Protein AF-A0A433UQM8-F1 (afdb_monomer)

InterPro domains:
  IPR027417 P-loop containing nucleoside triphosphate hydrolase [G3DSA:3.40.50.300] (194-387)
  IPR027417 P-loop containing nucleoside triphosphate hydrolase [SSF52540] (259-378)
  IPR054568 NACHT N-terminal Helical domain 3 [PF22735] (21-222)

Nearest PDB structures (foldseek):
  6p8v-assembly1_E  TM=5.366E-01  e=2.057E-03  Escherichia coli MS 115-1
  6p8v-assembly1_A  TM=5.102E-01  e=3.919E-03  Escherichia coli MS 115-1
  5xmk-assembly1_A  TM=4.993E-01  e=8.661E-03  Saccharomyces cerevisiae S288C
  6o1x-assembly1_A  TM=4.278E-01  e=2.221E-02  Clostridium perfringens
  8xqx-assembly1_C  TM=3.732E-01  e=1.822E-02  Chlamydomonas reinhardtii

Foldseek 3Di:
DDDDDPDDDDDQPFDKQWDLDQDQQLVLLVVLLCCLPVVCPVCVVVVLVVVVVVLVVVVDDLDLSSLVVNLLVQLLSQLSNVLSVLLSVLQDDRDDPVVSSVLSVVLSVQLSPDIWIDGPVCVVCVLVTPSLVSVLVSQLSSVVSSVDDNVLSNQSSVCSSLSSQLSSLVSCLVCVVSNVSVVVSVDDPDPPVVNQVSLLSNVLSVLLNQQQRDDPSGSGGLVVVDDFFKWWWWDFDDDDPPPPPDPPDDDPGDIDIDIDRPLVVVVVLVVVLDLVQQEDEAEEAPPSCQVSCLSVSSNVCSVVVPEREAEAECVQFDLVDQPQVRQQVVCVVVPRGPGGCLDPVNDDDAYEYEYEDLQVCLPPPPVSVVSSVSSVVSVVVSSNVCVVVVNSHYHYYYYHYDDPPDDTIYGDD

Radius of gyration: 26.38 Å; Cα contacts (8 Å, |Δi|>4): 520; chains: 1; bounding box: 56×74×84 Å

Mean predicted aligned error: 12.11 Å

pLDDT: mean 74.38, std 18.68, range [25.12, 96.75]

Secondary structure (DSSP, 8-state):
----------------EE------HHHHHHHHHHHHHH--GGGHHHHHHHHHHHHHHTT--S-HHHHHHHHHHHHHHHHHHHHHHHTGGG--PPPPHHHHHHHHHHHHHHHHTPPPEE-HHHHH-GGG-THHHHHHHHHHHHHHHTT--HHHHHHHHTTHHHHHHHHHHHHHHH-TTTTHHHHHHS--S-HHHHHHHHHHHHHHHHHHHHHHSB-TT-S-BHHHH--PPEEEEEEE----TT-TTS-S-S----EEEEEEEHHHHHHHHHHH--STT-EEEEEE-TTSSHHHHHHHHHHHHHHH-SSEEEEEEGGG--TTS-HHHHHHHHHHHH-S-SS-TT-GGG--S-EEEEEE-HHHHT-SHHHHHHHHHHHHHHHHHHHHHHHTTT---EEEEEEEE--TTS-S-----

Structure (mmCIF, N/CA/C/O backbone):
data_AF-A0A433UQM8-F1
#
_entry.id   AF-A0A433UQM8-F1
#
loop_
_atom_site.group_PDB
_atom_site.id
_atom_site.type_symbol
_atom_site.label_atom_id
_atom_site.label_alt_id
_atom_site.label_comp_id
_atom_site.label_asym_id
_atom_site.label_entity_id
_atom_site.label_seq_id
_atom_site.pdbx_PDB_ins_code
_atom_site.Cartn_x
_atom_site.Cartn_y
_atom_site.Cartn_z
_atom_site.occupancy
_atom_site.B_iso_or_equiv
_atom_site.auth_seq_id
_atom_site.auth_comp_id
_atom_site.auth_asym_id
_atom_site.auth_atom_id
_atom_site.pdbx_PDB_model_num
ATOM 1 N N . MET A 1 1 ? 20.169 -50.117 25.997 1.00 35.97 1 MET A N 1
ATOM 2 C CA . MET A 1 1 ? 19.814 -50.348 24.581 1.00 35.97 1 MET A CA 1
ATOM 3 C C . MET A 1 1 ? 19.058 -49.122 24.106 1.00 35.97 1 MET A C 1
ATOM 5 O O . MET A 1 1 ? 18.015 -48.822 24.665 1.00 35.97 1 MET A O 1
ATOM 9 N N . MET A 1 2 ? 19.681 -48.345 23.218 1.00 28.61 2 MET A N 1
ATOM 10 C CA . MET A 1 2 ? 19.199 -47.049 22.730 1.00 28.61 2 MET A CA 1
ATOM 11 C C . MET A 1 2 ? 18.079 -47.241 21.704 1.00 28.61 2 MET A C 1
ATOM 13 O O . MET A 1 2 ? 18.245 -48.008 20.757 1.00 28.61 2 MET A O 1
ATOM 17 N N . ASN A 1 3 ? 16.971 -46.519 21.894 1.00 28.55 3 ASN A N 1
ATOM 18 C CA . ASN A 1 3 ? 15.953 -46.299 20.871 1.00 28.55 3 ASN A CA 1
ATOM 19 C C . ASN A 1 3 ? 16.580 -45.514 19.714 1.00 28.55 3 ASN A C 1
ATOM 21 O O . ASN A 1 3 ? 17.125 -44.431 19.921 1.00 28.55 3 ASN A O 1
ATOM 25 N N . GLN A 1 4 ? 16.503 -46.066 18.506 1.00 33.41 4 GLN A N 1
ATOM 26 C CA . GLN A 1 4 ? 16.772 -45.330 17.279 1.00 33.41 4 GLN A CA 1
ATOM 27 C C . GLN A 1 4 ? 15.573 -44.422 16.995 1.00 33.41 4 GLN A C 1
ATOM 29 O O . GLN A 1 4 ? 14.515 -44.895 16.588 1.00 33.41 4 GLN A O 1
ATOM 34 N N . GLU A 1 5 ? 15.733 -43.120 17.218 1.00 34.22 5 GLU A N 1
ATOM 35 C CA . GLU A 1 5 ? 14.850 -42.121 16.622 1.00 34.22 5 GLU A CA 1
ATOM 36 C C . GLU A 1 5 ? 15.139 -42.061 15.118 1.00 34.22 5 GLU A C 1
ATOM 38 O O . GLU A 1 5 ? 16.221 -41.666 14.680 1.00 34.22 5 GLU A O 1
ATOM 43 N N . SER A 1 6 ? 14.173 -42.491 14.311 1.00 33.19 6 SER A N 1
ATOM 44 C CA . SER A 1 6 ? 14.193 -42.330 12.861 1.00 33.19 6 SER A CA 1
ATOM 45 C C . SER A 1 6 ? 13.923 -40.865 12.506 1.00 33.19 6 SER A C 1
ATOM 47 O O . SER A 1 6 ? 12.781 -40.473 12.272 1.00 33.19 6 SER A O 1
ATOM 49 N N . GLY A 1 7 ? 14.972 -40.045 12.497 1.00 30.30 7 GLY A N 1
ATOM 50 C CA . GLY A 1 7 ? 14.944 -38.682 11.971 1.00 30.30 7 GLY A CA 1
ATOM 51 C C . GLY A 1 7 ? 15.649 -38.610 10.618 1.00 30.30 7 GLY A C 1
ATOM 52 O O . GLY A 1 7 ? 16.817 -38.979 10.507 1.00 30.30 7 GLY A O 1
ATOM 53 N N . PHE A 1 8 ? 14.962 -38.123 9.582 1.00 25.30 8 PHE A N 1
ATOM 54 C CA . PHE A 1 8 ? 15.626 -37.749 8.334 1.00 25.30 8 PHE A CA 1
ATOM 55 C C . PHE A 1 8 ? 16.395 -36.442 8.547 1.00 25.30 8 PHE A C 1
ATOM 57 O O . PHE A 1 8 ? 15.830 -35.433 8.964 1.00 25.30 8 PHE A O 1
ATOM 64 N N . SER A 1 9 ? 17.688 -36.463 8.233 1.00 26.47 9 SER A N 1
ATOM 65 C CA . SER A 1 9 ? 18.511 -35.262 8.097 1.00 26.47 9 SER A CA 1
ATOM 66 C C . SER A 1 9 ? 17.998 -34.441 6.912 1.00 26.47 9 SER A C 1
ATOM 68 O O . SER A 1 9 ? 18.221 -34.791 5.752 1.00 26.47 9 SER A O 1
ATOM 70 N N . VAL A 1 10 ? 17.268 -33.362 7.198 1.00 25.12 10 VAL A N 1
ATOM 71 C CA . VAL A 1 10 ? 16.828 -32.399 6.185 1.00 25.12 10 VAL A CA 1
ATOM 72 C C . VAL A 1 10 ? 17.949 -31.386 5.987 1.00 25.12 10 VAL A C 1
ATOM 74 O O . VAL A 1 10 ? 18.083 -30.424 6.740 1.00 25.12 10 VAL A O 1
ATOM 77 N N . SER A 1 11 ? 18.772 -31.603 4.965 1.00 29.42 11 SER A N 1
ATOM 78 C CA . SER A 1 11 ? 19.674 -30.568 4.458 1.00 29.42 11 SER A CA 1
ATOM 79 C C . SER A 1 11 ? 18.947 -29.761 3.379 1.00 29.42 11 SER A C 1
ATOM 81 O O . SER A 1 11 ? 18.378 -30.324 2.445 1.00 29.42 11 SER A O 1
ATOM 83 N N . LYS A 1 12 ? 18.921 -28.426 3.523 1.00 28.91 12 LYS A N 1
ATOM 84 C CA . LYS A 1 12 ? 18.402 -27.518 2.486 1.00 28.91 12 LYS A CA 1
ATOM 85 C C . LYS A 1 12 ? 19.281 -27.644 1.236 1.00 28.91 12 LYS A C 1
ATOM 87 O O . LYS A 1 12 ? 20.483 -27.400 1.350 1.00 28.91 12 LYS A O 1
ATOM 92 N N . PRO A 1 13 ? 18.728 -27.894 0.040 1.00 31.59 13 PRO A N 1
ATOM 93 C CA . PRO A 1 13 ? 19.436 -27.534 -1.174 1.00 31.59 13 PRO A CA 1
ATOM 94 C C . PRO A 1 13 ? 19.415 -26.002 -1.280 1.00 31.59 13 PRO A C 1
ATOM 96 O O . PRO A 1 13 ? 18.377 -25.400 -1.544 1.00 31.59 13 PRO A O 1
ATOM 99 N N . VAL A 1 14 ? 20.551 -25.348 -1.024 1.00 35.19 14 VAL A N 1
ATOM 100 C CA . VAL A 1 14 ? 20.724 -23.921 -1.333 1.00 35.19 14 VAL A CA 1
ATOM 101 C C . VAL A 1 14 ? 21.101 -23.845 -2.809 1.00 35.19 14 VAL A C 1
ATOM 103 O O . VAL A 1 14 ? 22.276 -23.867 -3.167 1.00 35.19 14 VAL A O 1
ATOM 106 N N . LYS A 1 15 ? 20.097 -23.871 -3.690 1.00 45.88 15 LYS A N 1
ATOM 107 C CA . LYS A 1 15 ? 20.315 -23.626 -5.118 1.00 45.88 15 LYS A CA 1
ATOM 108 C C . LYS A 1 15 ? 20.507 -22.123 -5.305 1.00 45.88 15 LYS A C 1
ATOM 110 O O . LYS A 1 15 ? 19.572 -21.346 -5.138 1.00 45.88 15 LYS A O 1
ATOM 115 N N . PHE A 1 16 ? 21.742 -21.726 -5.585 1.00 44.66 16 PHE A N 1
ATOM 116 C CA . PHE A 1 16 ? 22.074 -20.376 -6.021 1.00 44.66 16 PHE A CA 1
ATOM 117 C C . PHE A 1 16 ? 21.747 -20.269 -7.509 1.00 44.66 16 PHE A C 1
ATOM 119 O O . PHE A 1 16 ? 22.351 -20.964 -8.326 1.00 44.66 16 PHE A O 1
ATOM 126 N N . TRP A 1 17 ? 20.785 -19.421 -7.857 1.00 50.78 17 TRP A N 1
ATOM 127 C CA . TRP A 1 17 ? 20.404 -19.179 -9.242 1.00 50.78 17 TRP A CA 1
ATOM 128 C C . TRP A 1 17 ? 21.239 -18.006 -9.776 1.00 50.78 17 TRP A C 1
ATOM 130 O O . TRP A 1 17 ? 20.924 -16.846 -9.518 1.00 50.78 17 TRP A O 1
ATOM 140 N N . ASN A 1 18 ? 22.336 -18.309 -10.477 1.00 44.72 18 ASN A N 1
ATOM 141 C CA . ASN A 1 18 ? 23.196 -17.312 -11.120 1.00 44.72 18 ASN A CA 1
ATOM 142 C C . ASN A 1 18 ? 23.087 -17.465 -12.640 1.00 44.72 18 ASN A C 1
ATOM 144 O O . ASN A 1 18 ? 23.690 -18.372 -13.214 1.00 44.72 18 ASN A O 1
ATOM 148 N N . LYS A 1 19 ? 22.338 -16.583 -13.306 1.00 47.41 19 LYS A N 1
ATOM 149 C CA . LYS A 1 19 ? 22.348 -16.484 -14.770 1.00 47.41 19 LYS A CA 1
ATOM 150 C C . LYS A 1 19 ? 22.319 -15.015 -15.179 1.00 47.41 19 LYS A C 1
ATOM 152 O O . LYS A 1 19 ? 21.444 -14.277 -14.738 1.00 47.41 19 LYS A O 1
ATOM 157 N N . SER A 1 20 ? 23.252 -14.607 -16.037 1.00 43.97 20 SER A N 1
ATOM 158 C CA . SER A 1 20 ? 23.132 -13.365 -16.796 1.00 43.97 20 SER A CA 1
ATOM 159 C C . SER A 1 20 ? 22.050 -13.580 -17.850 1.00 43.97 20 SER A C 1
ATOM 161 O O . SER A 1 20 ? 22.186 -14.412 -18.750 1.00 43.97 20 SER A O 1
ATOM 163 N N . ILE A 1 21 ? 20.912 -12.913 -17.686 1.00 49.88 21 ILE A N 1
ATOM 164 C CA . ILE A 1 21 ? 19.826 -12.986 -18.658 1.00 49.88 21 ILE A CA 1
ATOM 165 C C . ILE A 1 21 ? 19.808 -11.664 -19.407 1.00 49.88 21 ILE A C 1
ATOM 167 O O . ILE A 1 21 ? 19.734 -10.600 -18.801 1.00 49.88 21 ILE A O 1
ATOM 171 N N . ASN A 1 22 ? 19.914 -11.761 -20.731 1.00 50.22 22 ASN A N 1
ATOM 172 C CA . ASN A 1 22 ? 19.907 -10.620 -21.631 1.00 50.22 22 ASN A CA 1
ATOM 173 C C . ASN A 1 22 ? 18.497 -10.008 -21.606 1.00 50.22 22 ASN A C 1
ATOM 175 O O . ASN A 1 22 ? 17.565 -10.589 -22.164 1.00 50.22 22 ASN A O 1
ATOM 179 N N . ALA A 1 23 ? 18.314 -8.904 -20.886 1.00 60.28 23 ALA A N 1
ATOM 180 C CA . ALA A 1 23 ? 17.075 -8.138 -20.911 1.00 60.28 23 ALA A CA 1
ATOM 181 C C . ALA A 1 23 ? 17.240 -6.913 -21.791 1.00 60.28 23 ALA A C 1
ATOM 183 O O . ALA A 1 23 ? 18.170 -6.133 -21.617 1.00 60.28 23 ALA A O 1
ATOM 184 N N . ASP A 1 24 ? 16.280 -6.733 -22.692 1.00 68.00 24 ASP A N 1
ATOM 185 C CA . ASP A 1 24 ? 16.169 -5.526 -23.492 1.00 68.00 24 ASP A CA 1
ATOM 186 C C . ASP A 1 24 ? 15.493 -4.432 -22.645 1.00 68.00 24 ASP A C 1
ATOM 188 O O . ASP A 1 24 ? 14.265 -4.295 -22.595 1.00 68.00 24 ASP A O 1
ATOM 192 N N . PHE A 1 25 ? 16.305 -3.690 -21.889 1.00 74.31 25 PHE A N 1
ATOM 193 C CA . PHE A 1 25 ? 15.861 -2.503 -21.156 1.00 74.31 25 PHE A CA 1
ATOM 194 C C . PHE A 1 25 ? 15.661 -1.306 -22.095 1.00 74.31 25 PHE A C 1
ATOM 196 O O . PHE A 1 25 ? 14.939 -0.367 -21.757 1.00 74.31 25 PHE A O 1
ATOM 203 N N . ARG A 1 26 ? 16.251 -1.337 -23.295 1.00 77.12 26 ARG A N 1
ATOM 204 C CA . ARG A 1 26 ? 16.091 -0.292 -24.310 1.00 77.12 26 ARG A CA 1
ATOM 205 C C . ARG A 1 26 ? 14.638 -0.194 -24.761 1.00 77.12 26 ARG A C 1
ATOM 207 O O . ARG A 1 26 ? 14.079 0.901 -24.730 1.00 77.12 26 ARG A O 1
ATOM 214 N N . GLU A 1 27 ? 14.015 -1.301 -25.157 1.00 73.69 27 GLU A N 1
ATOM 215 C CA . GLU A 1 27 ? 12.608 -1.291 -25.583 1.00 73.69 27 GLU A CA 1
ATOM 216 C C . GLU A 1 27 ? 11.651 -0.938 -24.436 1.00 73.69 27 GLU A C 1
ATOM 218 O O . GLU A 1 27 ? 10.647 -0.253 -24.658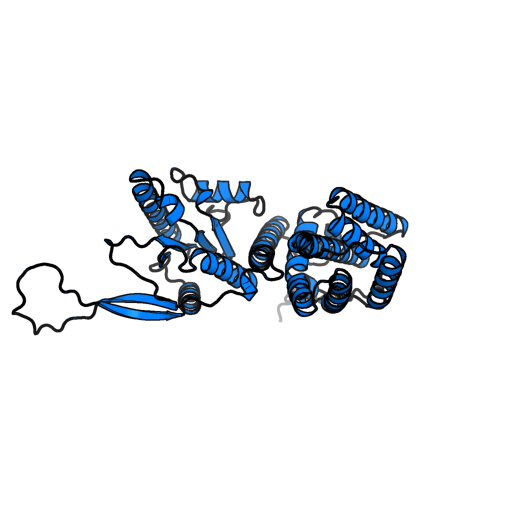 1.00 73.69 27 GLU A O 1
ATOM 223 N N . LEU A 1 28 ? 12.000 -1.286 -23.193 1.00 76.94 28 LEU A N 1
ATOM 224 C CA . LEU A 1 28 ? 11.272 -0.847 -22.002 1.00 76.94 28 LEU A CA 1
ATOM 225 C C . LEU A 1 28 ? 11.275 0.684 -21.862 1.00 76.94 28 LEU A C 1
ATOM 227 O O . LEU A 1 28 ? 10.207 1.300 -21.850 1.00 76.94 28 LEU A O 1
ATOM 231 N N . PHE A 1 29 ? 12.452 1.317 -21.802 1.00 79.62 29 PHE A N 1
ATOM 232 C CA . PHE A 1 29 ? 12.551 2.776 -21.657 1.00 79.62 29 PHE A CA 1
ATOM 233 C C . PHE A 1 29 ? 11.980 3.526 -22.862 1.00 79.62 29 PHE A C 1
ATOM 235 O O . PHE A 1 29 ? 11.365 4.582 -22.687 1.00 79.62 29 PHE A O 1
ATOM 242 N N . LYS A 1 30 ? 12.082 2.951 -24.069 1.00 78.62 30 LYS A N 1
ATOM 243 C CA . LYS A 1 30 ? 11.399 3.474 -25.258 1.00 78.62 30 LYS A CA 1
ATOM 244 C C . LYS A 1 30 ? 9.884 3.484 -25.100 1.00 78.62 30 LYS A C 1
ATOM 246 O O . LYS A 1 30 ? 9.220 4.458 -25.462 1.00 78.62 30 LYS A O 1
ATOM 251 N N . SER A 1 31 ? 9.332 2.393 -24.584 1.00 75.00 31 SER A N 1
ATOM 252 C CA . SER A 1 31 ? 7.891 2.221 -24.413 1.00 75.00 31 SER A CA 1
ATOM 253 C C . SER A 1 31 ? 7.338 3.130 -23.319 1.00 75.00 31 SER A C 1
ATOM 255 O O . SER A 1 31 ? 6.285 3.735 -23.522 1.00 75.00 31 SER A O 1
ATOM 257 N N . LEU A 1 32 ? 8.088 3.325 -22.229 1.00 75.75 32 LEU A N 1
ATOM 258 C CA . LEU A 1 32 ? 7.771 4.316 -21.197 1.00 75.75 32 LEU A CA 1
ATOM 259 C C . LEU A 1 32 ? 7.654 5.728 -21.790 1.00 75.75 32 LEU A C 1
ATOM 261 O O . LEU A 1 32 ? 6.691 6.433 -21.499 1.00 75.75 32 LEU A O 1
ATOM 265 N N . GLY A 1 33 ? 8.568 6.125 -22.685 1.00 72.06 33 GLY A N 1
ATOM 266 C CA . GLY A 1 33 ? 8.531 7.467 -23.290 1.00 72.06 33 GLY A CA 1
ATOM 267 C C . GLY A 1 33 ? 7.366 7.652 -24.253 1.00 72.06 33 GLY A C 1
ATOM 268 O O . GLY A 1 33 ? 6.736 8.704 -24.281 1.00 72.06 33 GLY A O 1
ATOM 269 N N . LYS A 1 34 ? 7.008 6.607 -25.005 1.00 70.62 34 LYS A N 1
ATOM 270 C CA . LYS A 1 34 ? 5.815 6.631 -25.865 1.00 70.62 34 LYS A CA 1
ATOM 271 C C . LYS A 1 34 ? 4.525 6.750 -25.042 1.00 70.62 34 LYS A C 1
ATOM 273 O O . LYS A 1 34 ? 3.625 7.491 -25.439 1.00 70.62 34 LYS A O 1
ATOM 278 N N . ALA A 1 35 ? 4.437 6.043 -23.913 1.00 63.84 35 ALA A N 1
ATOM 279 C CA . ALA A 1 35 ? 3.268 6.061 -23.036 1.00 63.84 35 ALA A CA 1
ATOM 280 C C . ALA A 1 35 ? 3.118 7.397 -22.290 1.00 63.84 35 ALA A C 1
ATOM 282 O O . ALA A 1 35 ? 2.040 7.990 -22.338 1.00 63.84 35 ALA A O 1
ATOM 283 N N . GLY A 1 36 ? 4.205 7.914 -21.703 1.00 60.12 36 GLY A N 1
ATOM 284 C CA . GLY A 1 36 ? 4.201 9.154 -20.917 1.00 60.12 36 GLY A CA 1
ATOM 285 C C . GLY A 1 36 ? 3.824 10.417 -21.699 1.00 60.12 36 GLY A C 1
ATOM 286 O O . GLY A 1 36 ? 3.410 11.398 -21.100 1.00 60.12 36 GLY A O 1
ATOM 287 N N . ILE A 1 37 ? 3.924 10.393 -23.033 1.00 60.69 37 ILE A N 1
ATOM 288 C CA . ILE A 1 37 ? 3.788 11.588 -23.893 1.00 60.69 37 ILE A CA 1
ATOM 289 C C . ILE A 1 37 ? 2.564 11.512 -24.799 1.00 60.69 37 ILE A C 1
ATOM 291 O O . ILE A 1 37 ? 2.015 12.532 -25.213 1.00 60.69 37 ILE A O 1
ATOM 295 N N . GLY A 1 38 ? 2.145 10.294 -25.149 1.00 54.88 38 GLY A N 1
ATOM 296 C CA . GLY A 1 38 ? 1.042 10.055 -26.074 1.00 54.88 38 GLY A CA 1
ATOM 297 C C . GLY A 1 38 ? -0.259 9.611 -25.413 1.00 54.88 38 GLY A C 1
ATOM 298 O O . GLY A 1 38 ? -1.262 9.516 -26.115 1.00 54.88 38 GLY A O 1
ATOM 299 N N . GLY A 1 39 ? -0.258 9.272 -24.118 1.00 49.91 39 GLY A N 1
ATOM 300 C CA . GLY A 1 39 ? -1.436 8.740 -23.418 1.00 49.91 39 GLY A CA 1
ATOM 301 C C . GLY A 1 39 ? -1.966 7.409 -23.976 1.00 49.91 39 GLY A C 1
ATOM 302 O O . GLY A 1 39 ? -3.029 6.943 -23.570 1.00 49.91 39 GLY A O 1
ATOM 303 N N . VAL A 1 40 ? -1.253 6.771 -24.914 1.00 47.44 40 VAL A N 1
ATOM 304 C CA . VAL A 1 40 ? -1.646 5.483 -25.502 1.00 47.44 40 VAL A CA 1
ATOM 305 C C . VAL A 1 40 ? -1.108 4.355 -24.624 1.00 47.44 40 VAL A C 1
ATOM 307 O O . VAL A 1 40 ? -0.134 3.685 -24.960 1.00 47.44 40 VAL A O 1
ATOM 310 N N . LEU A 1 41 ? -1.780 4.137 -23.494 1.00 46.91 41 LEU A N 1
ATOM 311 C CA . LEU A 1 41 ? -1.556 2.999 -22.595 1.00 46.91 41 LEU A CA 1
ATOM 312 C C . LEU A 1 41 ? -1.790 1.640 -23.283 1.00 46.91 41 LEU A C 1
ATOM 314 O O . LEU A 1 41 ? -1.246 0.636 -22.857 1.00 46.91 41 LEU A O 1
ATOM 318 N N . GLY A 1 42 ? -2.541 1.570 -24.384 1.00 42.88 42 GLY A N 1
ATOM 319 C CA . GLY A 1 42 ? -2.883 0.291 -25.027 1.00 42.88 42 GLY A CA 1
ATOM 320 C C . GLY A 1 42 ? -1.712 -0.498 -25.639 1.00 42.88 42 GLY A C 1
ATOM 321 O O . GLY A 1 42 ? -1.907 -1.646 -26.016 1.00 42.88 42 GLY A O 1
ATOM 322 N N . LYS A 1 43 ? -0.508 0.084 -25.754 1.00 48.94 43 LYS A N 1
ATOM 323 C CA . LYS A 1 43 ? 0.647 -0.560 -26.414 1.00 48.94 43 LYS A CA 1
ATOM 324 C C . LYS A 1 43 ? 1.604 -1.290 -25.470 1.00 48.94 43 LYS A C 1
ATOM 326 O O . LYS A 1 43 ? 2.496 -1.985 -25.944 1.00 48.94 43 LYS A O 1
ATOM 331 N N . TRP A 1 44 ? 1.469 -1.151 -24.148 1.00 53.69 44 TRP A N 1
ATOM 332 C CA . TRP A 1 44 ? 2.385 -1.843 -23.228 1.00 53.69 44 TRP A CA 1
ATOM 333 C C . TRP A 1 44 ? 2.048 -3.334 -23.097 1.00 53.69 44 TRP A C 1
ATOM 335 O O . TRP A 1 44 ? 2.959 -4.140 -22.929 1.00 53.69 44 TRP A O 1
ATOM 345 N N . GLU A 1 45 ? 0.772 -3.718 -23.237 1.00 49.97 45 GLU A N 1
ATOM 346 C CA . GLU A 1 45 ? 0.375 -5.130 -23.320 1.00 49.97 45 GLU A CA 1
ATOM 347 C C . GLU A 1 45 ? 1.017 -5.803 -24.543 1.00 49.97 45 GLU A C 1
ATOM 349 O O . GLU A 1 45 ? 1.435 -6.955 -24.454 1.00 49.97 45 GLU A O 1
ATOM 354 N N . GLU A 1 46 ? 1.173 -5.063 -25.649 1.00 48.78 46 GLU A N 1
ATOM 355 C CA . GLU A 1 46 ? 1.894 -5.511 -26.847 1.00 48.78 46 GLU A CA 1
ATOM 356 C C . GLU A 1 46 ? 3.399 -5.655 -26.576 1.00 48.78 46 GLU A C 1
ATOM 358 O O . GLU A 1 46 ? 3.954 -6.699 -26.877 1.00 48.78 46 GLU A O 1
ATOM 363 N N . VAL A 1 47 ? 4.050 -4.705 -25.893 1.00 50.97 47 VAL A N 1
ATOM 364 C CA . VAL A 1 47 ? 5.480 -4.811 -25.512 1.00 50.97 47 VAL A CA 1
ATOM 365 C C . VAL A 1 47 ? 5.728 -5.971 -24.543 1.00 50.97 47 VAL A C 1
ATOM 367 O O . VAL A 1 47 ? 6.679 -6.735 -24.694 1.00 50.97 47 VAL A O 1
ATOM 370 N N . ALA A 1 48 ? 4.852 -6.151 -23.551 1.00 48.56 48 ALA A N 1
ATOM 371 C CA . ALA A 1 48 ? 4.919 -7.279 -22.631 1.00 48.56 48 ALA A CA 1
ATOM 372 C C . ALA A 1 48 ? 4.693 -8.612 -23.358 1.00 48.56 48 ALA A C 1
ATOM 374 O O . ALA A 1 48 ? 5.303 -9.614 -22.986 1.00 48.56 48 ALA A O 1
ATOM 375 N N . LYS A 1 49 ? 3.839 -8.636 -24.386 1.00 47.78 49 LYS A N 1
ATOM 376 C CA . LYS A 1 49 ? 3.602 -9.799 -25.244 1.00 47.78 49 LYS A CA 1
ATOM 377 C C . LYS A 1 49 ? 4.799 -10.080 -26.157 1.00 47.78 49 LYS A C 1
ATOM 379 O O . LYS A 1 49 ? 5.240 -11.223 -26.195 1.00 47.78 49 LYS A O 1
ATOM 384 N N . ASP A 1 50 ? 5.392 -9.062 -26.766 1.00 45.81 50 ASP A N 1
ATOM 385 C CA . ASP A 1 50 ? 6.554 -9.173 -27.653 1.00 45.81 50 ASP A CA 1
ATOM 386 C C . ASP A 1 50 ? 7.798 -9.655 -26.893 1.00 45.81 50 ASP A C 1
ATOM 388 O O . ASP A 1 50 ? 8.505 -10.544 -27.364 1.00 45.81 50 ASP A O 1
ATOM 392 N N . THR A 1 51 ? 8.027 -9.186 -25.659 1.00 49.66 51 THR A N 1
ATOM 393 C CA . THR A 1 51 ? 9.105 -9.715 -24.805 1.00 49.66 51 THR A CA 1
ATOM 394 C C . THR A 1 51 ? 8.837 -11.159 -24.369 1.00 49.66 51 THR A C 1
ATOM 396 O O . THR A 1 51 ? 9.770 -11.941 -24.185 1.00 49.66 51 THR A O 1
ATOM 399 N N . VAL A 1 52 ? 7.571 -11.558 -24.221 1.00 48.81 52 VAL A N 1
ATOM 400 C CA . VAL A 1 52 ? 7.173 -12.938 -23.879 1.00 48.81 52 VAL A CA 1
ATOM 401 C C . VAL A 1 52 ? 7.324 -13.879 -25.065 1.00 48.81 52 VAL A C 1
ATOM 403 O O . VAL A 1 52 ? 7.763 -15.010 -24.889 1.00 48.81 52 VAL A O 1
ATOM 406 N N . GLU A 1 53 ? 7.015 -13.412 -26.268 1.00 44.81 53 GLU A N 1
ATOM 407 C CA . GLU A 1 53 ? 7.236 -14.149 -27.509 1.00 44.81 53 GLU A CA 1
ATOM 408 C C . GLU A 1 53 ? 8.733 -14.232 -27.838 1.00 44.81 53 GLU A C 1
ATOM 410 O O . GLU A 1 53 ? 9.208 -15.303 -28.204 1.00 44.81 53 GLU A O 1
ATOM 415 N N . ALA A 1 54 ? 9.512 -13.173 -27.587 1.00 43.09 54 ALA A N 1
ATOM 416 C CA . ALA A 1 54 ? 10.970 -13.186 -27.707 1.00 43.09 54 ALA A CA 1
ATOM 417 C C . ALA A 1 54 ? 11.627 -14.136 -26.692 1.00 43.09 54 ALA A C 1
ATOM 419 O O . ALA A 1 54 ? 12.544 -14.877 -27.035 1.00 43.09 54 ALA A O 1
ATOM 420 N N . THR A 1 55 ? 11.132 -14.185 -25.454 1.00 42.62 55 THR A N 1
ATOM 421 C CA . THR A 1 55 ? 11.622 -15.126 -24.434 1.00 42.62 55 THR A CA 1
ATOM 422 C C . THR A 1 55 ? 11.162 -16.567 -24.683 1.00 42.62 55 THR A C 1
ATOM 424 O O . THR A 1 55 ? 11.944 -17.492 -24.486 1.00 42.62 55 THR A O 1
ATOM 427 N N . ALA A 1 56 ? 9.962 -16.790 -25.222 1.00 43.12 56 ALA A N 1
ATOM 428 C CA . ALA A 1 56 ? 9.543 -18.106 -25.712 1.00 43.12 56 ALA A CA 1
ATOM 429 C C . ALA A 1 56 ? 10.370 -18.563 -26.935 1.00 43.12 56 ALA A C 1
ATOM 431 O O . ALA A 1 56 ? 10.732 -19.735 -27.033 1.00 43.12 56 ALA A O 1
ATOM 432 N N . ALA A 1 57 ? 10.738 -17.639 -27.832 1.00 39.59 57 ALA A N 1
ATOM 433 C CA . ALA A 1 57 ? 11.591 -17.894 -28.998 1.00 39.59 57 ALA A CA 1
ATOM 434 C C . ALA A 1 57 ? 13.067 -18.150 -28.635 1.00 39.59 57 ALA A C 1
ATOM 436 O O . ALA A 1 57 ? 13.774 -18.820 -29.385 1.00 39.59 57 ALA A O 1
ATOM 437 N N . LEU A 1 58 ? 13.520 -17.687 -27.463 1.00 40.38 58 LEU A N 1
ATOM 438 C CA . LEU A 1 58 ? 14.832 -18.010 -26.886 1.00 40.38 58 LEU A CA 1
ATOM 439 C C . LEU A 1 58 ? 14.911 -19.435 -26.305 1.00 40.38 58 LEU A C 1
ATOM 441 O O . LEU A 1 58 ? 15.947 -19.813 -25.757 1.00 40.38 58 LEU A O 1
ATOM 445 N N . GLY A 1 59 ? 13.848 -20.238 -26.432 1.00 40.66 59 GLY A N 1
ATOM 446 C CA . GLY A 1 59 ? 13.837 -21.623 -25.970 1.00 40.66 59 GLY A CA 1
ATOM 447 C C . GLY A 1 59 ? 13.958 -21.734 -24.453 1.00 40.66 59 GLY A C 1
ATOM 448 O O . GLY A 1 59 ? 14.650 -22.633 -23.969 1.00 40.66 59 GLY A O 1
ATOM 449 N N . LEU A 1 60 ? 13.325 -20.816 -23.706 1.00 46.47 60 LEU A N 1
ATOM 450 C CA . LEU A 1 60 ? 13.240 -20.943 -22.254 1.00 46.47 60 LEU A CA 1
ATOM 451 C C . LEU A 1 60 ? 12.486 -22.232 -21.920 1.00 46.47 60 LEU A C 1
ATOM 453 O O . LEU A 1 60 ? 11.283 -22.376 -22.128 1.00 46.47 60 LEU A O 1
ATOM 457 N N . THR A 1 61 ? 13.263 -23.193 -21.453 1.00 52.75 61 THR A N 1
ATOM 458 C CA . THR A 1 61 ? 12.825 -24.404 -20.771 1.00 52.75 61 THR A CA 1
ATOM 459 C C . THR A 1 61 ? 12.061 -24.038 -19.493 1.00 52.75 61 THR A C 1
ATOM 461 O O . THR A 1 61 ? 12.214 -22.929 -18.992 1.00 52.75 61 THR A O 1
ATOM 464 N N . ASP A 1 62 ? 11.295 -24.965 -18.908 1.00 61.31 62 ASP A N 1
ATOM 465 C CA . ASP A 1 62 ? 10.634 -24.826 -17.590 1.00 61.31 62 ASP A CA 1
ATOM 466 C C . ASP A 1 62 ? 11.637 -24.706 -16.405 1.00 61.31 62 ASP A C 1
ATOM 468 O O . ASP A 1 62 ? 11.480 -25.314 -15.347 1.00 61.31 62 ASP A O 1
ATOM 472 N N . LYS A 1 63 ? 12.733 -23.961 -16.586 1.00 70.81 63 LYS A N 1
ATOM 473 C CA . LYS A 1 63 ? 13.811 -23.741 -15.628 1.00 70.81 63 LYS A CA 1
ATOM 474 C C . LYS A 1 63 ? 13.409 -22.658 -14.625 1.00 70.81 63 LYS A C 1
ATOM 476 O O . LYS A 1 63 ? 13.021 -21.559 -15.039 1.00 70.81 63 LYS A O 1
ATOM 481 N N . PRO A 1 64 ? 13.530 -22.908 -13.312 1.00 71.75 64 PRO A N 1
ATOM 482 C CA . PRO A 1 64 ? 13.114 -21.939 -12.302 1.00 71.75 64 PRO A CA 1
ATOM 483 C C . PRO A 1 64 ? 13.829 -20.581 -12.394 1.00 71.75 64 PRO A C 1
ATOM 485 O O . PRO A 1 64 ? 13.208 -19.565 -12.101 1.00 71.75 64 PRO A O 1
ATOM 488 N N . GLU A 1 65 ? 15.081 -20.520 -12.855 1.00 70.88 65 GLU A N 1
ATOM 489 C CA . GLU A 1 65 ? 15.821 -19.264 -13.074 1.00 70.88 65 GLU A CA 1
ATOM 490 C C . GLU A 1 65 ? 15.127 -18.357 -14.087 1.00 70.88 65 GLU A C 1
ATOM 492 O O . GLU A 1 65 ? 14.999 -17.149 -13.894 1.00 70.88 65 GLU A O 1
ATOM 497 N N . GLU A 1 66 ? 14.687 -18.961 -15.186 1.00 71.88 66 GLU A N 1
ATOM 498 C CA . GLU A 1 66 ? 14.103 -18.280 -16.335 1.00 71.88 66 GLU A CA 1
ATOM 499 C C . GLU A 1 66 ? 12.706 -17.761 -15.978 1.00 71.88 66 GLU A C 1
ATOM 501 O O . GLU A 1 66 ? 12.354 -16.619 -16.279 1.00 71.88 66 GLU A O 1
ATOM 506 N N . ILE A 1 67 ? 11.951 -18.567 -15.230 1.00 75.44 67 ILE A N 1
ATOM 507 C CA . ILE A 1 67 ? 10.637 -18.210 -14.693 1.00 75.44 67 ILE A CA 1
ATOM 508 C C . ILE A 1 67 ? 10.751 -17.105 -13.629 1.00 75.44 67 ILE A C 1
ATOM 510 O O . ILE A 1 67 ? 9.955 -16.161 -13.636 1.00 75.44 67 ILE A O 1
ATOM 514 N N . ALA A 1 68 ? 11.739 -17.185 -12.731 1.00 76.56 68 ALA A N 1
ATOM 515 C CA . ALA A 1 68 ? 11.976 -16.173 -11.702 1.00 76.56 68 ALA A CA 1
ATOM 516 C C . ALA A 1 68 ? 12.396 -14.830 -12.312 1.00 76.56 68 ALA A C 1
ATOM 518 O O . ALA A 1 68 ? 11.896 -13.779 -11.907 1.00 76.56 68 ALA A O 1
ATOM 519 N N . TRP A 1 69 ? 13.256 -14.857 -13.330 1.00 77.00 69 TRP A N 1
ATOM 520 C CA . TRP A 1 69 ? 13.622 -13.653 -14.064 1.00 77.00 69 TRP A CA 1
ATOM 521 C C . TRP A 1 69 ? 12.437 -13.020 -14.778 1.00 77.00 69 TRP A C 1
ATOM 523 O O . TRP A 1 69 ? 12.222 -11.816 -14.668 1.00 77.00 69 TRP A O 1
ATOM 533 N N . LEU A 1 70 ? 11.632 -13.828 -15.467 1.00 77.25 70 LEU A N 1
ATOM 534 C CA . LEU A 1 70 ? 10.448 -13.340 -16.160 1.00 77.25 70 LEU A CA 1
ATOM 535 C C . LEU A 1 70 ? 9.464 -12.658 -15.200 1.00 77.25 70 LEU A C 1
ATOM 537 O O . LEU A 1 70 ? 8.891 -11.623 -15.542 1.00 77.25 70 LEU A O 1
ATOM 541 N N . LEU A 1 71 ? 9.288 -13.212 -13.996 1.00 80.69 71 LEU A N 1
ATOM 542 C CA . LEU A 1 71 ? 8.516 -12.577 -12.929 1.00 80.69 71 LEU A CA 1
ATOM 543 C C . LEU A 1 71 ? 9.106 -11.207 -12.562 1.00 80.69 71 LEU A C 1
ATOM 545 O O . LEU A 1 71 ? 8.380 -10.215 -12.572 1.00 80.69 71 LEU A O 1
ATOM 549 N N . ILE A 1 72 ? 10.408 -11.134 -12.270 1.00 81.19 72 ILE A N 1
ATOM 550 C CA . ILE A 1 72 ? 11.090 -9.885 -11.892 1.00 81.19 72 ILE A CA 1
ATOM 551 C C . ILE A 1 72 ? 10.967 -8.833 -12.994 1.00 81.19 72 ILE A C 1
ATOM 553 O O . ILE A 1 72 ? 10.538 -7.714 -12.719 1.00 81.19 72 ILE A O 1
ATOM 557 N N . TYR A 1 73 ? 11.289 -9.193 -14.236 1.00 79.56 73 TYR A N 1
ATOM 558 C CA . TYR A 1 73 ? 11.284 -8.282 -15.377 1.00 79.56 73 TYR A CA 1
ATOM 559 C C . TYR A 1 73 ? 9.893 -7.692 -15.637 1.00 79.56 73 TYR A C 1
ATOM 561 O O . TYR A 1 73 ? 9.750 -6.473 -15.754 1.00 79.56 73 TYR A O 1
ATOM 569 N N . ARG A 1 74 ? 8.846 -8.529 -15.663 1.00 81.12 74 ARG A N 1
ATOM 570 C CA . ARG A 1 74 ? 7.462 -8.057 -15.842 1.00 81.12 74 ARG A CA 1
ATOM 571 C C . ARG A 1 74 ? 7.016 -7.144 -14.704 1.00 81.12 74 ARG A C 1
ATOM 573 O O . ARG A 1 74 ? 6.367 -6.131 -14.940 1.00 81.12 74 ARG A O 1
ATOM 580 N N . SER A 1 75 ? 7.409 -7.478 -13.481 1.00 86.81 75 SER A N 1
ATOM 581 C CA . SER A 1 75 ? 7.047 -6.712 -12.289 1.00 86.81 75 SER A CA 1
ATOM 582 C C . SER A 1 75 ? 7.748 -5.358 -12.237 1.00 86.81 75 SER A C 1
ATOM 584 O O . SER A 1 75 ? 7.124 -4.362 -11.887 1.00 86.81 75 SER A O 1
ATOM 586 N N . LEU A 1 76 ? 9.027 -5.303 -12.616 1.00 86.69 76 LEU A N 1
ATOM 587 C CA . LEU A 1 76 ? 9.782 -4.058 -12.776 1.00 86.69 76 LEU A CA 1
ATOM 588 C C . LEU A 1 76 ? 9.183 -3.182 -13.867 1.00 86.69 76 LEU A C 1
ATOM 590 O O . LEU A 1 76 ? 8.979 -1.992 -13.655 1.00 86.69 76 LEU A O 1
ATOM 594 N N . THR A 1 77 ? 8.869 -3.790 -15.007 1.00 83.19 77 THR A N 1
ATOM 595 C CA . THR A 1 77 ? 8.225 -3.115 -16.132 1.00 83.19 77 THR A CA 1
ATOM 596 C C . THR A 1 77 ? 6.925 -2.455 -15.682 1.00 83.19 77 THR A C 1
ATOM 598 O O . THR A 1 77 ? 6.795 -1.239 -15.795 1.00 83.19 77 THR A O 1
ATOM 601 N N . GLN A 1 78 ? 6.004 -3.220 -15.084 1.00 86.12 78 GLN A N 1
ATOM 602 C CA . GLN A 1 78 ? 4.737 -2.683 -14.579 1.00 86.12 78 GLN A CA 1
ATOM 603 C C . GLN A 1 78 ? 4.952 -1.581 -13.534 1.00 86.12 78 GLN A C 1
ATOM 605 O O . GLN A 1 78 ? 4.294 -0.547 -13.592 1.00 86.12 78 GLN A O 1
ATOM 610 N N . ALA A 1 79 ? 5.894 -1.769 -12.607 1.00 91.75 79 ALA A N 1
ATOM 611 C CA . ALA A 1 79 ? 6.189 -0.785 -11.572 1.00 91.75 79 ALA A CA 1
ATOM 612 C C . ALA A 1 79 ? 6.668 0.552 -12.148 1.00 91.75 79 ALA A C 1
ATOM 614 O O . ALA A 1 79 ? 6.247 1.603 -11.672 1.00 91.75 79 ALA A O 1
ATOM 615 N N . LEU A 1 80 ? 7.525 0.513 -13.172 1.00 90.81 80 LEU A N 1
ATOM 616 C CA . LEU A 1 80 ? 7.992 1.705 -13.875 1.00 90.81 80 LEU A CA 1
ATOM 617 C C . LEU A 1 80 ? 6.849 2.385 -14.630 1.00 90.81 80 LEU A C 1
ATOM 619 O O . LEU A 1 80 ? 6.720 3.602 -14.542 1.00 90.81 80 LEU A O 1
ATOM 623 N N . PHE A 1 81 ? 5.993 1.617 -15.309 1.00 87.19 81 PHE A N 1
ATOM 624 C CA . PHE A 1 81 ? 4.815 2.162 -15.987 1.00 87.19 81 PHE A CA 1
ATOM 625 C C . PHE A 1 81 ? 3.869 2.858 -15.013 1.00 87.19 81 PHE A C 1
ATO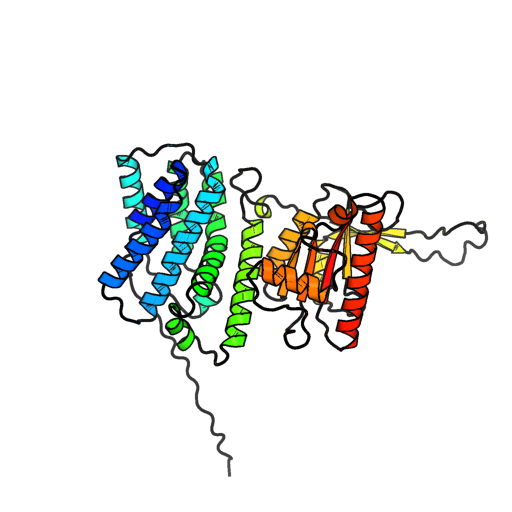M 627 O O . PHE A 1 81 ? 3.564 4.026 -15.214 1.00 87.19 81 PHE A O 1
ATOM 634 N N . ASP A 1 82 ? 3.460 2.189 -13.935 1.00 89.12 82 ASP A N 1
ATOM 635 C CA . ASP A 1 82 ? 2.569 2.763 -12.921 1.00 89.12 82 ASP A CA 1
ATOM 636 C C . ASP A 1 82 ? 3.160 4.038 -12.294 1.00 89.12 82 ASP A C 1
ATOM 638 O O . ASP A 1 82 ? 2.436 4.983 -11.971 1.00 89.12 82 ASP A O 1
ATOM 642 N N . LEU A 1 83 ? 4.480 4.061 -12.093 1.00 91.38 83 LEU A N 1
ATOM 643 C CA . LEU A 1 83 ? 5.184 5.200 -11.518 1.00 91.38 83 LEU A CA 1
ATOM 644 C C . LEU A 1 83 ? 5.247 6.380 -12.498 1.00 91.38 83 LEU A C 1
ATOM 646 O O . LEU A 1 83 ? 5.006 7.513 -12.091 1.00 91.38 83 LEU A O 1
ATOM 650 N N . VAL A 1 84 ? 5.534 6.128 -13.776 1.00 88.50 84 VAL A N 1
ATOM 651 C CA . VAL A 1 84 ? 5.557 7.153 -14.832 1.00 88.50 84 VAL A CA 1
ATOM 652 C C . VAL A 1 84 ? 4.147 7.674 -15.111 1.00 88.50 84 VAL A C 1
ATOM 654 O O . VAL A 1 84 ? 3.948 8.883 -15.141 1.00 88.50 84 VAL A O 1
ATOM 657 N N . GLU A 1 85 ? 3.158 6.787 -15.231 1.00 85.50 85 GLU A N 1
ATOM 658 C CA . GLU A 1 85 ? 1.746 7.126 -15.458 1.00 85.50 85 GLU A CA 1
ATOM 659 C C . GLU A 1 85 ? 1.210 8.045 -14.356 1.00 85.50 85 GLU A C 1
ATOM 661 O O . GLU A 1 85 ? 0.566 9.052 -14.648 1.00 85.50 85 GLU A O 1
ATOM 666 N N . GLY A 1 86 ? 1.519 7.745 -13.090 1.00 86.06 86 GLY A N 1
ATOM 667 C CA . GLY A 1 86 ? 1.110 8.587 -11.966 1.00 86.06 86 GLY A CA 1
ATOM 668 C C . GLY A 1 86 ? 1.720 9.993 -11.995 1.00 86.06 86 GLY A C 1
ATOM 669 O O . GLY A 1 86 ? 1.142 10.915 -11.437 1.00 86.06 86 GLY A O 1
ATOM 670 N N . ASN A 1 87 ? 2.868 10.172 -12.650 1.00 89.25 87 ASN A N 1
ATOM 671 C CA . ASN A 1 87 ? 3.587 11.445 -12.723 1.00 89.25 87 ASN A CA 1
ATOM 672 C C . ASN A 1 87 ? 3.575 12.046 -14.140 1.00 89.25 87 ASN A C 1
ATOM 674 O O . ASN A 1 87 ? 4.392 12.913 -14.445 1.00 89.25 87 ASN A O 1
ATOM 678 N N . LYS A 1 88 ? 2.673 11.595 -15.021 1.00 85.69 88 LYS A N 1
ATOM 679 C CA . LYS A 1 88 ? 2.665 11.995 -16.437 1.00 85.69 88 LYS A CA 1
ATOM 680 C C . LYS A 1 88 ? 2.485 13.494 -16.658 1.00 85.69 88 LYS A C 1
ATOM 682 O O . LYS A 1 88 ? 3.051 14.032 -17.598 1.00 85.69 88 LYS A O 1
ATOM 687 N N . GLU A 1 89 ? 1.765 14.173 -15.767 1.00 84.75 89 GLU A N 1
ATOM 688 C CA . GLU A 1 89 ? 1.549 15.624 -15.846 1.00 84.75 89 GLU A CA 1
ATOM 689 C C . GLU A 1 89 ? 2.859 16.417 -15.671 1.00 84.75 89 GLU A C 1
ATOM 691 O O . GLU A 1 89 ? 2.961 17.562 -16.107 1.00 84.75 89 GLU A O 1
ATOM 696 N N . LEU A 1 90 ? 3.892 15.796 -15.087 1.00 86.44 90 LEU A N 1
ATOM 697 C CA . LEU A 1 90 ? 5.231 16.376 -14.952 1.00 86.44 90 LEU A CA 1
ATOM 698 C C . LEU A 1 90 ? 6.105 16.163 -16.203 1.00 86.44 90 LEU A C 1
ATOM 700 O O . LEU A 1 90 ? 7.174 16.762 -16.305 1.00 86.44 90 LEU A O 1
ATOM 704 N N . LEU A 1 91 ? 5.677 15.324 -17.154 1.00 84.00 91 LEU A N 1
ATOM 705 C CA . LEU A 1 91 ? 6.416 14.995 -18.377 1.00 84.00 91 LEU A CA 1
ATOM 706 C C . LEU A 1 91 ? 6.012 15.953 -19.503 1.00 84.00 91 LEU A C 1
ATOM 708 O O . LEU A 1 91 ? 5.085 15.702 -20.269 1.00 84.00 91 LEU A O 1
ATOM 712 N N . ILE A 1 92 ? 6.714 17.080 -19.598 1.00 74.44 92 ILE A N 1
ATOM 713 C CA . ILE A 1 92 ? 6.317 18.190 -20.483 1.00 74.44 92 ILE A CA 1
ATOM 714 C C . ILE A 1 92 ? 7.056 18.139 -21.833 1.00 74.44 92 ILE A C 1
ATOM 716 O O . ILE A 1 92 ? 6.596 18.691 -22.837 1.00 74.44 92 ILE A O 1
ATOM 720 N N . GLU A 1 93 ? 8.206 17.469 -21.886 1.00 72.06 93 GLU A N 1
ATOM 721 C CA . GLU A 1 93 ? 9.085 17.484 -23.052 1.00 72.06 93 GLU A CA 1
ATOM 722 C C . GLU A 1 93 ? 8.752 16.387 -24.071 1.00 72.06 93 GLU A C 1
ATOM 724 O O . GLU A 1 93 ? 8.505 15.232 -23.725 1.00 72.06 93 GLU A O 1
ATOM 729 N N . LYS A 1 94 ? 8.771 16.744 -25.363 1.00 69.94 94 LYS A N 1
ATOM 730 C CA . LYS A 1 94 ? 8.627 15.780 -26.461 1.00 69.94 94 LYS A CA 1
ATOM 731 C C . LYS A 1 94 ? 10.015 15.323 -26.930 1.00 69.94 94 LYS A C 1
ATOM 733 O O . LYS A 1 94 ? 10.784 16.163 -27.390 1.00 69.94 94 LYS A O 1
ATOM 738 N N . PRO A 1 95 ? 10.325 14.018 -26.885 1.00 66.69 95 PRO A N 1
ATOM 739 C CA . PRO A 1 95 ? 11.631 13.472 -27.178 1.00 66.69 95 PRO A CA 1
ATOM 740 C C . PRO A 1 95 ? 11.913 13.662 -28.655 1.00 66.69 95 PRO A C 1
ATOM 742 O O . PRO A 1 95 ? 11.114 13.268 -29.511 1.00 66.69 95 PRO A O 1
ATOM 745 N N . ASN A 1 96 ? 13.088 14.197 -28.959 1.00 72.38 96 ASN A N 1
ATOM 746 C CA . ASN A 1 96 ? 13.665 13.993 -30.273 1.00 72.38 96 ASN A CA 1
ATOM 747 C C . ASN A 1 96 ? 14.024 12.504 -30.416 1.00 72.38 96 ASN A C 1
ATOM 749 O O . ASN A 1 96 ? 14.640 11.916 -29.526 1.00 72.38 96 ASN A O 1
ATOM 753 N N . THR A 1 97 ? 13.635 11.883 -31.531 1.00 71.69 97 THR A N 1
ATOM 754 C CA . THR A 1 97 ? 13.790 10.439 -31.754 1.00 71.69 97 THR A CA 1
ATOM 755 C C . THR A 1 97 ? 15.245 9.983 -31.623 1.00 71.69 97 THR A C 1
ATOM 757 O O . THR A 1 97 ? 15.490 8.959 -30.994 1.00 71.69 97 THR A O 1
ATOM 760 N N . SER A 1 98 ? 16.212 10.753 -32.138 1.00 72.69 98 SER A N 1
ATOM 761 C CA . SER A 1 98 ? 17.637 10.393 -32.064 1.00 72.69 98 SER A CA 1
ATOM 762 C C . SER A 1 98 ? 18.187 10.423 -30.638 1.00 72.69 98 SER A C 1
ATOM 764 O O . SER A 1 98 ? 18.895 9.509 -30.222 1.00 72.69 98 SER A O 1
ATOM 766 N N . ASP A 1 99 ? 17.843 11.457 -29.874 1.00 74.50 99 ASP A N 1
ATOM 767 C CA . ASP A 1 99 ? 18.389 11.674 -28.531 1.00 74.50 99 ASP A CA 1
ATOM 768 C C . ASP A 1 99 ? 17.777 10.683 -27.537 1.00 74.50 99 ASP A C 1
ATOM 770 O O . ASP A 1 99 ? 18.460 10.151 -26.661 1.00 74.50 99 ASP A O 1
ATOM 774 N N . PHE A 1 100 ? 16.503 10.350 -27.740 1.00 75.56 100 PHE A N 1
ATOM 775 C CA . PHE A 1 100 ? 15.799 9.338 -26.968 1.00 75.56 100 PHE A CA 1
ATOM 776 C C . PHE A 1 100 ? 16.294 7.913 -27.249 1.00 75.56 100 PHE A C 1
ATOM 778 O O . PHE A 1 100 ? 16.377 7.091 -26.331 1.00 75.56 100 PHE A O 1
ATOM 785 N N . GLU A 1 101 ? 16.672 7.606 -28.494 1.00 76.88 101 GLU A N 1
ATOM 786 C CA . GLU A 1 101 ? 17.330 6.338 -28.823 1.00 76.88 101 GLU A CA 1
ATOM 787 C C . GLU A 1 101 ? 18.712 6.228 -28.174 1.00 76.88 101 GLU A C 1
ATOM 789 O O . GLU A 1 101 ? 19.029 5.183 -27.605 1.00 76.88 101 GLU A O 1
ATOM 794 N N . LEU A 1 102 ? 19.511 7.299 -28.198 1.00 77.94 102 LEU A N 1
ATOM 795 C CA . LEU A 1 102 ? 20.813 7.339 -27.527 1.00 77.94 102 LEU A CA 1
ATOM 796 C C . LEU A 1 102 ? 20.681 7.148 -26.013 1.00 77.94 102 LEU A C 1
ATOM 798 O O . LEU A 1 102 ? 21.393 6.323 -25.441 1.00 77.94 102 LEU A O 1
ATOM 802 N N . LEU A 1 103 ? 19.733 7.841 -25.375 1.00 79.06 103 LEU A N 1
ATOM 803 C CA . LEU A 1 103 ? 19.419 7.656 -23.958 1.00 79.06 103 LEU A CA 1
ATOM 804 C C . LEU A 1 103 ? 19.045 6.198 -23.663 1.00 79.06 103 LEU A C 1
ATOM 806 O O . LEU A 1 103 ? 19.645 5.571 -22.794 1.00 79.06 103 LEU A O 1
ATOM 810 N N . SER A 1 104 ? 18.105 5.632 -24.423 1.00 76.50 104 SER A N 1
ATOM 811 C CA . SER A 1 104 ? 17.642 4.252 -24.225 1.00 76.50 104 SER A CA 1
ATOM 812 C C . SER A 1 104 ? 18.771 3.230 -24.404 1.00 76.50 104 SER A C 1
ATOM 814 O O . SER A 1 104 ? 18.831 2.240 -23.678 1.00 76.50 104 SER A O 1
ATOM 816 N N . ASN A 1 105 ? 19.695 3.472 -25.339 1.00 78.75 105 ASN A N 1
ATOM 817 C CA . ASN A 1 105 ? 20.869 2.623 -25.542 1.00 78.75 105 ASN A CA 1
ATOM 818 C C . ASN A 1 105 ? 21.842 2.698 -24.359 1.00 78.75 105 ASN A C 1
ATOM 820 O O . ASN A 1 105 ? 22.331 1.659 -23.918 1.00 78.75 105 ASN A O 1
ATOM 824 N N . ASN A 1 106 ? 22.095 3.898 -23.831 1.00 77.75 106 ASN A N 1
ATOM 825 C CA . ASN A 1 106 ? 22.989 4.099 -22.689 1.00 77.75 106 ASN A CA 1
ATOM 826 C C . ASN A 1 106 ? 22.430 3.450 -21.413 1.00 77.75 106 ASN A C 1
ATOM 828 O O . ASN A 1 106 ? 23.166 2.776 -20.697 1.00 77.75 106 ASN A O 1
ATOM 832 N N . LEU A 1 107 ? 21.122 3.595 -21.168 1.00 78.38 107 LEU A N 1
ATOM 833 C CA . LEU A 1 107 ? 20.430 2.948 -20.045 1.00 78.38 107 LEU A CA 1
ATOM 834 C C . LEU A 1 107 ? 20.445 1.421 -20.170 1.00 78.38 107 LEU A C 1
ATOM 836 O O . LEU A 1 107 ? 20.601 0.706 -19.189 1.00 78.38 107 LEU A O 1
ATOM 840 N N . ASN A 1 108 ? 20.313 0.901 -21.388 1.00 78.06 108 ASN A N 1
ATOM 841 C CA . ASN A 1 108 ? 20.397 -0.533 -21.619 1.00 78.06 108 ASN A CA 1
ATOM 842 C C . ASN A 1 108 ? 21.805 -1.075 -21.351 1.00 78.06 108 ASN A C 1
ATOM 844 O O . ASN A 1 108 ? 21.944 -2.074 -20.658 1.00 78.06 108 ASN A O 1
ATOM 848 N N . GLN A 1 109 ? 22.849 -0.390 -21.825 1.00 77.12 109 GLN A N 1
ATOM 849 C CA . GLN A 1 109 ? 24.235 -0.795 -21.567 1.00 77.12 109 GLN A CA 1
ATOM 850 C C . GLN A 1 109 ? 24.590 -0.778 -20.075 1.00 77.12 109 GLN A C 1
ATOM 852 O O . GLN A 1 109 ? 25.315 -1.661 -19.615 1.00 77.12 109 GLN A O 1
ATOM 857 N N . SER A 1 110 ? 24.086 0.194 -19.305 1.00 74.62 110 SER A N 1
ATOM 858 C CA . SER A 1 110 ? 24.342 0.239 -17.861 1.00 74.62 110 SER A CA 1
ATOM 859 C C . SER A 1 110 ? 23.649 -0.906 -17.116 1.00 74.62 110 SER A C 1
ATOM 861 O O . SER A 1 110 ? 24.225 -1.453 -16.176 1.00 74.62 110 SER A O 1
ATOM 863 N N . LEU A 1 111 ? 22.463 -1.324 -17.572 1.00 73.56 111 LEU A N 1
ATOM 864 C CA . LEU A 1 111 ? 21.662 -2.363 -16.923 1.00 73.56 111 LEU A CA 1
ATOM 865 C C . LEU A 1 111 ? 21.974 -3.797 -17.393 1.00 73.56 111 LEU A C 1
ATOM 867 O O . LEU A 1 111 ? 21.822 -4.731 -16.610 1.00 73.56 111 LEU A O 1
ATOM 871 N N . GLU A 1 112 ? 22.456 -3.993 -18.625 1.00 70.69 112 GLU A N 1
ATOM 872 C CA . GLU A 1 112 ? 22.837 -5.312 -19.173 1.00 70.69 112 GLU A CA 1
ATOM 873 C C . GLU A 1 112 ? 23.982 -5.981 -18.398 1.00 70.69 112 GLU A C 1
ATOM 875 O O . GLU A 1 112 ? 24.097 -7.206 -18.379 1.00 70.69 112 GLU A O 1
ATOM 880 N N . SER A 1 113 ? 24.837 -5.187 -17.748 1.00 66.12 113 SER A N 1
ATOM 881 C CA . SER A 1 113 ? 25.998 -5.695 -17.008 1.00 66.12 113 SER A CA 1
ATOM 882 C C . SER A 1 113 ? 25.665 -6.244 -15.612 1.00 66.12 113 SER A C 1
ATOM 884 O O . SER A 1 113 ? 26.542 -6.783 -14.934 1.00 66.12 113 SER A O 1
ATOM 886 N N . ILE A 1 114 ? 24.410 -6.120 -15.169 1.00 68.56 114 ILE A N 1
ATOM 887 C CA . ILE A 1 114 ? 24.008 -6.426 -13.797 1.00 68.56 114 ILE A CA 1
ATOM 888 C C . ILE A 1 114 ? 23.653 -7.904 -13.653 1.00 68.56 114 ILE A C 1
ATOM 890 O O . ILE A 1 114 ? 22.659 -8.396 -14.189 1.00 68.56 114 ILE A O 1
ATOM 894 N N . GLU A 1 115 ? 24.431 -8.616 -12.840 1.00 65.50 115 GLU A N 1
ATOM 895 C CA . GLU A 1 115 ? 24.061 -9.954 -12.388 1.00 65.50 115 GLU A CA 1
ATOM 896 C C . GLU A 1 115 ? 22.969 -9.881 -11.315 1.00 65.50 115 GLU A C 1
ATOM 898 O O . GLU A 1 115 ? 23.182 -9.376 -10.209 1.00 65.50 115 GLU A O 1
ATOM 903 N N . VAL A 1 116 ? 21.801 -10.453 -11.613 1.00 67.56 116 VAL A N 1
ATOM 904 C CA . VAL A 1 116 ? 20.723 -10.603 -10.632 1.00 67.56 116 VAL A CA 1
ATOM 905 C C . VAL A 1 116 ? 20.827 -11.960 -9.962 1.00 67.56 116 VAL A C 1
ATOM 907 O O . VAL A 1 116 ? 20.741 -13.004 -10.605 1.00 67.56 116 VAL A O 1
ATOM 910 N N . ARG A 1 117 ? 20.994 -11.933 -8.640 1.00 68.69 117 ARG A N 1
ATOM 911 C CA . ARG A 1 117 ? 20.980 -13.127 -7.797 1.00 68.69 117 ARG A CA 1
ATOM 912 C C . ARG A 1 117 ? 19.627 -13.240 -7.120 1.00 68.69 117 ARG A C 1
ATOM 914 O O . ARG A 1 117 ? 19.189 -12.304 -6.453 1.00 68.69 117 ARG A O 1
ATOM 921 N N . ILE A 1 118 ? 18.982 -14.386 -7.304 1.00 66.81 118 ILE A N 1
ATOM 922 C CA . ILE A 1 118 ? 17.697 -14.707 -6.686 1.00 66.81 118 ILE A CA 1
ATOM 923 C C . ILE A 1 118 ? 17.943 -15.843 -5.700 1.00 66.81 118 ILE A C 1
ATOM 925 O O . ILE A 1 118 ? 18.421 -16.911 -6.077 1.00 66.81 118 ILE A O 1
ATOM 929 N N . ASP A 1 119 ? 17.617 -15.614 -4.437 1.00 64.69 119 ASP A N 1
ATOM 930 C CA . ASP A 1 119 ? 17.696 -16.602 -3.367 1.00 64.69 119 ASP A CA 1
ATOM 931 C C . ASP A 1 119 ? 16.368 -16.664 -2.589 1.00 64.69 119 ASP A C 1
ATOM 933 O O . ASP A 1 119 ? 15.355 -16.084 -2.986 1.00 64.69 119 ASP A O 1
ATOM 937 N N . GLN A 1 120 ? 16.337 -17.407 -1.482 1.00 63.72 120 GLN A N 1
ATOM 938 C CA . GLN A 1 120 ? 15.141 -17.470 -0.634 1.00 63.72 120 GLN A CA 1
ATOM 939 C C . GLN A 1 120 ? 14.809 -16.116 0.012 1.00 63.72 120 GLN A C 1
ATOM 941 O O . GLN A 1 120 ? 13.636 -15.849 0.291 1.00 63.72 120 GLN A O 1
ATOM 946 N N . ASP A 1 121 ? 15.809 -15.259 0.223 1.00 65.88 121 ASP A N 1
ATOM 947 C CA . ASP A 1 121 ? 15.618 -13.945 0.823 1.00 65.88 121 ASP A CA 1
ATOM 948 C C . ASP A 1 121 ? 14.953 -12.978 -0.156 1.00 65.88 121 ASP A C 1
ATOM 950 O O . ASP A 1 121 ? 14.187 -12.131 0.294 1.00 65.88 121 ASP A O 1
ATOM 954 N N . PHE A 1 122 ? 15.116 -13.148 -1.475 1.00 72.12 122 PHE A N 1
ATOM 955 C CA . PHE A 1 122 ? 14.377 -12.371 -2.480 1.00 72.12 122 PHE A CA 1
ATOM 956 C C . PHE A 1 122 ? 12.856 -12.442 -2.277 1.00 72.12 122 PHE A C 1
ATOM 958 O O . PHE A 1 122 ? 12.184 -11.413 -2.273 1.00 72.12 122 PHE A O 1
ATOM 965 N N . PHE A 1 123 ? 12.292 -13.633 -2.055 1.00 69.44 123 PHE A N 1
ATOM 966 C CA . PHE A 1 123 ? 10.839 -13.780 -1.892 1.00 69.44 123 PHE A CA 1
ATOM 967 C C . PHE A 1 123 ? 10.329 -13.191 -0.571 1.00 69.44 123 PHE A C 1
ATOM 969 O O . PHE A 1 123 ? 9.155 -12.826 -0.457 1.00 69.44 123 PHE A O 1
ATOM 976 N N . LYS A 1 124 ? 11.212 -13.067 0.424 1.00 68.69 124 LYS A N 1
ATOM 977 C CA . LYS A 1 124 ? 10.899 -12.474 1.726 1.00 68.69 124 LYS A CA 1
ATOM 978 C C . LYS A 1 124 ? 11.120 -10.958 1.744 1.00 68.69 124 LYS A C 1
ATOM 980 O O . LYS A 1 124 ? 10.329 -10.232 2.342 1.00 68.69 124 LYS A O 1
ATOM 985 N N . TYR A 1 125 ? 12.156 -10.481 1.061 1.00 74.25 125 TYR A N 1
ATOM 986 C CA . TYR A 1 125 ? 12.617 -9.094 1.034 1.00 74.25 125 TYR A CA 1
ATOM 987 C C . TYR A 1 125 ? 12.898 -8.603 -0.402 1.00 74.25 125 TYR A C 1
ATOM 989 O O . TYR A 1 125 ? 14.017 -8.179 -0.702 1.00 74.25 125 TYR A O 1
ATOM 997 N N . PRO A 1 126 ? 11.889 -8.575 -1.293 1.00 79.12 126 PRO A N 1
ATOM 998 C CA . PRO A 1 126 ? 12.099 -8.252 -2.709 1.00 79.12 126 PRO A CA 1
ATOM 999 C C . PRO A 1 126 ? 12.637 -6.833 -2.952 1.00 79.12 126 PRO A C 1
ATOM 1001 O O . PRO A 1 126 ? 13.313 -6.597 -3.949 1.00 79.12 126 PRO A O 1
ATOM 1004 N N . LYS A 1 127 ? 12.421 -5.897 -2.014 1.00 82.00 127 LYS A N 1
ATOM 1005 C CA . LYS A 1 127 ? 12.979 -4.531 -2.072 1.00 82.00 127 LYS A CA 1
ATOM 1006 C C . LYS A 1 127 ? 14.509 -4.466 -2.033 1.00 82.00 127 LYS A C 1
ATOM 1008 O O . LYS A 1 127 ? 15.073 -3.448 -2.414 1.00 82.00 127 LYS A O 1
ATOM 1013 N N . ASN A 1 128 ? 15.169 -5.524 -1.565 1.00 81.62 128 ASN A N 1
ATOM 1014 C CA . ASN A 1 128 ? 16.624 -5.568 -1.422 1.00 81.62 128 ASN A CA 1
ATOM 1015 C C . ASN A 1 128 ? 17.332 -6.097 -2.674 1.00 81.62 128 ASN A C 1
ATOM 1017 O O . ASN A 1 128 ? 18.554 -6.241 -2.655 1.00 81.62 128 ASN A O 1
ATOM 1021 N N . LEU A 1 129 ? 16.589 -6.404 -3.742 1.00 81.00 129 LEU A N 1
ATOM 1022 C CA . LEU A 1 129 ? 17.172 -6.889 -4.983 1.00 81.00 129 LEU A CA 1
ATOM 1023 C C . LEU A 1 129 ? 18.145 -5.824 -5.541 1.00 81.00 129 LEU A C 1
ATOM 1025 O O . LEU A 1 129 ? 17.711 -4.697 -5.786 1.00 81.00 129 LEU A O 1
ATOM 1029 N N . PRO A 1 130 ? 19.440 -6.141 -5.742 1.00 80.69 130 PRO A N 1
ATOM 1030 C CA . PRO A 1 130 ? 20.456 -5.139 -6.078 1.00 80.69 130 PRO A CA 1
ATOM 1031 C C . PRO A 1 130 ? 20.116 -4.284 -7.304 1.00 80.69 130 PRO A C 1
ATOM 1033 O O . PRO A 1 130 ? 20.238 -3.063 -7.233 1.00 80.69 130 PRO A O 1
ATOM 1036 N N . ILE A 1 131 ? 19.565 -4.913 -8.352 1.00 82.12 131 ILE A N 1
ATOM 1037 C CA . ILE A 1 131 ? 19.177 -4.255 -9.610 1.00 82.12 131 ILE A CA 1
ATOM 1038 C C . ILE A 1 131 ? 18.186 -3.099 -9.419 1.00 82.12 131 ILE A C 1
ATOM 1040 O O . ILE A 1 131 ? 18.111 -2.208 -10.259 1.00 82.12 131 ILE A O 1
ATOM 1044 N N . ILE A 1 132 ? 17.429 -3.073 -8.315 1.00 87.81 132 ILE A N 1
ATOM 1045 C CA . ILE A 1 132 ? 16.484 -1.987 -8.038 1.00 87.81 132 ILE A CA 1
ATOM 1046 C C . ILE A 1 132 ? 17.221 -0.654 -7.938 1.00 87.81 132 ILE A C 1
ATOM 1048 O O . ILE A 1 132 ? 16.749 0.326 -8.500 1.00 87.81 132 ILE A O 1
ATOM 1052 N N . LYS A 1 133 ? 18.390 -0.613 -7.288 1.00 88.62 133 LYS A N 1
ATOM 1053 C CA . LYS A 1 133 ? 19.166 0.627 -7.143 1.00 88.62 133 LYS A CA 1
ATOM 1054 C C . LYS A 1 133 ? 19.686 1.134 -8.481 1.00 88.62 133 LYS A C 1
ATOM 1056 O O . LYS A 1 133 ? 19.638 2.330 -8.744 1.00 88.62 133 LYS A O 1
ATOM 1061 N N . ASP A 1 134 ? 20.143 0.229 -9.333 1.00 86.94 134 ASP A N 1
ATOM 1062 C CA . ASP A 1 134 ? 20.653 0.594 -10.651 1.00 86.94 134 ASP A CA 1
ATOM 1063 C C . ASP A 1 134 ? 19.524 1.096 -11.559 1.00 86.94 134 ASP A C 1
ATOM 1065 O O . ASP A 1 134 ? 19.671 2.111 -12.238 1.00 86.94 134 ASP A O 1
ATOM 1069 N N . ILE A 1 135 ? 18.348 0.460 -11.494 1.00 89.25 135 ILE A N 1
ATOM 1070 C CA . ILE A 1 135 ? 17.150 0.934 -12.198 1.00 89.25 135 ILE A CA 1
ATOM 1071 C C . ILE A 1 135 ? 16.689 2.285 -11.647 1.00 89.25 135 ILE A C 1
ATOM 1073 O O . ILE A 1 135 ? 16.239 3.124 -12.421 1.00 89.25 135 ILE A O 1
ATOM 1077 N N . GLN A 1 136 ? 16.819 2.542 -10.343 1.00 93.06 136 GLN A N 1
ATOM 1078 C CA . GLN A 1 136 ? 16.509 3.856 -9.778 1.00 93.06 136 GLN A CA 1
ATOM 1079 C C . GLN A 1 136 ? 17.391 4.957 -10.376 1.00 93.06 136 GLN A C 1
ATOM 1081 O O . GLN A 1 136 ? 16.878 6.024 -10.716 1.00 93.06 136 GLN A O 1
ATOM 1086 N N . ILE A 1 137 ? 18.693 4.699 -10.531 1.00 91.44 137 ILE A N 1
ATOM 1087 C CA . ILE A 1 137 ? 19.633 5.636 -11.164 1.00 91.44 137 ILE A CA 1
ATOM 1088 C C . ILE A 1 137 ? 19.253 5.840 -12.635 1.00 91.44 137 ILE A C 1
ATOM 1090 O O . ILE A 1 137 ? 19.073 6.975 -13.069 1.00 91.44 137 ILE A O 1
ATOM 1094 N N . ALA A 1 138 ? 19.028 4.748 -13.367 1.00 90.25 138 ALA A N 1
ATOM 1095 C CA . ALA A 1 138 ? 18.594 4.786 -14.761 1.00 90.25 138 ALA A CA 1
ATOM 1096 C C . ALA A 1 138 ? 17.287 5.583 -14.948 1.00 90.25 138 ALA A C 1
ATOM 1098 O O . ALA A 1 138 ? 17.158 6.384 -15.873 1.00 90.25 138 ALA A O 1
ATOM 1099 N N . LEU A 1 139 ? 16.325 5.407 -14.040 1.00 91.75 139 LEU A N 1
ATOM 1100 C CA . LEU A 1 139 ? 15.063 6.137 -14.044 1.00 91.75 139 LEU A CA 1
ATOM 1101 C C . LEU A 1 139 ? 15.260 7.631 -13.755 1.00 91.75 139 LEU A C 1
ATOM 1103 O O . LEU A 1 139 ? 14.575 8.449 -14.359 1.00 91.75 139 LEU A O 1
ATOM 1107 N N . ILE A 1 140 ? 16.182 8.009 -12.865 1.00 93.19 140 ILE A N 1
ATOM 1108 C CA . ILE A 1 140 ? 16.489 9.420 -12.582 1.00 93.19 140 ILE A CA 1
ATOM 1109 C C . ILE A 1 140 ? 17.017 10.121 -13.837 1.00 93.19 140 ILE A C 1
ATOM 1111 O O . ILE A 1 140 ? 16.564 11.222 -14.153 1.00 93.19 140 ILE A O 1
ATOM 1115 N N . ASP A 1 141 ? 17.945 9.485 -14.551 1.00 89.50 141 ASP A N 1
ATOM 1116 C CA . ASP A 1 141 ? 18.500 10.025 -15.795 1.00 89.50 141 ASP A CA 1
ATOM 1117 C C . ASP A 1 141 ? 17.422 10.119 -16.880 1.00 89.50 141 ASP A C 1
ATOM 1119 O O . ASP A 1 141 ? 17.310 11.131 -17.575 1.00 89.50 141 ASP A O 1
ATOM 1123 N N . TRP A 1 142 ? 16.569 9.094 -16.970 1.00 90.44 142 TRP A N 1
ATOM 1124 C CA . TRP A 1 142 ? 15.436 9.082 -17.886 1.00 90.44 142 TRP A CA 1
ATOM 1125 C C . TRP A 1 142 ? 14.433 10.205 -17.593 1.00 90.44 142 TRP A C 1
ATOM 1127 O O . TRP A 1 142 ? 14.035 10.912 -18.510 1.00 90.44 142 TRP A O 1
ATOM 1137 N N . LEU A 1 143 ? 14.054 10.428 -16.330 1.00 90.38 143 LEU A N 1
ATOM 1138 C CA . LEU A 1 143 ? 13.110 11.487 -15.941 1.00 90.38 143 LEU A CA 1
ATOM 1139 C C . LEU A 1 143 ? 13.683 12.886 -16.199 1.00 90.38 143 LEU A C 1
ATOM 1141 O O . LEU A 1 143 ? 12.960 13.768 -16.660 1.00 90.38 143 LEU A O 1
ATOM 1145 N N . GLN A 1 144 ? 14.978 13.090 -15.944 1.00 89.88 144 GLN A N 1
ATOM 1146 C CA . GLN A 1 144 ? 15.644 14.369 -16.210 1.00 89.88 144 GLN A CA 1
ATOM 1147 C C . GLN A 1 144 ? 15.670 14.727 -17.695 1.00 89.88 144 GLN A C 1
ATOM 1149 O O . GLN A 1 144 ? 15.583 15.905 -18.034 1.00 89.88 144 GLN A O 1
ATOM 1154 N N . TYR A 1 145 ? 15.732 13.727 -18.577 1.00 86.62 145 TYR A N 1
ATOM 1155 C CA . TYR A 1 145 ? 15.581 13.951 -20.012 1.00 86.62 145 TYR A CA 1
ATOM 1156 C C . TYR A 1 145 ? 14.199 14.522 -20.380 1.00 86.62 145 TYR A C 1
ATOM 1158 O O . TYR A 1 145 ? 14.086 15.238 -21.365 1.00 86.62 145 TYR A O 1
ATOM 1166 N N . PHE A 1 146 ? 13.160 14.270 -19.575 1.00 85.31 146 PHE A N 1
ATOM 1167 C CA . PHE A 1 146 ? 11.825 14.860 -19.743 1.00 85.31 146 PHE A CA 1
ATOM 1168 C C . PHE A 1 146 ? 11.645 16.194 -19.006 1.00 85.31 146 PHE A C 1
ATOM 1170 O O . PHE A 1 146 ? 10.521 16.567 -18.666 1.00 85.31 146 PHE A O 1
ATOM 1177 N N . SER A 1 147 ? 12.740 16.915 -18.742 1.00 85.69 147 SER A N 1
ATOM 1178 C CA . SER A 1 147 ? 12.754 18.194 -18.020 1.00 85.69 147 SER A CA 1
ATOM 1179 C C . SER A 1 147 ? 12.254 18.136 -16.566 1.00 85.69 147 SER A C 1
ATOM 1181 O O . SER A 1 147 ? 12.029 19.178 -15.943 1.00 85.69 147 SER A O 1
ATOM 1183 N N . ILE A 1 148 ? 12.137 16.945 -15.970 1.00 89.69 148 ILE A N 1
ATOM 1184 C CA . ILE A 1 148 ? 11.882 16.817 -14.532 1.00 89.69 148 ILE A CA 1
ATOM 1185 C C . ILE A 1 148 ? 13.165 17.173 -13.783 1.00 89.69 148 ILE A C 1
ATOM 1187 O O . ILE A 1 148 ? 14.237 16.627 -14.049 1.00 89.69 148 ILE A O 1
ATOM 1191 N N . ASN A 1 149 ? 13.080 18.084 -12.813 1.00 92.38 149 ASN A N 1
ATOM 1192 C CA . ASN A 1 149 ? 14.275 18.478 -12.075 1.00 92.38 149 ASN A CA 1
ATOM 1193 C C . ASN A 1 149 ? 14.819 17.314 -11.230 1.00 92.38 149 ASN A C 1
ATOM 1195 O O . ASN A 1 149 ? 14.078 16.430 -10.803 1.00 92.38 149 ASN A O 1
ATOM 1199 N N . LYS A 1 150 ? 16.120 17.346 -10.927 1.00 94.31 150 LYS A N 1
ATOM 1200 C CA . LYS A 1 150 ? 16.804 16.271 -10.196 1.00 94.31 150 LYS A CA 1
ATOM 1201 C C . LYS A 1 150 ? 16.111 15.870 -8.884 1.00 94.31 150 LYS A C 1
ATOM 1203 O O . LYS A 1 150 ? 15.986 14.683 -8.614 1.00 94.31 150 LYS A O 1
ATOM 1208 N N . SER A 1 151 ? 15.626 16.829 -8.093 1.00 93.75 151 SER A N 1
ATOM 1209 C CA . SER A 1 151 ? 14.966 16.533 -6.811 1.00 93.75 151 SER A CA 1
ATOM 1210 C C . SER A 1 151 ? 13.619 15.829 -7.001 1.00 93.75 151 SER A C 1
ATOM 1212 O O . SER A 1 151 ? 13.309 14.876 -6.282 1.00 93.75 151 SER A O 1
ATOM 1214 N N . GLN A 1 152 ? 12.830 16.249 -7.992 1.00 94.00 152 GLN A N 1
ATOM 1215 C CA . GLN A 1 152 ? 11.596 15.561 -8.371 1.00 94.00 152 GLN A CA 1
ATOM 1216 C C . GLN A 1 152 ? 11.891 14.164 -8.931 1.00 94.00 152 GLN A C 1
ATOM 1218 O O . GLN A 1 152 ? 11.252 13.201 -8.514 1.00 94.00 152 GLN A O 1
ATOM 1223 N N . ALA A 1 153 ? 12.894 14.027 -9.802 1.00 94.88 153 ALA A N 1
ATOM 1224 C CA . ALA A 1 153 ? 13.297 12.744 -10.374 1.00 94.88 153 ALA A CA 1
ATOM 1225 C C . ALA A 1 153 ? 13.747 11.749 -9.290 1.00 94.88 153 ALA A C 1
ATOM 1227 O O . ALA A 1 153 ? 13.314 10.597 -9.285 1.00 94.88 153 ALA A O 1
ATOM 1228 N N . GLU A 1 154 ? 14.550 12.203 -8.323 1.00 96.12 154 GLU A N 1
ATOM 1229 C CA . GLU A 1 154 ? 14.936 11.418 -7.146 1.00 96.12 154 GLU A CA 1
ATOM 1230 C C . GLU A 1 154 ? 13.714 11.033 -6.302 1.00 96.12 154 GLU A C 1
ATOM 12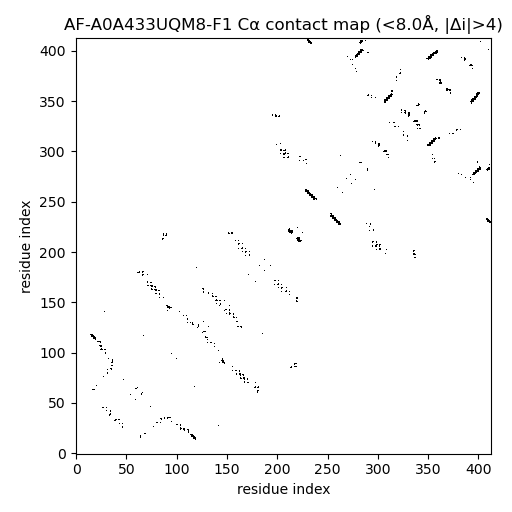32 O O . GLU A 1 154 ? 13.588 9.882 -5.889 1.00 96.12 154 GLU A O 1
ATOM 1237 N N . THR A 1 155 ? 12.780 11.961 -6.077 1.00 95.12 155 THR A N 1
ATOM 1238 C CA . THR A 1 155 ? 11.550 11.702 -5.309 1.00 95.12 155 THR A CA 1
ATOM 1239 C C . THR A 1 155 ? 10.691 10.620 -5.960 1.00 95.12 155 THR A C 1
ATOM 1241 O O . THR A 1 155 ? 10.243 9.698 -5.276 1.00 95.12 155 THR A O 1
ATOM 1244 N N . ILE A 1 156 ? 10.500 10.695 -7.279 1.00 95.44 156 ILE A N 1
ATOM 1245 C CA . ILE A 1 156 ? 9.755 9.698 -8.052 1.00 95.44 156 ILE A CA 1
ATOM 1246 C C . ILE A 1 156 ? 10.488 8.356 -7.989 1.00 95.44 156 ILE A C 1
ATOM 1248 O O . ILE A 1 156 ? 9.908 7.347 -7.591 1.00 95.44 156 ILE A O 1
ATOM 1252 N N . SER A 1 157 ? 11.783 8.341 -8.303 1.00 95.94 157 SER A N 1
ATOM 1253 C CA . SER A 1 157 ? 12.588 7.119 -8.354 1.00 95.94 157 SER A CA 1
ATOM 1254 C C . SER A 1 157 ? 12.697 6.403 -7.001 1.00 95.94 157 SER A C 1
ATOM 1256 O O . SER A 1 157 ? 12.638 5.172 -6.924 1.00 95.94 157 SER A O 1
ATOM 1258 N N . ASN A 1 158 ? 12.738 7.145 -5.892 1.00 95.56 158 ASN A N 1
ATOM 1259 C CA . ASN A 1 158 ? 12.765 6.579 -4.541 1.00 95.56 158 ASN A CA 1
ATOM 1260 C C . ASN A 1 158 ? 11.511 5.765 -4.175 1.00 95.56 158 ASN A C 1
ATOM 1262 O O . ASN A 1 158 ? 11.559 4.962 -3.244 1.00 95.56 158 ASN A O 1
ATOM 1266 N N . ARG A 1 159 ? 10.410 5.914 -4.922 1.00 95.19 159 ARG A N 1
ATOM 1267 C CA . ARG A 1 159 ? 9.161 5.158 -4.731 1.00 95.19 159 ARG A CA 1
ATOM 1268 C C . ARG A 1 159 ? 9.140 3.824 -5.487 1.00 95.19 159 ARG A C 1
ATOM 1270 O O . ARG A 1 159 ? 8.306 2.967 -5.179 1.00 95.19 159 ARG A O 1
ATOM 1277 N N . LEU A 1 160 ? 10.067 3.609 -6.429 1.00 95.38 160 LEU A N 1
ATOM 1278 C CA . LEU A 1 160 ? 10.150 2.392 -7.247 1.00 95.38 160 LEU A CA 1
ATOM 1279 C C . LEU A 1 160 ? 10.150 1.086 -6.428 1.00 95.38 160 LEU A C 1
ATOM 1281 O O . LEU A 1 160 ? 9.411 0.179 -6.810 1.00 95.38 160 LEU A O 1
ATOM 1285 N N . PRO A 1 161 ? 10.888 0.945 -5.306 1.00 94.69 161 PRO A N 1
ATOM 1286 C CA . PRO A 1 161 ? 10.884 -0.299 -4.538 1.00 94.69 161 PRO A CA 1
ATOM 1287 C C . PRO A 1 161 ? 9.480 -0.705 -4.068 1.00 94.69 161 PRO A C 1
ATOM 1289 O O . PRO A 1 161 ? 9.113 -1.874 -4.168 1.00 94.69 161 PRO A O 1
ATOM 1292 N N . THR A 1 162 ? 8.663 0.250 -3.612 1.00 94.19 162 THR A N 1
ATOM 1293 C CA . THR A 1 162 ? 7.284 -0.019 -3.172 1.00 94.19 162 THR A CA 1
ATOM 1294 C C . THR A 1 162 ? 6.402 -0.449 -4.347 1.00 94.19 162 THR A C 1
ATOM 1296 O O . THR A 1 162 ? 5.666 -1.434 -4.245 1.00 94.19 162 THR A O 1
ATOM 1299 N N . TYR A 1 163 ? 6.520 0.236 -5.489 1.00 95.19 163 TYR A N 1
ATOM 1300 C CA . TYR A 1 163 ? 5.790 -0.106 -6.715 1.00 95.19 163 TYR A CA 1
ATOM 1301 C C . TYR A 1 163 ? 6.189 -1.486 -7.257 1.00 95.19 163 TYR A C 1
ATOM 1303 O O . TYR A 1 163 ? 5.326 -2.259 -7.681 1.00 95.19 163 TYR A O 1
ATOM 1311 N N . PHE A 1 164 ? 7.477 -1.827 -7.187 1.00 93.12 164 PHE A N 1
ATOM 1312 C CA . PHE A 1 164 ? 7.999 -3.132 -7.578 1.00 93.12 164 PHE A CA 1
ATOM 1313 C C . PHE A 1 164 ? 7.414 -4.253 -6.721 1.00 93.12 164 PHE A C 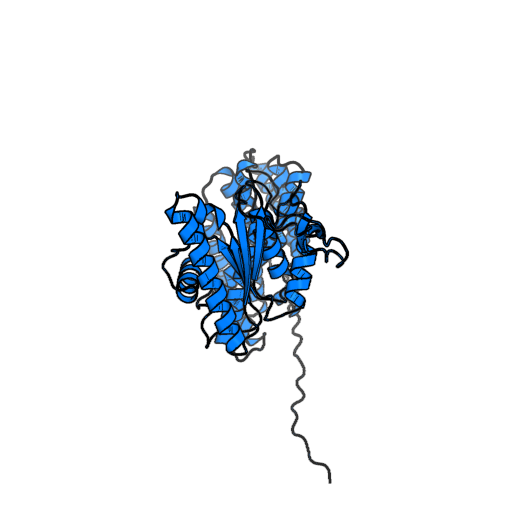1
ATOM 1315 O O . PHE A 1 164 ? 6.932 -5.237 -7.273 1.00 93.12 164 PHE A O 1
ATOM 1322 N N . ILE A 1 165 ? 7.385 -4.103 -5.392 1.00 91.12 165 ILE A N 1
ATOM 1323 C CA . ILE A 1 165 ? 6.807 -5.122 -4.501 1.00 91.12 165 ILE A CA 1
ATOM 1324 C C . ILE A 1 165 ? 5.335 -5.367 -4.835 1.00 91.12 165 ILE A C 1
ATOM 1326 O O . ILE A 1 165 ? 4.906 -6.519 -4.919 1.00 91.12 165 ILE A O 1
ATOM 1330 N N . PHE A 1 166 ? 4.557 -4.299 -5.018 1.00 91.94 166 PHE A N 1
ATOM 1331 C CA . PHE A 1 166 ? 3.149 -4.427 -5.380 1.00 91.94 166 PHE A CA 1
ATOM 1332 C C . PHE A 1 166 ? 2.981 -5.151 -6.722 1.00 91.94 166 PHE A C 1
ATOM 1334 O O . PHE A 1 166 ? 2.261 -6.149 -6.792 1.00 91.94 166 PHE A O 1
ATOM 1341 N N . SER A 1 167 ? 3.708 -4.713 -7.752 1.00 91.12 167 SER A N 1
ATOM 1342 C CA . SER A 1 167 ? 3.657 -5.299 -9.097 1.00 91.12 167 SER A CA 1
ATOM 1343 C C . SER A 1 167 ? 4.088 -6.767 -9.106 1.00 91.12 167 SER A C 1
ATOM 1345 O O . SER A 1 167 ? 3.433 -7.595 -9.730 1.00 91.12 167 SER A O 1
ATOM 1347 N N . LEU A 1 168 ? 5.117 -7.115 -8.327 1.00 89.62 168 LEU A N 1
ATOM 1348 C CA . LEU A 1 168 ? 5.603 -8.484 -8.143 1.00 89.62 168 LEU A CA 1
ATOM 1349 C C . LEU A 1 168 ? 4.521 -9.411 -7.607 1.00 89.62 168 LEU A C 1
ATOM 1351 O O . LEU A 1 168 ? 4.298 -10.509 -8.121 1.00 89.62 168 LEU A O 1
ATOM 1355 N N . ARG A 1 169 ? 3.820 -8.959 -6.569 1.00 88.25 169 ARG A N 1
ATOM 1356 C CA . ARG A 1 169 ? 2.740 -9.733 -5.957 1.00 88.25 169 ARG A CA 1
ATOM 1357 C C . ARG A 1 169 ? 1.526 -9.808 -6.871 1.00 88.25 169 ARG A C 1
ATOM 1359 O O . ARG A 1 169 ? 0.855 -10.839 -6.904 1.00 88.25 169 ARG A O 1
ATOM 1366 N N . GLN A 1 170 ? 1.256 -8.743 -7.618 1.00 87.94 170 GLN A N 1
ATOM 1367 C CA . GLN A 1 170 ? 0.142 -8.697 -8.550 1.00 87.94 170 GLN A CA 1
ATOM 1368 C C . GLN A 1 170 ? 0.366 -9.654 -9.727 1.00 87.94 170 GLN A C 1
ATOM 1370 O O . GLN A 1 170 ? -0.531 -10.436 -10.039 1.00 87.94 170 GLN A O 1
ATOM 1375 N N . GLU A 1 171 ? 1.554 -9.647 -10.334 1.00 85.69 171 GLU A N 1
ATOM 1376 C CA . GLU A 1 171 ? 1.910 -10.543 -11.440 1.00 85.69 171 GLU A CA 1
ATOM 1377 C C . GLU A 1 171 ? 1.830 -12.009 -11.007 1.00 85.69 171 GLU A C 1
ATOM 1379 O O . GLU A 1 171 ? 1.200 -12.830 -11.682 1.00 85.69 171 GLU A O 1
ATOM 1384 N N . TRP A 1 172 ? 2.365 -12.328 -9.821 1.00 83.50 172 TRP A N 1
ATOM 1385 C CA . TRP A 1 172 ? 2.235 -13.668 -9.250 1.00 83.50 172 TRP A CA 1
ATOM 1386 C C . TRP A 1 172 ? 0.765 -14.075 -9.095 1.00 83.50 172 TRP A C 1
ATOM 1388 O O . TRP A 1 172 ? 0.373 -15.174 -9.491 1.00 83.50 172 TRP A O 1
ATOM 1398 N N . SER A 1 173 ? -0.059 -13.193 -8.524 1.00 82.50 173 SER A N 1
ATOM 1399 C CA . SER A 1 173 ? -1.480 -13.454 -8.260 1.00 82.50 173 SER A CA 1
ATOM 1400 C C . SER A 1 173 ? -2.303 -13.632 -9.544 1.00 82.50 173 SER A C 1
ATOM 1402 O O . SER A 1 173 ? -3.216 -14.459 -9.579 1.00 82.50 173 SER A O 1
ATOM 1404 N N . LYS A 1 174 ? -1.963 -12.901 -10.616 1.00 83.00 174 LYS A N 1
ATOM 1405 C CA . LYS A 1 174 ? -2.626 -12.976 -11.929 1.00 83.00 174 LYS A CA 1
ATOM 1406 C C . LYS A 1 174 ? -2.305 -14.268 -12.683 1.00 83.00 174 LYS A C 1
ATOM 1408 O O . LYS A 1 174 ? -3.185 -14.812 -13.345 1.00 83.00 174 LYS A O 1
ATOM 1413 N N . GLN A 1 175 ? -1.069 -14.768 -12.596 1.00 78.50 175 GLN A N 1
ATOM 1414 C CA . GLN A 1 175 ? -0.614 -15.949 -13.350 1.00 78.50 175 GLN A CA 1
ATOM 1415 C C . GLN A 1 175 ? -0.015 -17.036 -12.433 1.00 78.50 175 GLN A C 1
ATOM 1417 O O . GLN A 1 175 ? 1.115 -17.479 -12.644 1.00 78.50 175 GLN A O 1
ATOM 1422 N N . PRO A 1 176 ? -0.754 -17.542 -11.425 1.00 75.69 176 PRO A N 1
ATOM 1423 C CA . PRO A 1 176 ? -0.192 -18.408 -10.387 1.00 75.69 176 PRO A CA 1
ATOM 1424 C C . PRO A 1 176 ? 0.302 -19.758 -10.920 1.00 75.69 176 PRO A C 1
ATOM 1426 O O . PRO A 1 176 ? 1.228 -20.328 -10.348 1.00 75.69 176 PRO A O 1
ATOM 1429 N N . GLN A 1 177 ? -0.297 -20.257 -12.008 1.00 75.88 177 GLN A N 1
ATOM 1430 C CA . GLN A 1 177 ? 0.125 -21.492 -12.678 1.00 75.88 177 GLN A CA 1
ATOM 1431 C C . GLN A 1 177 ? 1.451 -21.315 -13.419 1.00 75.88 177 GLN A C 1
ATOM 1433 O O . GLN A 1 177 ? 2.274 -22.216 -13.413 1.00 75.88 177 GLN A O 1
ATOM 1438 N N . LYS A 1 178 ? 1.700 -20.138 -14.003 1.00 75.56 178 LYS A N 1
ATOM 1439 C CA . LYS A 1 178 ? 2.950 -19.851 -14.719 1.00 75.56 178 LYS A CA 1
ATOM 1440 C C . LYS A 1 178 ? 4.166 -19.873 -13.790 1.00 75.56 178 LYS A C 1
ATOM 1442 O O . LYS A 1 178 ? 5.262 -20.235 -14.200 1.00 75.56 178 LYS A O 1
ATOM 1447 N N . TYR A 1 179 ? 3.955 -19.496 -12.533 1.00 76.56 179 TYR A N 1
ATOM 1448 C CA . TYR A 1 179 ? 4.987 -19.422 -11.502 1.00 76.56 179 TYR A CA 1
ATOM 1449 C C . TYR A 1 179 ? 4.959 -20.622 -10.541 1.00 76.56 179 TYR A C 1
ATOM 1451 O O . TYR A 1 179 ? 5.583 -20.574 -9.480 1.00 76.56 179 TYR A O 1
ATOM 1459 N N . SER A 1 180 ? 4.242 -21.705 -10.874 1.00 72.19 180 SER A N 1
ATOM 1460 C CA . SER A 1 180 ? 4.113 -22.883 -10.001 1.00 72.19 180 SER A CA 1
ATOM 1461 C C . SER A 1 180 ? 5.450 -23.578 -9.746 1.00 72.19 180 SER A C 1
ATOM 1463 O O . SER A 1 180 ? 5.700 -23.991 -8.619 1.00 72.19 180 SER A O 1
ATOM 1465 N N . TYR A 1 181 ? 6.346 -23.609 -10.735 1.00 68.56 181 TYR A N 1
ATOM 1466 C CA . TYR A 1 181 ? 7.698 -24.164 -10.597 1.00 68.56 181 TYR A CA 1
ATOM 1467 C C . TYR A 1 181 ? 8.536 -23.453 -9.523 1.00 68.56 181 TYR A C 1
ATOM 1469 O O . TYR A 1 181 ? 9.391 -24.067 -8.891 1.00 68.56 181 TYR A O 1
ATOM 1477 N N . LEU A 1 182 ? 8.251 -22.173 -9.245 1.00 69.56 182 LEU A N 1
ATOM 1478 C CA . LEU A 1 182 ? 8.863 -21.459 -8.121 1.00 69.56 182 LEU A CA 1
ATOM 1479 C C . LEU A 1 182 ? 8.265 -21.906 -6.777 1.00 69.56 182 LEU A C 1
ATOM 1481 O O . LEU A 1 182 ? 8.974 -21.929 -5.777 1.00 69.56 182 LEU A O 1
ATOM 1485 N N . LYS A 1 183 ? 6.978 -22.287 -6.732 1.00 62.12 183 LYS A N 1
ATOM 1486 C CA . LYS A 1 183 ? 6.312 -22.785 -5.511 1.00 62.12 183 LYS A CA 1
ATOM 1487 C C . LYS A 1 183 ? 6.819 -24.165 -5.089 1.00 62.12 183 LYS A C 1
ATOM 1489 O O . LYS A 1 183 ? 6.901 -24.426 -3.895 1.00 62.12 183 LYS A O 1
ATOM 1494 N N . GLU A 1 184 ? 7.148 -25.033 -6.042 1.00 56.84 184 GLU A N 1
ATOM 1495 C CA . GLU A 1 184 ? 7.615 -26.400 -5.761 1.00 56.84 184 GLU A CA 1
ATOM 1496 C C . GLU A 1 184 ? 9.018 -26.425 -5.130 1.00 56.84 184 GLU A C 1
ATOM 1498 O O . GLU A 1 184 ? 9.291 -27.246 -4.257 1.00 56.84 184 GLU A O 1
ATOM 1503 N N . GLU A 1 185 ? 9.882 -25.468 -5.483 1.00 52.94 185 GLU A N 1
ATOM 1504 C CA . GLU A 1 185 ? 11.204 -25.288 -4.861 1.00 52.94 185 GLU A CA 1
ATOM 1505 C C . GLU A 1 185 ? 11.129 -24.482 -3.542 1.00 52.94 185 GLU A C 1
ATOM 1507 O O . GLU A 1 185 ? 11.969 -24.643 -2.652 1.00 52.94 185 GLU A O 1
ATOM 1512 N N . ILE A 1 186 ? 10.090 -23.653 -3.362 1.00 53.66 186 ILE A N 1
ATOM 1513 C CA . ILE A 1 186 ? 9.792 -22.906 -2.126 1.00 53.66 186 ILE A CA 1
ATOM 1514 C C . ILE A 1 186 ? 8.771 -23.702 -1.294 1.00 53.66 186 ILE A C 1
ATOM 1516 O O . ILE A 1 186 ? 7.628 -23.305 -1.091 1.00 53.66 186 ILE A O 1
ATOM 1520 N N . ASN A 1 187 ? 9.214 -24.872 -0.837 1.00 44.59 187 ASN A N 1
ATOM 1521 C CA . ASN A 1 187 ? 8.598 -25.763 0.152 1.00 44.59 187 ASN A CA 1
ATOM 1522 C C . ASN A 1 187 ? 7.430 -25.154 0.975 1.00 44.59 187 ASN A C 1
ATOM 1524 O O . ASN A 1 187 ? 7.672 -24.566 2.027 1.00 44.59 187 ASN A O 1
ATOM 1528 N N . THR A 1 188 ? 6.163 -25.362 0.579 1.00 44.34 188 THR A N 1
ATOM 1529 C CA . THR A 1 188 ? 5.038 -25.429 1.537 1.00 44.34 188 THR A CA 1
ATOM 1530 C C . THR A 1 188 ? 3.931 -26.384 1.040 1.00 44.34 188 THR A C 1
ATOM 1532 O O . THR A 1 188 ? 3.375 -26.176 -0.036 1.00 44.34 188 THR A O 1
ATOM 1535 N N . PRO A 1 189 ? 3.539 -27.415 1.815 1.00 37.03 189 PRO A N 1
ATOM 1536 C CA . PRO A 1 189 ? 2.499 -28.384 1.436 1.00 37.03 189 PRO A CA 1
ATOM 1537 C C . PRO A 1 189 ? 1.051 -27.857 1.579 1.00 37.03 189 PRO A C 1
ATOM 1539 O O . PRO A 1 189 ? 0.105 -28.642 1.619 1.00 37.03 189 PRO A O 1
ATOM 1542 N N . PHE A 1 190 ? 0.839 -26.537 1.657 1.00 43.50 190 PHE A N 1
ATOM 1543 C CA . PHE A 1 190 ? -0.463 -25.933 1.965 1.00 43.50 190 PHE A CA 1
ATOM 1544 C C . PHE A 1 190 ? -0.895 -24.933 0.887 1.00 43.50 190 PHE A C 1
ATOM 1546 O O . PHE A 1 190 ? -0.780 -23.724 1.064 1.00 43.50 190 PHE A O 1
ATOM 1553 N N . THR A 1 191 ? -1.445 -25.420 -0.225 1.00 56.09 191 THR A N 1
ATOM 1554 C CA . THR A 1 191 ? -1.857 -24.584 -1.371 1.00 56.09 191 THR A CA 1
ATOM 1555 C C . THR A 1 191 ? -2.869 -23.493 -1.000 1.00 56.09 191 THR A C 1
ATOM 1557 O O . THR A 1 191 ? -2.683 -22.341 -1.379 1.00 56.09 191 THR A O 1
ATOM 1560 N N . LYS A 1 192 ? -3.886 -23.799 -0.182 1.00 55.66 192 LYS A N 1
ATOM 1561 C CA . LYS A 1 192 ? -4.907 -22.813 0.238 1.00 55.66 192 LYS A CA 1
ATOM 1562 C C . LYS A 1 192 ? -4.406 -21.796 1.269 1.00 55.66 192 LYS A C 1
ATOM 1564 O O . LYS A 1 192 ? -4.759 -20.623 1.186 1.00 55.66 192 LYS A O 1
ATOM 1569 N N . ALA A 1 193 ? -3.591 -22.226 2.236 1.00 58.88 193 ALA A N 1
ATOM 1570 C CA . ALA A 1 193 ? -2.992 -21.309 3.211 1.00 58.88 193 ALA A CA 1
ATOM 1571 C C . ALA A 1 193 ? -1.976 -20.382 2.525 1.00 58.88 193 ALA A C 1
ATOM 1573 O O . ALA A 1 193 ? -1.945 -19.187 2.804 1.00 58.88 193 ALA A O 1
ATOM 1574 N N . ALA A 1 194 ? -1.226 -20.909 1.553 1.00 69.19 194 ALA A N 1
ATOM 1575 C CA . ALA A 1 194 ? -0.337 -20.123 0.710 1.00 69.19 194 ALA A CA 1
ATOM 1576 C C . ALA A 1 194 ? -1.106 -19.113 -0.159 1.00 69.19 194 ALA A C 1
ATOM 1578 O O . ALA A 1 194 ? -0.690 -17.966 -0.249 1.00 69.19 194 ALA A O 1
ATOM 1579 N N . GLU A 1 195 ? -2.241 -19.484 -0.760 1.00 74.56 195 GLU A N 1
ATOM 1580 C CA . GLU A 1 195 ? -3.086 -18.541 -1.515 1.00 74.56 195 GLU A CA 1
ATOM 1581 C C . GLU A 1 195 ? -3.642 -17.413 -0.636 1.00 74.56 195 GLU A C 1
ATOM 1583 O O . GLU A 1 195 ? -3.611 -16.247 -1.030 1.00 74.56 195 GLU A O 1
ATOM 1588 N N . LYS A 1 196 ? -4.113 -17.743 0.571 1.00 79.25 196 LYS A N 1
ATOM 1589 C CA . LYS A 1 196 ? -4.576 -16.764 1.564 1.00 79.25 196 LYS A CA 1
ATOM 1590 C C . LYS A 1 196 ? -3.454 -15.813 1.986 1.00 79.25 196 LYS A C 1
ATOM 1592 O O . LYS A 1 196 ? -3.663 -14.602 2.015 1.00 79.25 196 LYS A O 1
ATOM 1597 N N . GLU A 1 197 ? -2.268 -16.344 2.272 1.00 80.44 197 GLU A N 1
ATOM 1598 C CA . GLU A 1 197 ? -1.087 -15.539 2.589 1.00 80.44 197 GLU A CA 1
ATOM 1599 C C . GLU A 1 197 ? -0.712 -14.621 1.419 1.00 80.44 197 GLU A C 1
ATOM 1601 O O . GLU A 1 197 ? -0.496 -13.428 1.616 1.00 80.44 197 GLU A O 1
ATOM 1606 N N . GLN A 1 198 ? -0.697 -15.144 0.191 1.00 81.00 198 GLN A N 1
ATOM 1607 C CA . GLN A 1 198 ? -0.396 -14.368 -1.014 1.00 81.00 198 GLN A CA 1
ATOM 1608 C C . GLN A 1 198 ? -1.392 -13.219 -1.222 1.00 81.00 198 GLN A C 1
ATOM 1610 O O . GLN A 1 198 ? -0.971 -12.100 -1.519 1.00 81.00 198 GLN A O 1
ATOM 1615 N N . ALA A 1 199 ? -2.689 -13.467 -1.017 1.00 86.81 199 ALA A N 1
ATOM 1616 C CA . ALA A 1 199 ? -3.729 -12.445 -1.116 1.00 86.81 199 ALA A CA 1
ATOM 1617 C C . ALA A 1 199 ? -3.512 -11.312 -0.103 1.00 86.81 199 ALA A C 1
ATOM 1619 O O . ALA A 1 199 ? -3.545 -10.135 -0.466 1.00 86.81 199 ALA A O 1
ATOM 1620 N N . TRP A 1 200 ? -3.203 -11.651 1.152 1.00 89.19 200 TRP A N 1
ATOM 1621 C CA . TRP A 1 200 ? -2.852 -10.641 2.146 1.00 89.19 200 TRP A CA 1
ATOM 1622 C C . TRP A 1 200 ? -1.593 -9.879 1.790 1.00 89.19 200 TRP A C 1
ATOM 1624 O O . TRP A 1 200 ? -1.564 -8.664 1.918 1.00 89.19 200 TRP A O 1
ATOM 1634 N N . GLN A 1 201 ? -0.542 -10.565 1.359 1.00 88.06 201 GLN A N 1
ATOM 1635 C CA . GLN A 1 201 ? 0.700 -9.898 1.002 1.00 88.06 201 GLN A CA 1
ATOM 1636 C C . GLN A 1 201 ? 0.492 -8.901 -0.142 1.00 88.06 201 GLN A C 1
ATOM 1638 O O . GLN A 1 201 ? 1.084 -7.823 -0.118 1.00 88.06 201 GLN A O 1
ATOM 1643 N N . LEU A 1 202 ? -0.351 -9.239 -1.123 1.00 90.44 202 LEU A N 1
ATOM 1644 C CA . LEU A 1 202 ? -0.745 -8.315 -2.183 1.00 90.44 202 LEU A CA 1
ATOM 1645 C C . LEU A 1 202 ? -1.506 -7.108 -1.618 1.00 90.44 202 LEU A C 1
ATOM 1647 O O . LEU A 1 202 ? -1.138 -5.976 -1.920 1.00 90.44 202 LEU A O 1
ATOM 1651 N N . TYR A 1 203 ? -2.507 -7.335 -0.764 1.00 94.38 203 TYR A N 1
ATOM 1652 C CA . TYR A 1 203 ? -3.282 -6.261 -0.135 1.00 94.38 203 TYR A CA 1
ATOM 1653 C C . TYR A 1 203 ? -2.414 -5.333 0.737 1.00 94.38 203 TYR A C 1
ATOM 1655 O O . TYR A 1 203 ? -2.493 -4.112 0.650 1.00 94.38 203 TYR A O 1
ATOM 1663 N N . LEU A 1 204 ? -1.512 -5.894 1.543 1.00 93.50 204 LEU A N 1
ATOM 1664 C CA . LEU A 1 204 ? -0.595 -5.124 2.385 1.00 93.50 204 LEU A CA 1
ATOM 1665 C C . LEU A 1 204 ? 0.427 -4.332 1.550 1.00 93.50 204 LEU A C 1
ATOM 1667 O O . LEU A 1 204 ? 0.806 -3.227 1.935 1.00 93.50 204 LEU A O 1
ATOM 1671 N N . ALA A 1 205 ? 0.858 -4.863 0.400 1.00 92.94 205 ALA A N 1
ATOM 1672 C CA . ALA A 1 205 ? 1.685 -4.118 -0.549 1.00 92.94 205 ALA A CA 1
ATOM 1673 C C . ALA A 1 205 ? 0.896 -2.990 -1.231 1.00 92.94 205 ALA A C 1
ATOM 1675 O O . ALA A 1 205 ? 1.446 -1.916 -1.464 1.00 92.94 205 ALA A O 1
ATOM 1676 N N . TRP A 1 206 ? -0.395 -3.204 -1.501 1.00 96.00 206 TRP A N 1
ATOM 1677 C CA . TRP A 1 206 ? -1.282 -2.157 -1.996 1.00 96.00 206 TRP A CA 1
ATOM 1678 C C . TRP A 1 206 ? -1.411 -1.009 -0.986 1.00 96.00 206 TRP A C 1
ATOM 1680 O O . TRP A 1 206 ? -1.187 0.136 -1.366 1.00 96.00 206 TRP A O 1
ATOM 1690 N N . LEU A 1 207 ? -1.642 -1.294 0.304 1.00 96.50 207 LEU A N 1
ATOM 1691 C CA . LEU A 1 207 ? -1.682 -0.261 1.353 1.00 96.50 207 LEU A CA 1
ATOM 1692 C C . LEU A 1 207 ? -0.399 0.581 1.400 1.00 96.50 207 LEU A C 1
ATOM 1694 O O . LEU A 1 207 ? -0.461 1.800 1.544 1.00 96.50 207 LEU A O 1
ATOM 1698 N N . GLN A 1 208 ? 0.765 -0.055 1.247 1.00 96.44 208 GLN A N 1
ATOM 1699 C CA . GLN A 1 208 ? 2.046 0.652 1.171 1.00 96.44 208 GLN A CA 1
ATOM 1700 C C . GLN A 1 208 ? 2.151 1.512 -0.096 1.00 96.44 208 GLN A C 1
ATOM 1702 O O . GLN A 1 208 ? 2.596 2.652 -0.015 1.00 96.44 208 GLN A O 1
ATOM 1707 N N . LYS A 1 209 ? 1.702 1.014 -1.256 1.00 96.06 209 LYS A N 1
ATOM 1708 C CA . LYS A 1 209 ? 1.672 1.790 -2.508 1.00 96.06 209 LYS A CA 1
ATOM 1709 C C . LYS A 1 209 ? 0.764 3.019 -2.401 1.00 96.06 209 LYS A C 1
ATOM 1711 O O . LYS A 1 209 ? 1.148 4.081 -2.875 1.00 96.06 209 LYS A O 1
ATOM 1716 N N . GLN A 1 210 ? -0.389 2.909 -1.738 1.00 95.06 210 GLN A N 1
ATOM 1717 C CA . GLN A 1 210 ? -1.367 4.001 -1.614 1.00 95.06 210 GLN A CA 1
ATOM 1718 C C . GLN A 1 210 ? -0.802 5.274 -0.968 1.00 95.06 210 GLN A C 1
ATOM 1720 O O . GLN A 1 210 ? -1.215 6.374 -1.320 1.00 95.06 210 GLN A O 1
ATOM 1725 N N . VAL A 1 211 ? 0.139 5.157 -0.027 1.00 96.44 211 VAL A N 1
ATOM 1726 C CA . VAL A 1 211 ? 0.756 6.336 0.614 1.00 96.44 211 VAL A CA 1
ATOM 1727 C C . VAL A 1 211 ? 1.934 6.903 -0.174 1.00 96.44 211 VAL A C 1
ATOM 1729 O O . VAL A 1 211 ? 2.363 8.023 0.102 1.00 96.44 211 VAL A O 1
ATOM 1732 N N . GLU A 1 212 ? 2.444 6.143 -1.141 1.00 96.50 212 GLU A N 1
ATOM 1733 C CA . GLU A 1 212 ? 3.457 6.608 -2.082 1.00 96.50 212 GLU A CA 1
ATOM 1734 C C . GLU A 1 212 ? 2.823 7.279 -3.298 1.00 96.50 212 GLU A C 1
ATOM 1736 O O . GLU A 1 212 ? 3.515 8.044 -3.945 1.00 96.50 212 GLU A O 1
ATOM 1741 N N . GLU A 1 213 ? 1.560 7.005 -3.646 1.00 94.19 213 GLU A N 1
ATOM 1742 C CA . GLU A 1 213 ? 0.915 7.579 -4.835 1.00 94.19 213 GLU A CA 1
ATOM 1743 C C . GLU A 1 213 ? 0.982 9.118 -4.867 1.00 94.19 213 GLU A C 1
ATOM 1745 O O . GLU A 1 213 ? 0.868 9.749 -3.812 1.00 94.19 213 GLU A O 1
ATOM 1750 N N . PRO A 1 214 ? 1.186 9.722 -6.058 1.00 92.31 214 PRO A N 1
ATOM 1751 C CA . PRO A 1 214 ? 1.314 11.170 -6.203 1.00 92.31 214 PRO A CA 1
ATOM 1752 C C . PRO A 1 214 ? 0.051 11.870 -5.702 1.00 92.31 214 PRO A C 1
ATOM 1754 O O . PRO A 1 214 ? -1.062 11.382 -5.907 1.00 92.31 214 PRO A O 1
ATOM 1757 N N . ILE A 1 215 ? 0.216 13.024 -5.065 1.00 91.50 215 ILE A N 1
ATOM 1758 C CA . ILE A 1 215 ? -0.901 13.855 -4.608 1.00 91.50 215 ILE A CA 1
ATOM 1759 C C . ILE A 1 215 ? -0.794 15.242 -5.229 1.00 91.50 215 ILE A C 1
ATOM 1761 O O . ILE A 1 215 ? 0.301 15.768 -5.364 1.00 91.50 215 ILE A O 1
ATOM 1765 N N . PHE A 1 216 ? -1.931 15.848 -5.575 1.00 88.12 216 PHE A N 1
ATOM 1766 C CA . PHE A 1 216 ? -1.982 17.203 -6.147 1.00 88.12 216 PHE A CA 1
ATOM 1767 C C . PHE A 1 216 ? -1.128 17.389 -7.414 1.00 88.12 216 PHE A C 1
ATOM 1769 O O . PHE A 1 216 ? -0.601 18.474 -7.630 1.00 88.12 216 PHE A O 1
ATOM 1776 N N . ASP A 1 217 ? -0.985 16.332 -8.219 1.00 85.31 217 ASP A N 1
ATOM 1777 C CA . ASP A 1 217 ? -0.132 16.305 -9.416 1.00 85.31 217 ASP A CA 1
ATOM 1778 C C . ASP A 1 217 ? 1.354 16.610 -9.125 1.00 85.31 217 ASP A C 1
ATOM 1780 O O . ASP A 1 217 ? 2.114 17.004 -10.007 1.00 85.31 217 ASP A O 1
ATOM 1784 N N . GLU A 1 218 ? 1.786 16.401 -7.878 1.00 91.88 218 GLU A N 1
ATOM 1785 C CA . GLU A 1 218 ? 3.164 16.594 -7.430 1.00 91.88 218 GLU A CA 1
ATOM 1786 C C . GLU A 1 218 ? 3.972 15.292 -7.472 1.00 91.88 218 GLU A C 1
ATOM 1788 O O . GLU A 1 218 ? 3.447 14.189 -7.339 1.00 91.88 218 GLU A O 1
ATOM 1793 N N . ALA A 1 219 ? 5.300 15.417 -7.553 1.00 91.56 219 ALA A N 1
ATOM 1794 C CA . ALA A 1 219 ? 6.227 14.278 -7.595 1.00 91.56 219 ALA A CA 1
ATOM 1795 C C . ALA A 1 219 ? 6.216 13.408 -6.315 1.00 91.56 219 ALA A C 1
ATOM 1797 O O . ALA A 1 219 ? 6.671 12.256 -6.319 1.00 91.56 219 ALA A O 1
ATOM 1798 N N . PHE A 1 220 ? 5.735 13.964 -5.200 1.00 92.50 220 PHE A N 1
ATOM 1799 C CA . PHE A 1 220 ? 5.706 13.319 -3.891 1.00 92.50 220 PHE A CA 1
ATOM 1800 C C . PHE A 1 220 ? 4.336 12.709 -3.572 1.00 92.50 220 PHE A C 1
ATOM 1802 O O . PHE A 1 220 ? 3.298 13.181 -4.029 1.00 92.50 220 PHE A O 1
ATOM 1809 N N . GLY A 1 221 ? 4.342 11.668 -2.740 1.00 94.12 221 GLY A N 1
ATOM 1810 C CA . GLY A 1 221 ? 3.135 11.095 -2.161 1.00 94.12 221 GLY A CA 1
ATOM 1811 C C . GLY A 1 221 ? 2.863 11.599 -0.748 1.00 94.12 221 GLY A C 1
ATOM 1812 O O . GLY A 1 221 ? 3.587 12.428 -0.185 1.00 94.12 221 GLY A O 1
ATOM 1813 N N . LEU A 1 222 ? 1.802 11.066 -0.141 1.00 95.50 222 LEU A N 1
ATOM 1814 C CA . LEU A 1 222 ? 1.408 11.413 1.225 1.00 95.50 222 LEU A CA 1
ATOM 1815 C C . LEU A 1 222 ? 2.527 11.128 2.236 1.00 95.50 222 LEU A C 1
ATOM 1817 O O . LEU A 1 222 ? 2.728 11.913 3.161 1.00 95.50 222 LEU A O 1
ATOM 1821 N N . LYS A 1 223 ? 3.257 10.021 2.067 1.00 95.31 223 LYS A N 1
ATOM 1822 C CA . LYS A 1 223 ? 4.306 9.582 2.996 1.00 95.31 223 LYS A CA 1
ATOM 1823 C C . LYS A 1 223 ? 5.431 10.604 3.151 1.00 95.31 223 LYS A C 1
ATOM 1825 O O . LYS A 1 223 ? 5.930 10.785 4.256 1.00 95.31 223 LYS A O 1
ATOM 1830 N N . GLN A 1 224 ? 5.811 11.282 2.070 1.00 94.12 224 GLN A N 1
ATOM 1831 C CA . GLN A 1 224 ? 6.916 12.242 2.055 1.00 94.12 224 GLN A CA 1
ATOM 1832 C C . GLN A 1 224 ? 6.571 13.557 2.768 1.00 94.12 224 GLN A C 1
ATOM 1834 O O . GLN A 1 224 ? 7.462 14.200 3.316 1.00 94.12 224 GLN A O 1
ATOM 1839 N N . ILE A 1 225 ? 5.296 13.959 2.772 1.00 94.00 225 ILE A N 1
ATOM 1840 C CA . ILE A 1 225 ? 4.850 15.231 3.367 1.00 94.00 225 ILE A CA 1
ATOM 1841 C C . ILE A 1 225 ? 4.121 15.063 4.704 1.00 94.00 225 ILE A C 1
ATOM 1843 O O . ILE A 1 225 ? 3.664 16.040 5.301 1.00 94.00 225 ILE A O 1
ATOM 1847 N N . TYR A 1 226 ? 3.952 13.825 5.162 1.00 95.19 226 TYR A N 1
ATOM 1848 C CA . TYR A 1 226 ? 3.208 13.531 6.373 1.00 95.19 226 TYR A CA 1
ATOM 1849 C C . TYR A 1 226 ? 3.964 13.990 7.625 1.00 95.19 226 TYR A C 1
ATOM 1851 O O . TYR A 1 226 ? 5.139 13.686 7.821 1.00 95.19 226 TYR A O 1
ATOM 1859 N N . ILE A 1 227 ? 3.247 14.682 8.512 1.00 94.19 227 ILE A N 1
ATOM 1860 C CA . ILE A 1 227 ? 3.749 15.109 9.818 1.00 94.19 227 ILE A CA 1
ATOM 1861 C C . ILE A 1 227 ? 3.026 14.290 10.899 1.00 94.19 227 ILE A C 1
ATOM 1863 O O . ILE A 1 227 ? 1.793 14.346 10.961 1.00 94.19 227 ILE A O 1
ATOM 1867 N N . PRO A 1 228 ? 3.751 13.558 11.769 1.00 93.75 228 PRO A N 1
ATOM 1868 C CA . PRO A 1 228 ? 3.147 12.789 12.852 1.00 93.75 228 PRO A CA 1
ATOM 1869 C C . PRO A 1 228 ? 2.254 13.637 13.763 1.00 93.75 228 PRO A C 1
ATOM 1871 O O . PRO A 1 228 ? 2.654 14.698 14.249 1.00 93.75 228 PRO A O 1
ATOM 1874 N N . LEU A 1 229 ? 1.039 13.149 14.020 1.00 93.12 229 LEU A N 1
ATOM 1875 C CA . LEU A 1 229 ? 0.041 13.894 14.782 1.00 93.12 229 LEU A CA 1
ATOM 1876 C C . LEU A 1 229 ? 0.257 13.805 16.296 1.00 93.12 229 LEU A C 1
ATOM 1878 O O . LEU A 1 229 ? 0.548 12.748 16.866 1.00 93.12 229 LEU A O 1
ATOM 1882 N N . ARG A 1 230 ? -0.002 14.928 16.969 1.00 94.12 230 ARG A N 1
ATOM 1883 C CA . ARG A 1 230 ? -0.256 14.963 18.411 1.00 94.12 230 ARG A CA 1
ATOM 1884 C C . ARG A 1 230 ? -1.748 14.807 18.669 1.00 94.12 230 ARG A C 1
ATOM 1886 O O . ARG A 1 230 ? -2.585 15.343 17.944 1.00 94.12 230 ARG A O 1
ATOM 1893 N N . ALA A 1 231 ? -2.079 14.078 19.722 1.00 92.69 231 ALA A N 1
ATOM 1894 C CA . ALA A 1 231 ? -3.446 13.928 20.200 1.00 92.69 231 ALA A CA 1
ATOM 1895 C C . ALA A 1 231 ? -3.491 14.183 21.703 1.00 92.69 231 ALA A C 1
ATOM 1897 O O . ALA A 1 231 ? -2.454 14.341 22.345 1.00 92.69 231 ALA A O 1
ATOM 1898 N N . TYR A 1 232 ? -4.690 14.221 22.273 1.00 92.25 232 TYR A N 1
ATOM 1899 C CA . TYR A 1 232 ? -4.832 14.155 23.717 1.00 92.25 232 TYR A CA 1
ATOM 1900 C C . TYR A 1 232 ? -6.033 13.310 24.117 1.00 92.25 232 TYR A C 1
ATOM 1902 O O . TYR A 1 232 ? -6.995 13.185 23.363 1.00 92.25 232 TYR A O 1
ATOM 1910 N N . TYR A 1 233 ? -6.029 12.794 25.340 1.00 88.38 233 TYR A N 1
ATOM 1911 C CA . TYR A 1 233 ? -7.240 12.290 25.985 1.00 88.38 233 TYR A CA 1
ATOM 1912 C C . TYR A 1 233 ? -7.476 12.996 27.320 1.00 88.38 233 TYR A C 1
ATOM 1914 O O . TYR A 1 233 ? -6.605 13.692 27.841 1.00 88.38 233 TYR A O 1
ATOM 1922 N N . GLN A 1 234 ? -8.706 12.894 27.823 1.00 88.69 234 GLN A N 1
ATOM 1923 C CA . GLN A 1 234 ? -9.103 13.505 29.088 1.00 88.69 234 GLN A CA 1
ATOM 1924 C C . GLN A 1 234 ? -9.068 12.453 30.190 1.00 88.69 234 GLN A C 1
ATOM 1926 O O . GLN A 1 234 ? -9.732 11.423 30.063 1.00 88.69 234 GLN A O 1
ATOM 1931 N N . ARG A 1 235 ? -8.340 12.733 31.271 1.00 86.88 235 ARG A N 1
ATOM 1932 C CA . ARG A 1 235 ? -8.329 11.917 32.490 1.00 86.88 235 ARG A CA 1
ATOM 1933 C C . ARG A 1 235 ? -9.051 12.675 33.599 1.00 86.88 235 ARG A C 1
ATOM 1935 O O . ARG A 1 235 ? -8.865 13.882 33.736 1.00 86.88 235 ARG A O 1
ATOM 1942 N N . GLN A 1 236 ? -9.925 11.994 34.339 1.00 84.94 236 GLN A N 1
ATOM 1943 C CA . GLN A 1 236 ? -10.569 12.592 35.510 1.00 84.94 236 GLN A CA 1
ATOM 1944 C C . GLN A 1 236 ? -9.532 12.781 36.614 1.00 84.94 236 GLN A C 1
ATOM 1946 O O . GLN A 1 236 ? -8.751 11.874 36.888 1.00 84.94 236 GLN A O 1
ATOM 1951 N N . ILE A 1 237 ? -9.539 13.958 37.233 1.00 83.06 237 ILE A N 1
ATOM 1952 C CA . ILE A 1 237 ? -8.740 14.239 38.421 1.00 83.06 237 ILE A CA 1
ATOM 1953 C C . ILE A 1 237 ? -9.612 13.904 39.629 1.00 83.06 237 ILE A C 1
ATOM 1955 O O . ILE A 1 237 ? -10.721 14.432 39.748 1.00 83.06 237 ILE A O 1
ATOM 1959 N N . GLU A 1 238 ? -9.120 13.051 40.526 1.00 72.94 238 GLU A N 1
ATOM 1960 C CA . GLU A 1 238 ? -9.764 12.844 41.822 1.00 72.94 238 GLU A CA 1
ATOM 1961 C C . GLU A 1 238 ? -9.714 14.158 42.612 1.00 72.94 238 GLU A C 1
ATOM 1963 O O . GLU A 1 238 ? -8.656 14.625 43.034 1.00 72.94 238 GLU A O 1
ATOM 1968 N N . THR A 1 239 ? -10.865 14.802 42.784 1.00 60.75 239 THR A N 1
ATOM 1969 C CA . THR A 1 239 ? -11.002 15.918 43.719 1.00 60.75 239 THR A CA 1
ATOM 1970 C C . THR A 1 239 ? -11.010 15.350 45.133 1.00 60.75 239 THR A C 1
ATOM 1972 O O . THR A 1 239 ? -11.895 14.562 45.470 1.00 60.75 239 THR A O 1
ATOM 1975 N N . GLY A 1 240 ? -10.020 15.731 45.946 1.00 54.69 240 GLY A N 1
ATOM 1976 C CA . GLY A 1 240 ? -9.956 15.373 47.364 1.00 54.69 240 GLY A CA 1
ATOM 1977 C C . GLY A 1 240 ? -11.254 15.721 48.102 1.00 54.69 240 GLY A C 1
ATOM 1978 O O . GLY A 1 240 ? -11.942 16.676 47.747 1.00 54.69 240 GLY A O 1
ATOM 1979 N N . LYS A 1 241 ? -11.584 14.928 49.126 1.00 50.50 241 LYS A N 1
ATOM 1980 C CA . LYS A 1 241 ? -12.844 14.955 49.897 1.00 50.50 241 LYS A CA 1
ATOM 1981 C C . LYS A 1 241 ? -13.124 16.246 50.697 1.00 50.50 241 LYS A C 1
ATOM 1983 O O . LYS A 1 241 ? -14.089 16.264 51.446 1.00 50.50 241 LYS A O 1
ATOM 1988 N N . ASP A 1 242 ? -12.334 17.305 50.541 1.00 48.78 242 ASP A N 1
ATOM 1989 C CA . ASP A 1 242 ? -12.394 18.487 51.415 1.00 48.78 242 ASP A CA 1
ATOM 1990 C C . ASP A 1 242 ? -13.271 19.637 50.886 1.00 48.78 242 ASP A C 1
ATOM 1992 O O . ASP A 1 242 ? -13.413 20.656 51.558 1.00 48.78 242 ASP A O 1
ATOM 1996 N N . ASP A 1 243 ? -13.907 19.492 49.719 1.00 49.28 243 ASP A N 1
ATOM 1997 C CA . ASP A 1 243 ? -14.780 20.529 49.140 1.00 49.28 243 ASP A CA 1
ATOM 1998 C C . ASP A 1 243 ? -16.271 20.269 49.457 1.00 49.28 243 ASP A C 1
ATOM 2000 O O . ASP A 1 243 ? -17.136 20.203 48.581 1.00 49.28 243 ASP A O 1
ATOM 2004 N N . ASP A 1 244 ? -16.587 20.121 50.748 1.00 47.78 244 ASP A N 1
ATOM 2005 C CA . ASP A 1 244 ? -17.934 19.820 51.277 1.00 47.78 244 ASP A CA 1
ATOM 2006 C C . ASP A 1 244 ? -18.920 21.018 51.201 1.00 47.78 244 ASP A C 1
ATOM 2008 O O . ASP A 1 244 ? -20.034 20.971 51.725 1.00 47.78 244 ASP A O 1
ATOM 2012 N N . PHE A 1 245 ? -18.538 22.108 50.521 1.00 49.75 245 PHE A N 1
ATOM 2013 C CA . PHE A 1 245 ? -19.324 23.347 50.403 1.00 49.75 245 PHE A CA 1
ATOM 2014 C C . PHE A 1 245 ? -19.676 23.766 48.961 1.00 49.75 245 PHE A C 1
ATOM 2016 O O . PHE A 1 245 ? -20.161 24.880 48.743 1.00 49.75 245 PHE A O 1
ATOM 2023 N N . ALA A 1 246 ? -19.503 22.898 47.958 1.00 50.09 246 ALA A N 1
ATOM 2024 C CA . ALA A 1 246 ? -19.944 23.209 46.595 1.00 50.09 246 ALA A CA 1
ATOM 2025 C C . ALA A 1 246 ? -21.475 23.019 46.420 1.00 50.09 246 ALA A C 1
ATOM 2027 O O . ALA A 1 246 ? -22.024 21.993 46.835 1.00 50.09 246 ALA A O 1
ATOM 2028 N N . PRO A 1 247 ? -22.202 23.957 45.771 1.00 44.53 247 PRO A N 1
ATOM 2029 C CA . PRO A 1 247 ? -23.640 23.824 45.547 1.00 44.53 247 PRO A CA 1
ATOM 2030 C C . PRO A 1 247 ? -23.945 22.584 44.702 1.00 44.53 247 PRO A C 1
ATOM 2032 O O . PRO A 1 247 ? -23.306 22.351 43.675 1.00 44.53 247 PRO A O 1
ATOM 2035 N N . ARG A 1 248 ? -24.963 21.809 45.099 1.00 49.38 248 ARG A N 1
ATOM 2036 C CA . ARG A 1 248 ? -25.481 20.649 44.353 1.00 49.38 248 ARG A CA 1
ATOM 2037 C C . ARG A 1 248 ? -26.037 21.086 42.990 1.00 49.38 248 ARG A C 1
ATOM 2039 O O . ARG A 1 248 ? -27.231 21.326 42.841 1.00 49.38 248 ARG A O 1
ATOM 2046 N N . GLY A 1 249 ? -25.167 21.187 41.990 1.00 44.69 249 GLY A N 1
ATOM 2047 C CA . GLY A 1 249 ? -25.521 21.527 40.616 1.00 44.69 249 GLY A CA 1
ATOM 2048 C C . GLY A 1 249 ? -24.411 21.157 39.634 1.00 44.69 249 GLY A C 1
ATOM 2049 O O . GLY A 1 249 ? -23.427 21.872 39.535 1.00 44.69 249 GLY A O 1
ATOM 2050 N N . ARG A 1 250 ? -24.621 20.063 38.885 1.00 42.44 250 ARG A N 1
ATOM 2051 C CA . ARG A 1 250 ? -23.857 19.589 37.706 1.00 42.44 250 ARG A CA 1
ATOM 2052 C C . ARG A 1 250 ? -22.329 19.497 37.853 1.00 42.44 250 ARG A C 1
ATOM 2054 O O . ARG A 1 250 ? -21.625 20.471 37.626 1.00 42.44 250 ARG A O 1
ATOM 2061 N N . ASP A 1 251 ? -21.853 18.269 38.067 1.00 48.16 251 ASP A N 1
ATOM 2062 C CA . ASP A 1 251 ? -20.565 17.721 37.606 1.00 48.16 251 ASP A CA 1
ATOM 2063 C C . ASP A 1 251 ? -19.425 18.730 37.422 1.00 48.16 251 ASP A C 1
ATOM 2065 O O . ASP A 1 251 ? -18.979 19.014 36.306 1.00 48.16 251 ASP A O 1
ATOM 2069 N N . ASN A 1 252 ? -18.874 19.189 38.542 1.00 52.34 252 ASN A N 1
ATOM 2070 C CA . ASN A 1 252 ? -17.577 19.860 38.584 1.00 52.34 252 ASN A CA 1
ATOM 2071 C C . ASN A 1 252 ? -16.424 18.836 38.478 1.00 52.34 252 ASN A C 1
ATOM 2073 O O . ASN A 1 252 ? -15.405 18.951 39.154 1.00 52.34 252 ASN A O 1
ATOM 2077 N N . GLN A 1 253 ? -16.586 17.800 37.643 1.00 61.56 253 GLN A N 1
ATOM 2078 C CA . GLN A 1 253 ? -15.516 16.850 37.346 1.00 61.56 253 GLN A CA 1
ATOM 2079 C C . GLN A 1 253 ? -14.405 17.610 36.619 1.00 61.56 253 GLN A C 1
ATOM 2081 O O . GLN A 1 253 ? -14.568 18.027 35.467 1.00 61.56 253 GLN A O 1
ATOM 2086 N N . LYS A 1 254 ? -13.286 17.826 37.314 1.00 78.88 254 LYS A N 1
ATOM 2087 C CA . LYS A 1 254 ? -12.075 18.381 36.715 1.00 78.88 254 LYS A CA 1
ATOM 2088 C C . LYS A 1 254 ? -11.417 17.292 35.876 1.00 78.88 254 LYS A C 1
ATOM 2090 O O . LYS A 1 254 ? -11.238 16.164 36.327 1.00 78.88 254 LYS A O 1
ATOM 2095 N N . TYR A 1 255 ? -11.076 17.645 34.645 1.00 81.19 255 TYR A N 1
ATOM 2096 C CA . TYR A 1 255 ? -10.348 16.781 33.728 1.00 81.19 255 TYR A CA 1
ATOM 2097 C C . TYR A 1 255 ? -9.007 17.427 33.420 1.00 81.19 255 TYR A C 1
ATOM 2099 O O . TYR A 1 255 ? -8.956 18.631 3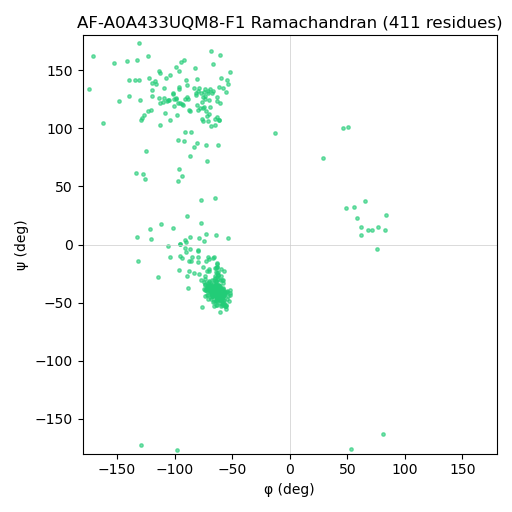3.165 1.00 81.19 255 TYR A O 1
ATOM 2107 N N . GLU A 1 256 ? -7.950 16.630 33.382 1.00 87.69 256 GLU A N 1
ATOM 2108 C CA . GLU A 1 256 ? -6.685 17.031 32.773 1.00 87.69 256 GLU A CA 1
ATOM 2109 C C . GLU A 1 256 ? -6.600 16.515 31.335 1.00 87.69 256 GLU A C 1
ATOM 2111 O O . GLU A 1 256 ? -7.174 15.478 30.987 1.00 87.69 256 GLU A O 1
ATOM 2116 N N . GLN A 1 257 ? -5.899 17.267 30.488 1.00 90.31 257 GLN A N 1
ATOM 2117 C CA . GLN A 1 257 ? -5.588 16.869 29.120 1.00 90.31 257 GLN A CA 1
ATOM 2118 C C . GLN A 1 257 ? -4.186 16.278 29.081 1.00 90.31 257 GLN A C 1
ATOM 2120 O O . GLN A 1 257 ? -3.217 16.953 29.421 1.00 90.31 257 GLN A O 1
ATOM 2125 N N . ILE A 1 258 ? -4.084 15.035 28.626 1.00 92.12 258 ILE A N 1
ATOM 2126 C CA . ILE A 1 258 ? -2.807 14.342 28.479 1.00 92.12 258 ILE A CA 1
ATOM 2127 C C . ILE A 1 258 ? -2.459 14.340 27.002 1.00 92.12 258 ILE A C 1
ATOM 2129 O O . ILE A 1 258 ? -3.112 13.652 26.220 1.00 92.12 258 ILE A O 1
ATOM 2133 N N . VAL A 1 259 ? -1.469 15.148 26.626 1.00 93.69 259 VAL A N 1
ATOM 2134 C CA . VAL A 1 259 ? -0.978 15.240 25.248 1.00 93.69 259 VAL A CA 1
ATOM 2135 C C . VAL A 1 259 ? -0.036 14.074 24.966 1.00 93.69 259 VAL A C 1
ATOM 2137 O O . VAL A 1 259 ? 0.877 13.800 25.740 1.00 93.69 259 VAL A O 1
ATOM 2140 N N . ILE A 1 260 ? -0.244 13.413 23.833 1.00 94.19 260 ILE A N 1
ATOM 2141 C CA . ILE A 1 260 ? 0.453 12.193 23.425 1.00 94.19 260 ILE A CA 1
ATOM 2142 C C . ILE A 1 260 ? 0.948 12.293 21.977 1.00 94.19 260 ILE A C 1
ATOM 2144 O O . ILE A 1 260 ? 0.452 13.090 21.174 1.00 94.19 260 ILE A O 1
ATOM 2148 N N . ASN A 1 261 ? 1.939 11.468 21.631 1.00 96.00 261 ASN A N 1
ATOM 2149 C CA . ASN A 1 261 ? 2.201 11.112 20.236 1.00 96.00 261 ASN A CA 1
ATOM 2150 C C . ASN A 1 261 ? 1.168 10.054 19.828 1.00 96.00 261 ASN A C 1
ATOM 2152 O O . ASN A 1 261 ? 1.140 8.981 20.426 1.00 96.00 261 ASN A O 1
ATOM 2156 N N . LEU A 1 262 ? 0.319 10.365 18.846 1.00 94.12 262 LEU A N 1
ATOM 2157 C CA . LEU A 1 262 ? -0.790 9.487 18.481 1.00 94.12 262 LEU A CA 1
ATOM 2158 C C . LEU A 1 262 ? -0.315 8.137 17.931 1.00 94.12 262 LEU A C 1
ATOM 2160 O O . LEU A 1 262 ? -0.905 7.113 18.255 1.00 94.12 262 LEU A O 1
ATOM 2164 N N . GLU A 1 263 ? 0.737 8.124 17.115 1.00 94.38 263 GLU A N 1
ATOM 2165 C CA . GLU A 1 263 ? 1.247 6.885 16.523 1.00 94.38 263 GLU A CA 1
ATOM 2166 C C . GLU A 1 263 ? 1.814 5.959 17.598 1.00 94.38 263 GLU A C 1
ATOM 2168 O O . GLU A 1 263 ? 1.415 4.800 17.664 1.00 94.38 263 GLU A O 1
ATOM 2173 N N . HIS A 1 264 ? 2.661 6.483 18.489 1.00 94.62 264 HIS A N 1
ATOM 2174 C CA . HIS A 1 264 ? 3.234 5.690 19.581 1.00 94.62 264 HIS A CA 1
ATOM 2175 C C . HIS A 1 264 ? 2.151 5.127 20.510 1.00 94.62 264 HIS A C 1
ATOM 2177 O O . HIS A 1 264 ? 2.186 3.945 20.837 1.00 94.62 264 HIS A O 1
ATOM 2183 N N . GLU A 1 265 ? 1.158 5.941 20.880 1.00 94.19 265 GLU A N 1
ATOM 2184 C CA . GLU A 1 265 ? 0.042 5.484 21.716 1.00 94.19 265 GLU A CA 1
ATOM 2185 C C . GLU A 1 265 ? -0.713 4.322 21.056 1.00 94.19 265 GLU A C 1
ATOM 2187 O O . GLU A 1 265 ? -1.016 3.326 21.709 1.00 94.19 265 GLU A O 1
ATOM 2192 N N . LEU A 1 266 ? -1.009 4.422 19.753 1.00 93.19 266 LEU A N 1
ATOM 2193 C CA . LEU A 1 266 ? -1.706 3.348 19.046 1.00 93.19 266 LEU A CA 1
ATOM 2194 C C . LEU A 1 266 ? -0.827 2.112 18.851 1.00 93.19 266 LEU A C 1
ATOM 2196 O O . LEU A 1 266 ? -1.343 0.999 18.873 1.00 93.19 266 LEU A O 1
ATOM 2200 N N . GLU A 1 267 ? 0.483 2.268 18.676 1.00 93.00 267 GLU A N 1
ATOM 2201 C CA . GLU A 1 267 ? 1.398 1.128 18.645 1.00 93.00 267 GLU A CA 1
ATOM 2202 C C . GLU A 1 267 ? 1.414 0.369 19.970 1.00 93.00 267 GLU A C 1
ATOM 2204 O O . GLU A 1 267 ? 1.360 -0.861 19.970 1.00 93.00 267 GLU A O 1
ATOM 2209 N N . ASP A 1 268 ? 1.477 1.081 21.090 1.00 92.00 268 ASP A N 1
ATOM 2210 C CA . ASP A 1 268 ? 1.498 0.464 22.414 1.00 92.00 268 ASP A CA 1
ATOM 2211 C C . ASP A 1 268 ? 0.144 -0.171 22.750 1.00 92.00 268 ASP A C 1
ATOM 2213 O O . ASP A 1 268 ? 0.092 -1.297 23.249 1.00 92.00 268 ASP A O 1
ATOM 2217 N N . TRP A 1 269 ? -0.953 0.474 22.349 1.00 90.06 269 TRP A N 1
ATOM 2218 C CA . TRP A 1 269 ? -2.298 -0.095 22.401 1.00 90.06 269 TRP A CA 1
ATOM 2219 C C . TRP A 1 269 ? -2.430 -1.410 21.613 1.00 90.06 269 TRP A C 1
ATOM 2221 O O . TRP A 1 269 ? -3.014 -2.379 22.110 1.00 90.06 269 TRP A O 1
ATOM 2231 N N . LEU A 1 270 ? -1.873 -1.479 20.398 1.00 88.75 270 LEU A N 1
ATOM 2232 C CA . LEU A 1 270 ? -1.884 -2.707 19.596 1.00 88.75 270 LEU A CA 1
ATOM 2233 C C . LEU A 1 270 ? -1.072 -3.829 20.262 1.00 88.75 270 LEU A C 1
ATOM 2235 O O . LEU A 1 270 ? -1.506 -4.980 20.238 1.00 88.75 270 LEU A O 1
ATOM 2239 N N . LYS A 1 271 ? 0.070 -3.506 20.886 1.00 87.12 271 LYS A N 1
ATOM 2240 C CA . LYS A 1 271 ? 0.925 -4.482 21.589 1.00 87.12 271 LYS A CA 1
ATOM 2241 C C . LYS A 1 271 ? 0.287 -5.018 22.870 1.00 87.12 271 LYS A C 1
ATOM 2243 O O . LYS A 1 271 ? 0.478 -6.189 23.183 1.00 87.12 271 LYS A O 1
ATOM 2248 N N . ALA A 1 272 ? -0.455 -4.186 23.605 1.00 84.50 272 ALA A N 1
ATOM 2249 C CA . ALA A 1 272 ? -1.057 -4.563 24.886 1.00 84.50 272 ALA A CA 1
ATOM 2250 C C . ALA A 1 272 ? -2.085 -5.702 24.760 1.00 84.50 272 ALA A C 1
ATOM 2252 O O . ALA A 1 272 ? -2.270 -6.466 25.702 1.00 84.50 272 ALA A O 1
ATOM 2253 N N . ASN A 1 273 ? -2.739 -5.824 23.596 1.00 75.44 273 ASN A N 1
ATOM 2254 C CA . ASN A 1 273 ? -3.739 -6.853 23.286 1.00 75.44 273 ASN A CA 1
ATOM 2255 C C . ASN A 1 273 ? -4.842 -7.029 24.354 1.00 75.44 273 ASN A C 1
ATOM 2257 O O . ASN A 1 273 ? -5.378 -8.120 24.535 1.00 75.44 273 ASN A O 1
ATOM 2261 N N . ASP A 1 274 ? -5.197 -5.939 25.035 1.00 81.75 274 ASP A N 1
ATOM 2262 C CA . ASP A 1 274 ? -6.230 -5.918 26.072 1.00 81.75 274 ASP A CA 1
ATOM 2263 C C . ASP A 1 274 ? -7.635 -6.107 25.451 1.00 81.75 274 ASP A C 1
ATOM 2265 O O . ASP A 1 274 ? -7.978 -5.355 24.523 1.00 81.75 274 ASP A O 1
ATOM 2269 N N . PRO A 1 275 ? -8.423 -7.111 25.894 1.00 74.75 275 PRO A N 1
ATOM 2270 C CA . PRO A 1 275 ? -9.822 -7.302 25.507 1.00 74.75 275 PRO A CA 1
ATOM 2271 C C . PRO A 1 275 ? -10.761 -6.157 25.873 1.00 74.75 275 PRO A C 1
ATOM 2273 O O . PRO A 1 275 ? -11.668 -5.853 25.098 1.00 74.75 275 PRO A O 1
ATOM 2276 N N . ASP A 1 276 ? -10.534 -5.511 27.016 1.00 80.94 276 ASP A N 1
ATOM 2277 C CA . ASP A 1 276 ? -11.395 -4.435 27.518 1.00 80.94 276 ASP A CA 1
ATOM 2278 C C . ASP A 1 276 ? -11.099 -3.096 26.816 1.00 80.94 276 ASP A C 1
ATOM 2280 O O . ASP A 1 276 ? -11.871 -2.138 26.896 1.00 80.94 276 ASP A O 1
ATOM 2284 N N . ASP A 1 277 ? -10.008 -3.050 26.049 1.00 84.38 277 ASP A N 1
ATOM 2285 C CA . ASP A 1 277 ? -9.564 -1.911 25.254 1.00 84.38 277 ASP A CA 1
ATOM 2286 C C . ASP A 1 277 ? -9.314 -2.322 23.793 1.00 84.38 277 ASP A C 1
ATOM 2288 O O . ASP A 1 277 ? -8.210 -2.258 23.247 1.00 84.38 277 ASP A O 1
ATOM 2292 N N . ALA A 1 278 ? -10.360 -2.805 23.128 1.00 85.94 278 ALA A N 1
ATOM 2293 C CA . ALA A 1 278 ? -10.301 -3.274 21.743 1.00 85.94 278 ALA A CA 1
ATOM 2294 C C . ALA A 1 278 ? -10.663 -2.213 20.685 1.00 85.94 278 ALA A C 1
ATOM 2296 O O . ALA A 1 278 ? -10.435 -2.420 19.490 1.00 85.94 278 ALA A O 1
ATOM 2297 N N . ILE A 1 279 ? -11.214 -1.066 21.094 1.00 87.75 279 ILE A N 1
ATOM 2298 C CA . ILE A 1 279 ? -11.725 -0.034 20.181 1.00 87.75 279 ILE A CA 1
ATOM 2299 C C . ILE A 1 279 ? -11.159 1.328 20.568 1.00 87.75 279 ILE A C 1
ATOM 2301 O O . ILE A 1 279 ? -11.380 1.813 21.677 1.00 87.75 279 ILE A O 1
ATOM 2305 N N . ARG A 1 280 ? -10.510 2.000 19.615 1.00 89.56 280 ARG A N 1
ATOM 2306 C CA . ARG A 1 280 ? -10.046 3.383 19.755 1.00 89.56 280 ARG A CA 1
ATOM 2307 C C . ARG A 1 280 ? -10.743 4.290 18.750 1.00 89.56 280 ARG A C 1
ATOM 2309 O O . ARG A 1 280 ? -10.973 3.947 17.592 1.00 89.56 280 ARG A O 1
ATOM 2316 N N . VAL A 1 281 ? -11.077 5.490 19.214 1.00 87.62 281 VAL A N 1
ATOM 2317 C CA . VAL A 1 281 ? -11.774 6.505 18.419 1.00 87.62 281 VAL A CA 1
ATOM 2318 C C . VAL A 1 281 ? -10.908 7.753 18.351 1.00 87.62 281 VAL A C 1
ATOM 2320 O O . VAL A 1 281 ? -10.675 8.407 19.367 1.00 87.62 281 VAL A O 1
ATOM 2323 N N . ILE A 1 282 ? -10.463 8.112 17.150 1.00 88.69 282 ILE A N 1
ATOM 2324 C CA . ILE A 1 282 ? -9.763 9.371 16.894 1.00 88.69 282 ILE A CA 1
ATOM 2325 C C . ILE A 1 282 ? -10.812 10.430 16.584 1.00 88.69 282 ILE A C 1
ATOM 2327 O O . ILE A 1 282 ? -11.625 10.263 15.682 1.00 88.69 282 ILE A O 1
ATOM 2331 N N . SER A 1 283 ? -10.798 11.543 17.310 1.00 85.12 283 SER A N 1
ATOM 2332 C CA . SER A 1 283 ? -11.726 12.652 17.072 1.00 85.12 283 SER A CA 1
ATOM 2333 C C . SER A 1 283 ? -10.980 13.931 16.724 1.00 85.12 283 SER A C 1
ATOM 2335 O O . SER A 1 283 ? -9.958 14.250 17.326 1.00 85.12 283 SER A O 1
ATOM 2337 N N . GLY A 1 284 ? -11.500 14.680 15.752 1.00 84.06 284 GLY A N 1
ATOM 2338 C CA . GLY A 1 284 ? -10.873 15.913 15.284 1.00 84.06 284 GLY A CA 1
ATOM 2339 C C . GLY A 1 284 ? -11.759 16.713 14.332 1.00 84.06 284 GLY A C 1
ATOM 2340 O O . GLY A 1 284 ? -12.746 16.209 13.788 1.00 84.06 284 GLY A O 1
ATOM 2341 N N . GLY A 1 285 ? -11.434 17.993 14.153 1.00 80.88 285 GLY A N 1
ATOM 2342 C CA . GLY A 1 285 ? -12.110 18.850 13.177 1.00 80.88 285 GLY A CA 1
ATOM 2343 C C . GLY A 1 285 ? -11.810 18.445 11.723 1.00 80.88 285 GLY A C 1
ATOM 2344 O O . GLY A 1 285 ? -10.889 17.666 11.470 1.00 80.88 285 GLY A O 1
ATOM 2345 N N . PRO A 1 286 ? -12.567 18.962 10.738 1.00 82.44 286 PRO A N 1
ATOM 2346 C CA . PRO A 1 286 ? -12.195 18.844 9.328 1.00 82.44 286 PRO A CA 1
ATOM 2347 C C . PRO A 1 286 ? -10.768 19.356 9.092 1.00 82.44 286 PRO A C 1
ATOM 2349 O O . PRO A 1 286 ? -10.375 20.373 9.665 1.00 82.44 286 PRO A O 1
ATOM 2352 N N . GLY A 1 287 ? -9.990 18.638 8.280 1.00 84.56 287 GLY A N 1
ATOM 2353 C CA . GLY A 1 287 ? -8.598 18.994 7.992 1.00 84.56 287 GLY A CA 1
ATOM 2354 C C . GLY A 1 287 ? -7.611 18.782 9.148 1.00 84.56 287 GLY A C 1
ATOM 2355 O O . GLY A 1 287 ? -6.483 19.247 9.056 1.00 84.56 287 GLY A O 1
ATOM 2356 N N . SER A 1 288 ? -7.983 18.083 10.231 1.00 88.56 288 SER A N 1
ATOM 2357 C CA . SER A 1 288 ? -7.048 17.758 11.327 1.00 88.56 288 SER A CA 1
ATOM 2358 C C . SER A 1 288 ? -6.108 16.581 11.024 1.00 88.56 288 SER A C 1
ATOM 2360 O O . SER A 1 288 ? -5.420 16.115 11.924 1.00 88.56 288 SER A O 1
ATOM 2362 N N . GLY A 1 289 ? -6.126 16.049 9.797 1.00 90.44 289 GLY A N 1
ATOM 2363 C CA . GLY A 1 289 ? -5.250 14.952 9.374 1.00 90.44 289 GLY A CA 1
ATOM 2364 C C . GLY A 1 289 ? -5.712 13.535 9.737 1.00 90.44 289 GLY A C 1
ATOM 2365 O O . GLY A 1 289 ? -4.921 12.615 9.588 1.00 90.44 289 GLY A O 1
ATOM 2366 N N . LYS A 1 290 ? -6.964 13.316 10.179 1.00 90.38 290 LYS A N 1
ATOM 2367 C CA . LYS A 1 290 ? -7.463 11.983 10.609 1.00 90.38 290 LYS A CA 1
ATOM 2368 C C . LYS A 1 290 ? -7.295 10.902 9.534 1.00 90.38 290 LYS A C 1
ATOM 2370 O O . LYS A 1 290 ? -6.701 9.866 9.801 1.00 90.38 290 LYS A O 1
ATOM 2375 N N . SER A 1 291 ? -7.779 11.172 8.325 1.00 91.06 291 SER A N 1
ATOM 2376 C CA . SER A 1 291 ? -7.728 10.235 7.198 1.00 91.06 291 SER A CA 1
ATOM 2377 C C . SER A 1 291 ? -6.302 10.026 6.693 1.00 91.06 291 SER A C 1
ATOM 2379 O O . SER A 1 291 ? -5.898 8.901 6.414 1.00 91.06 291 SER A O 1
ATOM 2381 N N . SER A 1 292 ? -5.491 11.089 6.662 1.00 93.50 292 SER A N 1
ATOM 2382 C CA . SER A 1 292 ? -4.060 10.992 6.350 1.00 93.50 292 SER A CA 1
ATOM 2383 C C . SER A 1 292 ? -3.322 10.110 7.359 1.00 93.50 292 SER A C 1
ATOM 2385 O O . SER A 1 292 ? -2.593 9.208 6.957 1.00 93.50 292 SER A O 1
ATOM 2387 N N . PHE A 1 293 ? -3.566 10.315 8.658 1.00 95.25 293 PHE A N 1
ATOM 2388 C CA . PHE A 1 293 ? -3.044 9.464 9.726 1.00 95.25 293 PHE A CA 1
ATOM 2389 C C . PHE A 1 293 ? -3.502 8.016 9.551 1.00 95.25 293 PHE A C 1
ATOM 2391 O O . PHE A 1 293 ? -2.680 7.115 9.623 1.00 95.25 293 PHE A O 1
ATOM 2398 N N . ALA A 1 294 ? -4.790 7.781 9.292 1.00 94.56 294 ALA A N 1
ATOM 2399 C CA . ALA A 1 294 ? -5.343 6.439 9.144 1.00 94.56 294 ALA A CA 1
ATOM 2400 C C . ALA A 1 294 ? -4.681 5.667 7.988 1.00 94.56 294 ALA A C 1
ATOM 2402 O O . ALA A 1 294 ? -4.285 4.517 8.176 1.00 94.56 294 ALA A O 1
ATOM 2403 N N . LYS A 1 295 ? -4.486 6.316 6.830 1.00 95.19 295 LYS A N 1
ATOM 2404 C CA . LYS A 1 295 ? -3.775 5.741 5.675 1.00 95.19 295 LYS A CA 1
ATOM 2405 C C . LYS A 1 295 ? -2.304 5.451 5.984 1.00 95.19 295 LYS A C 1
ATOM 2407 O O . LYS A 1 295 ? -1.834 4.349 5.714 1.00 95.19 295 LYS A O 1
ATOM 2412 N N . ILE A 1 296 ? -1.591 6.409 6.585 1.00 96.75 296 ILE A N 1
ATOM 2413 C CA . ILE A 1 296 ? -0.176 6.244 6.957 1.00 96.75 296 ILE A CA 1
ATOM 2414 C C . ILE A 1 296 ? -0.005 5.139 7.996 1.00 96.75 296 ILE A C 1
ATOM 2416 O O . ILE A 1 296 ? 0.833 4.260 7.828 1.00 96.75 296 ILE A O 1
ATOM 2420 N N . PHE A 1 297 ? -0.838 5.128 9.033 1.00 96.25 297 PHE A N 1
ATOM 2421 C CA . PHE A 1 297 ? -0.800 4.100 10.062 1.00 96.25 297 PHE A CA 1
ATOM 2422 C C . PHE A 1 297 ? -1.099 2.717 9.473 1.00 96.25 297 PHE A C 1
ATOM 2424 O O . PHE A 1 297 ? -0.389 1.763 9.783 1.00 96.25 297 PHE A O 1
ATOM 2431 N N . ALA A 1 298 ? -2.079 2.602 8.567 1.00 96.38 298 ALA A N 1
ATOM 2432 C CA . ALA A 1 298 ? -2.364 1.352 7.867 1.00 96.38 298 ALA A CA 1
ATOM 2433 C C . ALA A 1 298 ? -1.151 0.851 7.063 1.00 96.38 298 ALA A C 1
ATOM 2435 O O . ALA A 1 298 ? -0.770 -0.313 7.190 1.00 96.38 298 ALA A O 1
ATOM 2436 N N . ALA A 1 299 ? -0.516 1.736 6.289 1.00 96.75 299 ALA A N 1
ATOM 2437 C CA . ALA A 1 299 ? 0.676 1.422 5.506 1.00 96.75 299 ALA A CA 1
ATOM 2438 C C . ALA A 1 299 ? 1.873 1.020 6.389 1.00 96.75 299 ALA A C 1
ATOM 2440 O O . ALA A 1 299 ? 2.541 0.028 6.101 1.00 96.75 299 ALA A O 1
ATOM 2441 N N . ASN A 1 300 ? 2.104 1.725 7.501 1.00 95.81 300 ASN A N 1
ATOM 2442 C CA . ASN A 1 300 ? 3.187 1.424 8.442 1.00 95.81 300 ASN A CA 1
ATOM 2443 C C . ASN A 1 300 ? 2.987 0.058 9.115 1.00 95.81 300 ASN A C 1
ATOM 2445 O O . ASN A 1 300 ? 3.927 -0.729 9.232 1.00 95.81 300 ASN A O 1
ATOM 2449 N N . GLN A 1 301 ? 1.763 -0.257 9.548 1.00 94.56 301 GLN A N 1
ATOM 2450 C CA . GLN A 1 301 ? 1.453 -1.566 10.129 1.00 94.56 301 GLN A CA 1
ATOM 2451 C C . GLN A 1 301 ? 1.560 -2.690 9.082 1.00 94.56 301 GLN A C 1
ATOM 2453 O O . GLN A 1 301 ? 2.061 -3.773 9.392 1.00 94.56 301 GLN A O 1
ATOM 2458 N N . ALA A 1 302 ? 1.179 -2.415 7.829 1.00 93.31 302 ALA A N 1
ATOM 2459 C CA . ALA A 1 302 ? 1.360 -3.333 6.709 1.00 93.31 302 ALA A CA 1
ATOM 2460 C C . ALA A 1 302 ? 2.842 -3.620 6.405 1.00 93.31 302 ALA A C 1
ATOM 2462 O O . ALA A 1 302 ? 3.185 -4.768 6.125 1.00 93.31 302 ALA A O 1
ATOM 2463 N N . GLU A 1 303 ? 3.724 -2.617 6.495 1.00 91.31 303 GLU A N 1
ATOM 2464 C CA . GLU A 1 303 ? 5.172 -2.798 6.314 1.00 91.31 303 GLU A CA 1
ATOM 2465 C C . GLU A 1 303 ? 5.802 -3.617 7.452 1.00 91.31 303 GLU A C 1
ATOM 2467 O O . GLU A 1 303 ? 6.637 -4.486 7.197 1.00 91.31 303 GLU A O 1
ATOM 2472 N N . LYS A 1 304 ? 5.378 -3.392 8.704 1.00 91.31 304 LYS A N 1
ATOM 2473 C CA . LYS A 1 304 ? 5.868 -4.152 9.870 1.00 91.31 304 LYS A CA 1
ATOM 2474 C C . LYS A 1 304 ? 5.515 -5.639 9.791 1.00 91.31 304 LYS A C 1
ATOM 2476 O O . LYS A 1 304 ? 6.281 -6.478 10.260 1.00 91.31 304 LYS A O 1
ATOM 2481 N N . GLY A 1 305 ? 4.349 -5.974 9.234 1.00 85.69 305 GLY A N 1
ATOM 2482 C CA . GLY A 1 305 ? 3.924 -7.359 9.000 1.00 85.69 305 GLY A CA 1
ATOM 2483 C C . GLY A 1 305 ? 3.643 -8.180 10.267 1.00 85.69 305 GLY A C 1
ATOM 2484 O O . GLY A 1 305 ? 3.509 -9.398 10.183 1.00 85.69 305 GLY A O 1
ATOM 2485 N N . HIS A 1 306 ? 3.556 -7.545 11.440 1.00 85.56 306 HIS A N 1
ATOM 2486 C CA . HIS A 1 306 ? 3.261 -8.221 12.713 1.00 85.56 306 HIS A CA 1
ATOM 2487 C C . HIS A 1 306 ? 1.773 -8.532 12.901 1.00 85.56 306 HIS A C 1
ATOM 2489 O O . HIS A 1 306 ? 1.414 -9.447 13.638 1.00 85.56 306 HIS A O 1
ATOM 2495 N N . ILE A 1 307 ? 0.912 -7.753 12.251 1.00 86.44 307 ILE A N 1
ATOM 2496 C CA . ILE A 1 307 ? -0.539 -7.770 12.404 1.00 86.44 307 ILE A CA 1
ATOM 2497 C C . ILE A 1 307 ? -1.169 -7.606 11.021 1.00 86.44 307 ILE A C 1
ATOM 2499 O O . ILE A 1 307 ? -0.670 -6.846 10.190 1.00 86.44 307 ILE A O 1
ATOM 2503 N N . ARG A 1 308 ? -2.269 -8.322 10.762 1.00 89.06 308 ARG A N 1
ATOM 2504 C CA . ARG A 1 308 ? -3.068 -8.084 9.557 1.00 89.06 308 ARG A CA 1
ATOM 2505 C C . ARG A 1 308 ? -3.841 -6.789 9.726 1.00 89.06 308 ARG A C 1
ATOM 2507 O O . ARG A 1 308 ? -4.458 -6.562 10.762 1.00 89.06 308 ARG A O 1
ATOM 2514 N N . VAL A 1 309 ? -3.821 -5.961 8.694 1.00 92.69 309 VAL A N 1
ATOM 2515 C CA . VAL A 1 309 ? -4.486 -4.661 8.686 1.00 92.69 309 VAL A CA 1
ATOM 2516 C C . VAL A 1 309 ? -5.505 -4.673 7.569 1.00 92.69 309 VAL A C 1
ATOM 2518 O O . VAL A 1 309 ? -5.169 -5.086 6.466 1.00 92.69 309 VAL A O 1
ATOM 2521 N N . LEU A 1 310 ? -6.720 -4.218 7.851 1.00 93.00 310 LEU A N 1
ATOM 2522 C CA . LEU A 1 310 ? -7.777 -3.991 6.877 1.00 93.00 310 LEU A CA 1
ATOM 2523 C C . LEU A 1 310 ? -8.208 -2.527 6.974 1.00 93.00 310 LEU A C 1
ATOM 2525 O O . LEU A 1 310 ? -8.717 -2.090 8.005 1.00 93.00 310 LEU A O 1
ATOM 2529 N N . PHE A 1 311 ? -7.968 -1.763 5.915 1.00 93.81 311 PHE A N 1
ATOM 2530 C CA . PHE A 1 311 ? -8.365 -0.363 5.826 1.00 93.81 311 PHE A CA 1
ATOM 2531 C C . PHE A 1 311 ? -9.659 -0.250 5.025 1.00 93.81 311 PHE A C 1
ATOM 2533 O O . PHE A 1 311 ? -9.736 -0.732 3.896 1.00 93.81 311 PHE A O 1
ATOM 2540 N N . ILE A 1 312 ? -10.668 0.384 5.617 1.00 91.00 312 ILE A N 1
ATOM 2541 C CA . ILE A 1 312 ? -12.021 0.462 5.080 1.00 91.00 312 ILE A CA 1
ATOM 2542 C C . ILE A 1 312 ? -12.476 1.926 5.045 1.00 91.00 312 ILE A C 1
ATOM 2544 O O . ILE A 1 312 ? -12.785 2.504 6.094 1.00 91.00 312 ILE A O 1
ATOM 2548 N N . PRO A 1 313 ? -12.576 2.529 3.850 1.00 88.69 313 PRO A N 1
ATOM 2549 C CA . PRO A 1 313 ? -13.266 3.797 3.662 1.00 88.69 313 PRO A CA 1
ATOM 2550 C C . PRO A 1 313 ? -14.776 3.610 3.854 1.00 88.69 313 PRO A C 1
ATOM 2552 O O . PRO A 1 313 ? -15.435 2.872 3.122 1.00 88.69 313 PRO A O 1
ATOM 2555 N N . LEU A 1 314 ? -15.349 4.296 4.837 1.00 84.56 314 LEU A N 1
ATOM 2556 C CA . LEU A 1 314 ? -16.746 4.118 5.230 1.00 84.56 314 LEU A CA 1
ATOM 2557 C C . LEU A 1 314 ? -17.761 4.690 4.235 1.00 84.56 314 LEU A C 1
ATOM 2559 O O . LEU A 1 314 ? -18.930 4.324 4.305 1.00 84.56 314 LEU A O 1
ATOM 2563 N N . HIS A 1 315 ? -17.354 5.531 3.282 1.00 77.19 315 HIS A N 1
ATOM 2564 C CA . HIS A 1 315 ? -18.252 5.989 2.214 1.00 77.19 315 HIS A CA 1
ATOM 2565 C C . HIS A 1 315 ? -18.670 4.864 1.249 1.00 77.19 315 HIS A C 1
ATOM 2567 O O . HIS A 1 315 ? -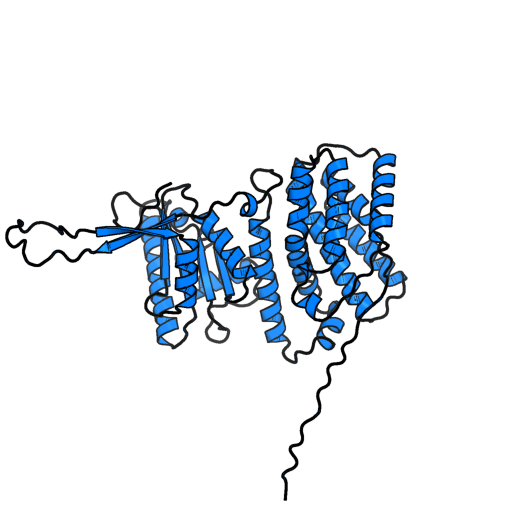19.600 5.048 0.468 1.00 77.19 315 HIS A O 1
ATOM 2573 N N . HIS A 1 316 ? -18.019 3.698 1.319 1.00 70.12 316 HIS A N 1
ATOM 2574 C CA . HIS A 1 316 ? -18.407 2.490 0.590 1.00 70.12 316 HIS A CA 1
ATOM 2575 C C . HIS A 1 316 ? -19.276 1.524 1.415 1.00 70.12 316 HIS A C 1
ATOM 2577 O O . HIS A 1 316 ? -19.645 0.464 0.915 1.00 70.12 316 HIS A O 1
ATOM 2583 N N . PHE A 1 317 ? -19.600 1.854 2.672 1.00 71.50 317 PHE A N 1
ATOM 2584 C CA . PHE A 1 317 ? -20.372 0.983 3.559 1.00 71.50 317 PHE A CA 1
ATOM 2585 C C . PHE A 1 317 ? -21.859 1.331 3.568 1.00 71.50 317 PHE A C 1
ATOM 2587 O O . PHE A 1 317 ? -22.240 2.490 3.734 1.00 71.50 317 PHE A O 1
ATOM 2594 N N . GLU A 1 318 ? -22.699 0.299 3.486 1.00 66.94 318 GLU A N 1
ATOM 2595 C CA . GLU A 1 318 ? -24.129 0.401 3.770 1.00 66.94 318 GLU A CA 1
ATOM 2596 C C . GLU A 1 318 ? -24.362 0.201 5.281 1.00 66.94 318 GLU A C 1
ATOM 2598 O O . GLU A 1 318 ? -24.092 -0.875 5.815 1.00 66.94 318 GLU A O 1
ATOM 2603 N N . PRO A 1 319 ? -24.842 1.220 6.018 1.00 60.44 319 PRO A N 1
ATOM 2604 C CA . PRO A 1 319 ? -24.911 1.167 7.483 1.00 60.44 319 PRO A CA 1
ATOM 2605 C C . PRO A 1 319 ? 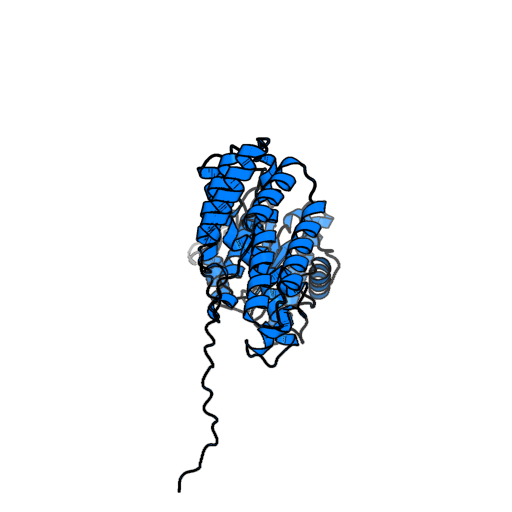-25.969 0.219 8.062 1.00 60.44 319 PRO A C 1
ATOM 2607 O O . PRO A 1 319 ? -26.015 0.023 9.276 1.00 60.44 319 PRO A O 1
ATOM 2610 N N . SER A 1 320 ? -26.869 -0.290 7.220 1.00 62.75 320 SER A N 1
ATOM 2611 C CA . SER A 1 320 ? -27.929 -1.230 7.594 1.00 62.75 320 SER A CA 1
ATOM 2612 C C . SER A 1 320 ? -27.447 -2.671 7.724 1.00 62.75 320 SER A C 1
ATOM 2614 O O . SER A 1 320 ? -28.168 -3.495 8.286 1.00 62.75 320 SER A O 1
ATOM 2616 N N . ASP A 1 321 ? -26.261 -2.970 7.203 1.00 68.12 321 ASP A N 1
ATOM 2617 C CA . ASP A 1 321 ? -25.753 -4.330 7.108 1.00 68.12 321 ASP A CA 1
ATOM 2618 C C . ASP A 1 321 ? -25.119 -4.788 8.428 1.00 68.12 321 ASP A C 1
ATOM 2620 O O . ASP A 1 321 ? -24.580 -4.000 9.212 1.00 68.12 321 ASP A O 1
ATOM 2624 N N . ASP A 1 322 ? -25.154 -6.099 8.673 1.00 84.19 322 ASP A N 1
ATOM 2625 C CA . ASP A 1 322 ? -24.335 -6.712 9.714 1.00 84.19 322 ASP A CA 1
ATOM 2626 C C . ASP A 1 322 ? -22.854 -6.413 9.434 1.00 84.19 322 ASP A C 1
ATOM 2628 O O . ASP A 1 322 ? -22.399 -6.567 8.303 1.00 84.19 322 ASP A O 1
ATOM 2632 N N . LEU A 1 323 ? -22.075 -6.020 10.450 1.00 84.88 323 LEU A N 1
ATOM 2633 C CA . LEU A 1 323 ? -20.660 -5.662 10.265 1.00 84.88 323 LEU A CA 1
ATOM 2634 C C . LEU A 1 323 ? -19.862 -6.742 9.519 1.00 84.88 323 LEU A C 1
ATOM 2636 O O . LEU A 1 323 ? -18.998 -6.418 8.708 1.00 84.88 323 LEU A O 1
ATOM 2640 N N . VAL A 1 324 ? -20.132 -8.020 9.805 1.00 87.38 324 VAL A N 1
ATOM 2641 C CA . VAL A 1 324 ? -19.438 -9.135 9.152 1.00 87.38 324 VAL A CA 1
ATOM 2642 C C . VAL A 1 324 ? -19.806 -9.172 7.673 1.00 87.38 324 VAL A C 1
ATOM 2644 O O . VAL A 1 324 ? -18.911 -9.286 6.839 1.00 87.38 324 VAL A O 1
ATOM 2647 N N . ASP A 1 325 ? -21.083 -9.012 7.336 1.00 86.94 325 ASP A N 1
ATOM 2648 C CA . ASP A 1 325 ? -21.564 -9.021 5.952 1.00 86.94 325 ASP A CA 1
ATOM 2649 C C . ASP A 1 325 ? -21.054 -7.811 5.165 1.00 86.94 325 ASP A C 1
ATOM 2651 O O . ASP A 1 325 ? -20.589 -7.971 4.035 1.00 86.94 325 ASP A O 1
ATOM 2655 N N . ALA A 1 326 ? -21.052 -6.631 5.787 1.00 85.81 326 ALA A N 1
ATOM 2656 C CA . ALA A 1 326 ? -20.557 -5.393 5.199 1.00 85.81 326 ALA A CA 1
ATOM 2657 C C . ALA A 1 326 ? -19.050 -5.468 4.898 1.00 85.81 326 ALA A C 1
ATOM 2659 O O . ALA A 1 326 ? -18.614 -5.153 3.789 1.00 85.81 326 ALA A O 1
ATOM 2660 N N . VAL A 1 327 ? -18.250 -5.987 5.840 1.00 87.94 327 VAL A N 1
ATOM 2661 C CA . VAL A 1 327 ? -16.825 -6.280 5.607 1.00 87.94 327 VAL A CA 1
ATOM 2662 C C . VAL A 1 327 ? -16.656 -7.337 4.518 1.00 87.94 327 VAL A C 1
ATOM 2664 O O . VAL A 1 327 ? -15.797 -7.193 3.652 1.00 87.94 327 VAL A O 1
ATOM 2667 N N . GLY A 1 328 ? -17.497 -8.371 4.505 1.00 88.69 328 GLY A N 1
ATOM 2668 C CA . GLY A 1 328 ? -17.482 -9.394 3.464 1.00 88.69 328 GLY A CA 1
ATOM 2669 C C . GLY A 1 328 ? -17.784 -8.837 2.070 1.00 88.69 328 GLY A C 1
ATOM 2670 O O . GLY A 1 328 ? -17.148 -9.259 1.108 1.00 88.69 328 GLY A O 1
ATOM 2671 N N . LYS A 1 329 ? -18.728 -7.897 1.952 1.00 86.94 329 LYS A N 1
ATOM 2672 C CA . LYS A 1 329 ? -19.069 -7.205 0.701 1.00 86.94 329 LYS A CA 1
ATOM 2673 C C . LYS A 1 329 ? -17.902 -6.350 0.224 1.00 86.94 329 LYS A C 1
ATOM 2675 O O . LYS A 1 329 ? -17.409 -6.593 -0.869 1.00 86.94 329 LYS A O 1
ATOM 2680 N N . PHE A 1 330 ? -17.382 -5.480 1.090 1.00 87.88 330 PHE A N 1
ATOM 2681 C CA . PHE A 1 330 ? -16.217 -4.649 0.787 1.00 87.88 330 PHE A CA 1
ATOM 2682 C C . PHE A 1 330 ? -15.028 -5.471 0.284 1.00 87.88 330 PHE A C 1
ATOM 2684 O O . PHE A 1 330 ? -14.456 -5.167 -0.754 1.00 87.88 330 PHE A O 1
ATOM 2691 N N . VAL A 1 331 ? -14.690 -6.554 0.985 1.00 88.75 331 VAL A N 1
ATOM 2692 C CA . VAL A 1 331 ? -13.556 -7.408 0.621 1.00 88.75 331 VAL A CA 1
ATOM 2693 C C . VAL A 1 331 ? -13.748 -8.091 -0.741 1.00 88.75 331 VAL A C 1
ATOM 2695 O O . VAL A 1 331 ? -12.784 -8.235 -1.493 1.00 88.75 331 VAL A O 1
ATOM 2698 N N . ARG A 1 332 ? -14.977 -8.508 -1.073 1.00 87.19 332 ARG A N 1
ATOM 2699 C CA . ARG A 1 332 ? -15.289 -9.081 -2.392 1.00 87.19 332 ARG A CA 1
ATOM 2700 C C . ARG A 1 332 ? -15.195 -8.038 -3.501 1.00 87.19 332 ARG A C 1
ATOM 2702 O O . ARG A 1 332 ? -14.685 -8.366 -4.568 1.00 87.19 332 ARG A O 1
ATOM 2709 N N . ASP A 1 333 ? -15.667 -6.826 -3.233 1.00 85.69 333 ASP A N 1
ATOM 2710 C CA . ASP A 1 333 ? -15.707 -5.734 -4.206 1.00 85.69 333 ASP A CA 1
ATOM 2711 C C . ASP A 1 333 ? -14.299 -5.173 -4.484 1.00 85.69 333 ASP A C 1
ATOM 2713 O O . ASP A 1 333 ? -13.961 -4.913 -5.635 1.00 85.69 333 ASP A O 1
ATOM 2717 N N . ASP A 1 334 ? -13.450 -5.064 -3.456 1.00 83.81 334 ASP A N 1
ATOM 2718 C CA . ASP A 1 334 ? -12.044 -4.633 -3.565 1.00 83.81 334 ASP A CA 1
ATOM 2719 C C . ASP A 1 334 ? -11.163 -5.690 -4.270 1.00 83.81 334 ASP A C 1
ATOM 2721 O O . ASP A 1 334 ? -10.101 -5.399 -4.816 1.00 83.81 334 ASP A O 1
ATOM 2725 N N . GLY A 1 335 ? -11.608 -6.952 -4.298 1.00 84.62 335 GLY A N 1
ATOM 2726 C CA . GLY A 1 335 ? -11.050 -8.006 -5.151 1.00 84.62 335 GLY A CA 1
ATOM 2727 C C . GLY A 1 335 ? -9.703 -8.592 -4.709 1.00 84.62 335 GLY A C 1
ATOM 2728 O O . GLY A 1 335 ? -9.233 -9.560 -5.313 1.00 84.62 335 GLY A O 1
ATOM 2729 N N . PHE A 1 336 ? -9.082 -8.067 -3.647 1.00 87.75 336 PHE A N 1
ATOM 2730 C CA . PHE A 1 336 ? -7.803 -8.575 -3.141 1.00 87.75 336 PHE A CA 1
ATOM 2731 C C . PHE A 1 336 ? -7.945 -9.879 -2.355 1.00 87.75 336 PHE A C 1
ATOM 2733 O O . PHE A 1 336 ? -7.263 -10.863 -2.657 1.00 87.75 336 PHE A O 1
ATOM 2740 N N . LEU A 1 337 ? -8.808 -9.905 -1.333 1.00 87.94 337 LEU A N 1
ATOM 2741 C CA . LEU A 1 337 ? -9.014 -11.105 -0.520 1.00 87.94 337 LEU A CA 1
ATOM 2742 C C . LEU A 1 337 ? -10.237 -11.870 -1.034 1.00 87.94 337 LEU A C 1
ATOM 2744 O O . LEU A 1 337 ? -11.310 -11.318 -1.247 1.00 87.94 337 LEU A O 1
ATOM 2748 N N . ARG A 1 338 ? -10.097 -13.188 -1.186 1.00 81.62 338 ARG A N 1
ATOM 2749 C CA . ARG A 1 338 ? -11.174 -14.065 -1.688 1.00 81.62 338 ARG A CA 1
ATOM 2750 C C . ARG A 1 338 ? -12.128 -14.560 -0.599 1.00 81.62 338 ARG A C 1
ATOM 2752 O O . ARG A 1 338 ? -12.944 -15.447 -0.839 1.00 81.62 338 ARG A O 1
ATOM 2759 N N . TYR A 1 339 ? -11.980 -14.064 0.623 1.00 84.50 339 TYR A N 1
ATOM 2760 C CA . TYR A 1 339 ? -12.751 -14.510 1.774 1.00 84.50 339 TYR A CA 1
ATOM 2761 C C . TYR A 1 339 ? -12.868 -13.391 2.807 1.00 84.50 339 TYR A C 1
ATOM 2763 O O . TYR A 1 339 ? -12.022 -12.504 2.872 1.00 84.50 339 TYR A O 1
ATOM 2771 N N . ASN A 1 340 ? -13.901 -13.466 3.643 1.00 87.38 340 ASN A N 1
ATOM 2772 C CA . ASN A 1 340 ? -14.126 -12.498 4.704 1.00 87.38 340 ASN A CA 1
ATOM 2773 C C . ASN A 1 340 ? -13.239 -12.808 5.926 1.00 87.38 340 ASN A C 1
ATOM 2775 O O . ASN A 1 340 ? -13.374 -13.888 6.510 1.00 87.38 340 ASN A O 1
ATOM 2779 N N . PRO A 1 341 ? -12.354 -11.889 6.349 1.00 85.12 341 PRO A N 1
ATOM 2780 C CA . PRO A 1 341 ? -11.461 -12.122 7.481 1.00 85.12 341 PRO A CA 1
ATOM 2781 C C . PRO A 1 341 ? -12.175 -12.152 8.841 1.00 85.12 341 PRO A C 1
ATOM 2783 O O . PRO A 1 341 ? -11.576 -12.600 9.817 1.00 85.12 341 PRO A O 1
ATOM 2786 N N . LEU A 1 342 ? -13.440 -11.720 8.908 1.00 84.25 342 LEU A N 1
ATOM 2787 C CA . LEU A 1 342 ? -14.277 -11.792 10.109 1.00 84.25 342 LEU A CA 1
ATOM 2788 C C . LEU A 1 342 ? -15.102 -13.089 10.221 1.00 84.25 342 LEU A C 1
ATOM 2790 O O . LEU A 1 342 ? -15.794 -13.282 11.221 1.00 84.25 342 LEU A O 1
ATOM 2794 N N . GLU A 1 343 ? -15.053 -13.990 9.231 1.00 82.06 343 GLU A N 1
ATOM 2795 C CA . GLU A 1 343 ? -15.706 -15.303 9.326 1.00 82.06 343 GLU A CA 1
ATOM 2796 C C . GLU A 1 343 ? -14.971 -16.223 10.318 1.00 82.06 343 GLU A C 1
ATOM 2798 O O . GLU A 1 343 ? -13.757 -16.420 10.229 1.00 82.06 343 GLU A O 1
ATOM 2803 N N . VAL A 1 344 ? -15.734 -16.825 11.239 1.00 62.41 344 VAL A N 1
ATOM 2804 C CA . VAL A 1 344 ? -15.248 -17.616 12.392 1.00 62.41 344 VAL A CA 1
ATOM 2805 C C . VAL A 1 344 ? -14.293 -18.740 11.972 1.00 62.41 344 VAL A C 1
ATOM 2807 O O . VAL A 1 344 ? -13.218 -18.882 12.548 1.00 62.41 344 VAL A O 1
ATOM 2810 N N . ASP A 1 345 ? -14.625 -19.473 10.907 1.00 61.19 345 ASP A N 1
ATOM 2811 C CA . ASP A 1 345 ? -13.849 -20.636 10.443 1.00 61.19 345 ASP A CA 1
ATOM 2812 C C . ASP A 1 345 ? -12.603 -20.257 9.620 1.00 61.19 345 ASP A C 1
ATOM 2814 O O . ASP A 1 345 ? -11.820 -21.119 9.221 1.00 61.19 345 ASP A O 1
ATOM 2818 N N . LYS A 1 346 ? -12.423 -18.964 9.321 1.00 58.91 346 LYS A N 1
ATOM 2819 C CA . LYS A 1 346 ? -11.336 -18.433 8.475 1.00 58.91 346 LYS A CA 1
ATOM 2820 C C . LYS A 1 346 ? -10.444 -17.435 9.210 1.00 58.91 346 LYS A C 1
ATOM 2822 O O . LYS A 1 346 ? -9.544 -16.845 8.603 1.00 58.91 346 LYS A O 1
ATOM 2827 N N . SER A 1 347 ? -10.692 -17.263 10.500 1.00 55.41 347 SER A N 1
ATOM 2828 C CA . SER A 1 347 ? -10.044 -16.298 11.370 1.00 55.41 347 SER A CA 1
ATOM 2829 C C . SER A 1 347 ? -8.627 -16.757 11.751 1.00 55.41 347 SER A C 1
ATOM 2831 O O . SER A 1 347 ? -8.434 -17.844 12.289 1.00 55.41 347 SER A O 1
ATOM 2833 N N . GLU A 1 348 ? -7.621 -15.933 11.452 1.00 60.84 348 GLU A N 1
ATOM 2834 C CA . GLU A 1 348 ? -6.213 -16.132 11.828 1.00 60.84 348 GLU A CA 1
ATOM 2835 C C . GLU A 1 348 ? -5.671 -14.839 12.451 1.00 60.84 348 GLU A C 1
ATOM 2837 O O . GLU A 1 348 ? -5.968 -13.760 11.942 1.00 60.84 348 GLU A O 1
ATOM 2842 N N . ALA A 1 349 ? -4.837 -14.967 13.492 1.00 63.03 349 ALA A N 1
ATOM 2843 C CA . ALA A 1 349 ? -4.096 -13.885 14.160 1.00 63.03 349 ALA A CA 1
ATOM 2844 C C . ALA A 1 349 ? -4.938 -12.673 14.640 1.00 63.03 349 ALA A C 1
ATOM 2846 O O . ALA A 1 349 ? -6.167 -12.659 14.586 1.00 63.03 349 ALA A O 1
ATOM 2847 N N . THR A 1 350 ? -4.255 -11.657 15.178 1.00 77.75 350 THR A N 1
ATOM 2848 C CA . THR A 1 350 ? -4.837 -10.344 15.485 1.00 77.75 350 THR A CA 1
ATOM 2849 C C . THR A 1 350 ? -5.028 -9.549 14.189 1.00 77.75 350 THR A C 1
ATOM 2851 O O . THR A 1 350 ? -4.086 -9.377 13.413 1.00 77.75 350 THR A O 1
ATOM 2854 N N . LEU A 1 351 ? -6.246 -9.055 13.967 1.00 87.56 351 LEU A N 1
ATOM 2855 C CA . LEU A 1 351 ? -6.666 -8.202 12.859 1.00 87.56 351 LEU A CA 1
ATOM 2856 C C . LEU A 1 351 ? -6.944 -6.784 13.380 1.00 87.56 351 LEU A C 1
ATOM 2858 O O . LEU A 1 351 ? -7.751 -6.578 14.288 1.00 87.56 351 LEU A O 1
ATOM 2862 N N . LEU A 1 352 ? -6.301 -5.793 12.772 1.00 91.56 352 LEU A N 1
ATOM 2863 C CA . LEU A 1 352 ? -6.641 -4.383 12.922 1.00 91.56 352 LEU A CA 1
ATOM 2864 C C . LEU A 1 352 ? -7.556 -3.977 11.772 1.00 91.56 352 LEU A C 1
ATOM 2866 O O . LEU A 1 352 ? -7.158 -4.060 10.614 1.00 91.56 352 LEU A O 1
ATOM 2870 N N . ILE A 1 353 ? -8.753 -3.495 12.092 1.00 92.00 353 ILE A N 1
ATOM 2871 C CA . ILE A 1 353 ? -9.639 -2.847 11.129 1.00 92.00 353 ILE A CA 1
ATOM 2872 C C . ILE A 1 353 ? -9.636 -1.342 11.384 1.00 92.00 353 ILE A C 1
ATOM 2874 O O . ILE A 1 353 ? -9.918 -0.873 12.487 1.00 92.00 353 ILE A O 1
ATOM 2878 N N . ILE A 1 354 ? -9.316 -0.576 10.348 1.00 93.44 354 ILE A N 1
ATOM 2879 C CA . ILE A 1 354 ? -9.338 0.883 10.373 1.00 93.44 354 ILE A CA 1
ATOM 2880 C C . ILE A 1 354 ? -10.524 1.335 9.532 1.00 93.44 354 ILE A C 1
ATOM 2882 O O . ILE A 1 354 ? -10.525 1.150 8.319 1.00 93.44 354 ILE A O 1
ATOM 2886 N N . PHE A 1 355 ? -11.513 1.940 10.180 1.00 90.75 355 PHE A N 1
ATOM 2887 C CA . PHE A 1 355 ? -12.647 2.574 9.522 1.00 90.75 355 PHE A CA 1
ATOM 2888 C C . PHE A 1 355 ? -12.403 4.080 9.405 1.00 90.75 355 PHE A C 1
ATOM 2890 O O . PHE A 1 355 ? -12.391 4.806 10.404 1.00 90.75 355 PHE A O 1
ATOM 2897 N N . ASP A 1 356 ? -12.209 4.563 8.183 1.00 89.81 356 ASP A N 1
ATOM 2898 C CA . ASP A 1 356 ? -11.982 5.983 7.903 1.00 89.81 356 ASP A CA 1
ATOM 2899 C C . ASP A 1 356 ? -13.235 6.641 7.313 1.00 89.81 356 ASP A C 1
ATOM 2901 O O . ASP A 1 356 ? -13.985 6.005 6.580 1.00 89.81 356 ASP A O 1
ATOM 2905 N N . GLY A 1 357 ? -13.476 7.916 7.631 1.00 83.50 357 GLY A N 1
ATOM 2906 C CA . GLY A 1 357 ? -14.620 8.672 7.100 1.00 83.50 357 GLY A CA 1
ATOM 2907 C C . GLY A 1 357 ? -15.950 8.482 7.844 1.00 83.50 357 GLY A C 1
ATOM 2908 O O . GLY A 1 357 ? -17.019 8.695 7.271 1.00 83.50 357 GLY A O 1
ATOM 2909 N N . LEU A 1 358 ? -15.944 8.116 9.134 1.00 78.81 358 LEU A N 1
ATOM 2910 C CA . LEU A 1 358 ? -17.196 8.018 9.912 1.00 78.81 358 LEU A CA 1
ATOM 2911 C C . LEU A 1 358 ? -17.891 9.385 10.058 1.00 78.81 358 LEU A C 1
ATOM 2913 O O . LEU A 1 358 ? -19.104 9.460 10.250 1.00 78.81 358 LEU A O 1
ATOM 2917 N N . ASP A 1 359 ? -17.144 10.484 9.945 1.00 71.94 359 ASP A N 1
ATOM 2918 C CA . ASP A 1 359 ? -17.713 11.823 9.855 1.00 71.94 359 ASP A CA 1
ATOM 2919 C C . ASP A 1 359 ? -18.431 12.108 8.535 1.00 71.94 359 ASP A C 1
ATOM 2921 O O . ASP A 1 359 ? -19.422 12.839 8.559 1.00 71.94 359 ASP A O 1
ATOM 2925 N N . GLU A 1 360 ? -18.001 11.512 7.426 1.00 71.06 360 GLU A N 1
ATOM 2926 C CA . GLU A 1 360 ? -18.678 11.608 6.126 1.00 71.06 360 GLU A CA 1
ATOM 2927 C C . GLU A 1 360 ? -20.021 10.874 6.161 1.00 71.06 360 GLU A C 1
ATOM 2929 O O . GLU A 1 360 ? -21.041 11.437 5.753 1.00 71.06 360 GLU A O 1
ATOM 2934 N N . LEU A 1 361 ? -20.059 9.692 6.792 1.00 69.38 361 LEU A N 1
ATOM 2935 C CA . LEU A 1 361 ? -21.312 8.995 7.104 1.00 69.38 361 LEU A CA 1
ATOM 2936 C C . LEU A 1 361 ? -22.250 9.837 7.978 1.00 69.38 361 LEU A C 1
ATOM 2938 O O . LEU A 1 361 ? -23.465 9.714 7.862 1.00 69.38 361 LEU A O 1
ATOM 2942 N N . ALA A 1 362 ? -21.705 10.710 8.833 1.00 59.78 362 ALA A N 1
ATOM 2943 C CA . ALA A 1 362 ? -22.467 11.559 9.746 1.00 59.78 362 ALA A CA 1
ATOM 2944 C C . ALA A 1 362 ? -22.931 12.902 9.143 1.00 59.78 362 ALA A C 1
ATOM 2946 O O . ALA A 1 362 ? -23.626 13.666 9.827 1.00 59.78 362 ALA A O 1
ATOM 2947 N N . MET A 1 363 ? -22.555 13.223 7.898 1.00 54.41 363 MET A N 1
ATOM 2948 C CA . MET A 1 363 ? -22.776 14.546 7.295 1.00 54.41 363 MET A CA 1
ATOM 2949 C C . MET A 1 363 ? -24.103 14.718 6.533 1.00 54.41 363 MET A C 1
ATOM 2951 O O . MET A 1 363 ? -24.462 15.852 6.217 1.00 54.41 363 MET A O 1
ATOM 2955 N N . GLN A 1 364 ? -24.900 13.665 6.338 1.00 50.62 364 GLN A N 1
ATOM 2956 C CA . GLN A 1 364 ? -26.211 13.736 5.665 1.00 50.62 364 GLN A CA 1
ATOM 2957 C C . GLN A 1 364 ? -27.404 13.925 6.639 1.00 50.62 364 GLN A C 1
ATOM 2959 O O . GLN A 1 364 ? -28.333 13.123 6.706 1.00 50.62 364 GLN A O 1
ATOM 2964 N N . GLY A 1 365 ? -27.406 15.005 7.430 1.00 54.94 365 GLY A N 1
ATOM 2965 C CA . GLY A 1 365 ? -28.566 15.396 8.257 1.00 54.94 365 GLY A CA 1
ATOM 2966 C C . GLY A 1 365 ? -28.727 14.655 9.599 1.00 54.94 365 GLY A C 1
ATOM 2967 O O . GLY A 1 365 ? -27.781 14.089 10.141 1.00 54.94 365 GLY A O 1
ATOM 2968 N N . LYS A 1 366 ? -29.926 14.720 10.210 1.00 52.03 366 LYS A N 1
ATOM 2969 C CA . LYS A 1 366 ? -30.204 14.094 11.528 1.00 52.03 366 LYS A CA 1
ATOM 2970 C C . LYS A 1 366 ? -30.075 12.567 11.488 1.00 52.03 366 LYS A C 1
ATOM 2972 O O . LYS A 1 366 ? -29.480 12.004 12.402 1.00 52.03 366 LYS A O 1
ATOM 2977 N N . ILE A 1 367 ? -30.546 11.954 10.402 1.00 58.22 367 ILE A N 1
ATOM 2978 C CA . ILE A 1 367 ? -30.475 10.508 10.144 1.00 58.22 367 ILE A CA 1
ATOM 2979 C C . ILE A 1 367 ? -29.009 10.040 10.174 1.00 58.22 367 ILE A C 1
ATOM 2981 O O . ILE A 1 367 ? -28.672 9.100 10.879 1.00 58.22 367 ILE A O 1
ATOM 2985 N N . ALA A 1 368 ? -28.098 10.797 9.559 1.00 62.38 368 ALA A N 1
ATOM 2986 C CA . ALA A 1 368 ? -26.674 10.472 9.487 1.00 62.38 368 ALA A CA 1
ATOM 2987 C C . ALA A 1 368 ? -25.941 10.397 10.847 1.00 62.38 368 ALA A C 1
ATOM 2989 O O . ALA A 1 368 ? -24.992 9.634 11.021 1.00 62.38 368 ALA A O 1
ATOM 2990 N N . THR A 1 369 ? -26.369 11.161 11.860 1.00 66.50 369 THR A N 1
ATOM 2991 C CA . THR A 1 369 ? -25.754 11.054 13.200 1.00 66.50 369 THR A CA 1
ATOM 2992 C C . THR A 1 369 ? -26.164 9.765 13.908 1.00 66.50 369 THR A C 1
ATOM 2994 O O . THR A 1 369 ? -25.344 9.157 14.596 1.00 66.50 369 THR A O 1
ATOM 2997 N N . GLU A 1 370 ? -27.422 9.358 13.746 1.00 71.19 370 GLU A N 1
ATOM 2998 C CA . GLU A 1 370 ? -27.931 8.093 14.279 1.00 71.19 370 GLU A CA 1
ATOM 2999 C C . GLU A 1 370 ? -27.242 6.914 13.593 1.00 71.19 370 GLU A C 1
ATOM 3001 O O . GLU A 1 370 ? -26.813 5.991 14.282 1.00 71.19 370 GLU A O 1
ATOM 3006 N N . THR A 1 371 ? -27.008 7.019 12.283 1.00 74.12 371 THR A N 1
ATOM 3007 C CA . THR A 1 371 ? -26.225 6.073 11.483 1.00 74.12 371 THR A CA 1
ATOM 3008 C C . THR A 1 371 ? -24.817 5.854 12.039 1.00 74.12 371 THR A C 1
ATOM 3010 O O . THR A 1 371 ? -24.431 4.720 12.310 1.00 74.12 371 THR A O 1
ATOM 3013 N N . ALA A 1 372 ? -24.049 6.922 12.282 1.00 75.19 372 ALA A N 1
ATOM 3014 C CA . ALA A 1 372 ? -22.692 6.794 12.820 1.00 75.19 372 ALA A CA 1
ATOM 3015 C C . ALA A 1 372 ? -22.673 6.178 14.232 1.00 75.19 372 ALA A C 1
ATOM 3017 O O . ALA A 1 372 ? -21.801 5.375 14.562 1.00 75.19 372 ALA A O 1
ATOM 3018 N N . GLN A 1 373 ? -23.653 6.520 15.074 1.00 77.62 373 GLN A N 1
ATOM 3019 C CA . GLN A 1 373 ? -23.790 5.910 16.398 1.00 77.62 373 GLN A CA 1
ATOM 3020 C C . GLN A 1 373 ? -24.204 4.439 16.323 1.00 77.62 373 GLN A C 1
ATOM 3022 O O . GLN A 1 373 ? -23.729 3.634 17.119 1.00 77.62 373 GLN A O 1
ATOM 3027 N N . GLN A 1 374 ? -25.096 4.087 15.397 1.00 79.75 374 GLN A N 1
ATOM 3028 C CA . GLN A 1 374 ? -25.513 2.710 15.163 1.00 79.75 374 GLN A CA 1
ATOM 3029 C C . GLN A 1 374 ? -24.338 1.866 14.680 1.00 79.75 374 GLN A C 1
ATOM 3031 O O . GLN A 1 374 ? -24.121 0.791 15.228 1.00 79.75 374 GLN A O 1
ATOM 3036 N N . PHE A 1 375 ? -23.529 2.396 13.764 1.00 82.75 375 PHE A N 1
ATOM 3037 C CA . PHE A 1 375 ? -22.304 1.748 13.316 1.00 82.75 375 PHE A CA 1
ATOM 3038 C C . PHE A 1 375 ? -21.346 1.465 14.483 1.00 82.75 375 PHE A C 1
ATOM 3040 O O . PHE A 1 375 ? -20.934 0.324 14.672 1.00 82.75 375 PHE A O 1
ATOM 3047 N N . ILE A 1 376 ? -21.053 2.461 15.332 1.00 81.75 376 ILE A N 1
ATOM 3048 C CA . ILE A 1 376 ? -20.188 2.258 16.512 1.00 81.75 376 ILE A CA 1
ATOM 3049 C C . ILE A 1 376 ? -20.767 1.193 17.451 1.00 81.75 376 ILE A C 1
ATOM 3051 O O . ILE A 1 376 ? -20.019 0.353 17.947 1.00 81.75 376 ILE A O 1
ATOM 3055 N N . ARG A 1 377 ? -22.085 1.207 17.694 1.00 83.56 377 ARG A N 1
ATOM 3056 C CA . ARG A 1 377 ? -22.746 0.204 18.543 1.00 83.56 377 ARG A CA 1
ATOM 3057 C C . ARG A 1 377 ? -22.632 -1.203 17.963 1.00 83.56 377 ARG A C 1
ATOM 3059 O O . ARG A 1 377 ? -22.350 -2.136 18.710 1.00 83.56 377 ARG A O 1
ATOM 3066 N N . GLU A 1 378 ? -22.820 -1.364 16.656 1.00 85.31 378 GLU A N 1
ATOM 3067 C CA . GLU A 1 378 ? -22.647 -2.661 15.996 1.00 85.31 378 GLU A CA 1
ATOM 3068 C C . GLU A 1 378 ? -21.189 -3.131 16.057 1.00 85.31 378 GLU A C 1
ATOM 3070 O O . GLU A 1 378 ? -20.938 -4.293 16.376 1.00 85.31 378 GLU A O 1
ATOM 3075 N N . VAL A 1 379 ? -20.219 -2.229 15.873 1.00 85.62 379 VAL A N 1
ATOM 3076 C CA . VAL A 1 379 ? -18.794 -2.528 16.079 1.00 85.62 379 VAL A CA 1
ATOM 3077 C C . VAL A 1 379 ? -18.524 -3.012 17.505 1.00 85.62 379 VAL A C 1
ATOM 3079 O O . VAL A 1 379 ? -17.937 -4.079 17.671 1.00 85.62 379 VAL A O 1
ATOM 3082 N N . GLN A 1 380 ? -18.986 -2.286 18.527 1.00 85.50 380 GLN A N 1
ATOM 3083 C CA . GLN A 1 380 ? -18.822 -2.663 19.940 1.00 85.50 380 GLN A CA 1
ATOM 3084 C C . GLN A 1 380 ? -19.387 -4.054 20.226 1.00 85.50 380 GLN A C 1
ATOM 3086 O O . GLN A 1 380 ? -18.668 -4.938 20.686 1.00 85.50 380 GLN A O 1
ATOM 3091 N N . LYS A 1 381 ? -20.645 -4.281 19.843 1.00 86.81 381 LYS A N 1
ATOM 3092 C CA . LYS A 1 381 ? -21.339 -5.560 20.021 1.00 86.81 381 LYS A CA 1
ATOM 3093 C C . LYS A 1 381 ? -20.608 -6.723 19.344 1.00 86.81 381 LYS A C 1
ATOM 3095 O O . LYS A 1 381 ? -20.584 -7.837 19.868 1.00 86.81 381 LYS A O 1
ATOM 3100 N N . LYS A 1 382 ? -20.033 -6.501 18.159 1.00 85.88 382 LYS A N 1
ATOM 3101 C CA . LYS A 1 382 ? -19.297 -7.538 17.422 1.00 85.88 382 LYS A CA 1
ATOM 3102 C C . LYS A 1 382 ? -17.949 -7.825 18.054 1.00 85.88 382 LYS A C 1
ATOM 3104 O O . LYS A 1 382 ? -17.630 -8.994 18.240 1.00 85.88 382 LYS A O 1
ATOM 3109 N N . VAL A 1 383 ? -17.207 -6.788 18.428 1.00 84.25 383 VAL A N 1
ATOM 3110 C CA . VAL A 1 383 ? -15.938 -6.908 19.148 1.00 84.25 383 VAL A CA 1
ATOM 3111 C C . VAL A 1 383 ? -16.136 -7.702 20.441 1.00 84.25 383 VAL A C 1
ATOM 3113 O O . VAL A 1 383 ? -15.500 -8.740 20.602 1.00 84.25 383 VAL A O 1
ATOM 3116 N N . GLU A 1 384 ? -17.092 -7.320 21.291 1.00 83.50 384 GLU A N 1
ATOM 3117 C CA . GLU A 1 384 ? -17.427 -8.054 22.524 1.00 83.50 384 GLU A CA 1
ATOM 3118 C C . GLU A 1 384 ? -17.741 -9.532 22.251 1.00 83.50 384 GLU A C 1
ATOM 3120 O O . GLU A 1 384 ? -17.295 -10.418 22.980 1.00 83.50 384 GLU A O 1
ATOM 3125 N N . ARG A 1 385 ? -18.462 -9.829 21.161 1.00 82.69 385 ARG A N 1
ATOM 3126 C CA . ARG A 1 385 ? -18.779 -11.206 20.764 1.00 82.69 385 ARG A CA 1
ATOM 3127 C C . ARG A 1 385 ? -17.547 -12.004 20.326 1.00 82.69 385 ARG A C 1
ATOM 3129 O O . ARG A 1 385 ? -17.498 -13.199 20.610 1.00 82.69 385 ARG A O 1
ATOM 3136 N N . PHE A 1 386 ? -16.590 -11.389 19.628 1.00 79.44 386 PHE A N 1
ATOM 3137 C CA . PHE A 1 386 ? -15.328 -12.041 19.262 1.00 79.44 386 PHE A CA 1
ATOM 3138 C C . PHE A 1 386 ? -14.492 -12.332 20.517 1.00 79.44 386 PHE A C 1
ATOM 3140 O O . PHE A 1 386 ? -14.120 -13.481 20.758 1.00 79.44 386 PHE A O 1
ATOM 3147 N N . TYR A 1 387 ? -14.311 -11.344 21.394 1.00 76.44 387 TYR A N 1
ATOM 3148 C CA . TYR A 1 387 ? -13.559 -11.527 22.639 1.00 76.44 387 TYR A CA 1
ATOM 3149 C C . TYR A 1 387 ? -14.220 -12.524 23.600 1.00 76.44 387 TYR A C 1
ATOM 3151 O O . TYR A 1 387 ? -13.536 -13.382 24.156 1.00 76.44 387 TYR A O 1
ATOM 3159 N N . GLY A 1 388 ? -15.551 -12.507 23.726 1.00 68.00 388 GLY A N 1
ATOM 3160 C CA . GLY A 1 388 ? -16.311 -13.464 24.538 1.00 68.00 388 GLY A CA 1
ATOM 3161 C C . GLY A 1 388 ? -16.207 -14.921 24.066 1.00 68.00 388 GLY A C 1
ATOM 3162 O O . GLY A 1 388 ? -16.521 -15.836 24.824 1.00 68.00 388 GLY A O 1
ATOM 3163 N N . ARG A 1 389 ? -15.739 -15.161 22.834 1.00 68.56 389 ARG A N 1
ATOM 3164 C CA . ARG A 1 389 ? -15.424 -16.497 22.298 1.00 68.56 389 ARG A CA 1
ATOM 3165 C C . ARG A 1 389 ? -13.968 -16.919 22.531 1.00 68.56 389 ARG A C 1
ATOM 3167 O O . ARG A 1 389 ? -13.569 -17.979 22.059 1.00 68.56 389 ARG A O 1
ATOM 3174 N N . GLY A 1 390 ? -13.177 -16.112 23.244 1.00 59.06 390 GLY A N 1
ATOM 3175 C CA . GLY A 1 390 ? -11.737 -16.322 23.419 1.00 59.06 390 GLY A CA 1
ATOM 3176 C C . GLY A 1 390 ? -10.911 -15.925 22.191 1.00 59.06 390 GLY A C 1
ATOM 3177 O O . GLY A 1 390 ? -9.751 -16.313 22.075 1.00 59.06 390 GLY A O 1
ATOM 3178 N N . GLU A 1 391 ? -11.495 -15.167 21.259 1.00 61.56 391 GLU A N 1
ATOM 3179 C CA . GLU A 1 391 ? -10.833 -14.713 20.041 1.00 61.56 391 GLU A CA 1
ATOM 3180 C C . GLU A 1 391 ? -10.292 -13.285 20.245 1.00 61.56 391 GLU A C 1
ATOM 3182 O O . GLU A 1 391 ? -10.967 -12.296 19.971 1.00 61.56 391 GLU A O 1
ATOM 3187 N N . THR A 1 392 ? -9.045 -13.160 20.713 1.00 54.44 392 THR A N 1
ATOM 3188 C CA . THR A 1 392 ? -8.293 -11.889 20.810 1.00 54.44 392 THR A CA 1
ATOM 3189 C C . THR A 1 392 ? -7.881 -11.405 19.417 1.00 54.44 392 THR A C 1
ATOM 3191 O O . THR A 1 392 ? -6.731 -11.554 18.999 1.00 54.44 392 THR A O 1
ATOM 3194 N N . ARG A 1 393 ? -8.848 -10.933 18.623 1.00 62.28 393 ARG A N 1
ATOM 3195 C CA . ARG A 1 393 ? -8.644 -10.853 17.168 1.00 62.28 393 ARG A CA 1
ATOM 3196 C C . ARG A 1 393 ? -9.011 -9.544 16.505 1.00 62.28 393 ARG A C 1
ATOM 3198 O O . ARG A 1 393 ? -8.591 -9.369 15.375 1.00 62.28 393 ARG A O 1
ATOM 3205 N N . LEU A 1 394 ? -9.739 -8.632 17.148 1.00 67.50 394 LEU A N 1
ATOM 3206 C CA . LEU A 1 394 ? -10.265 -7.458 16.453 1.00 67.50 394 LEU A CA 1
ATOM 3207 C C . LEU A 1 394 ? -9.941 -6.159 17.190 1.00 67.50 394 LEU A C 1
ATOM 3209 O O . LEU A 1 394 ? -10.550 -5.849 18.209 1.00 67.50 394 LEU A O 1
ATOM 3213 N N . LYS A 1 395 ? -9.009 -5.383 16.634 1.00 74.62 395 LYS A N 1
ATOM 3214 C CA . LYS A 1 395 ? -8.723 -4.008 17.055 1.00 74.62 395 LYS A CA 1
ATOM 3215 C C . LYS A 1 395 ? -9.375 -3.053 16.064 1.00 74.62 395 LYS A C 1
ATOM 3217 O O . LYS A 1 395 ? -9.192 -3.219 14.861 1.00 74.62 395 LYS A O 1
ATOM 3222 N N . VAL A 1 396 ? -10.139 -2.075 16.548 1.00 76.25 396 VAL A N 1
ATOM 3223 C CA . VAL A 1 396 ? -10.857 -1.135 15.673 1.00 76.25 396 VAL A CA 1
ATOM 3224 C C . VAL A 1 396 ? -10.418 0.299 15.907 1.00 76.25 396 VAL A C 1
ATOM 3226 O O . VAL A 1 396 ? -10.459 0.785 17.036 1.00 76.25 396 VAL A O 1
ATOM 3229 N N . LEU A 1 397 ? -10.048 0.984 14.825 1.00 74.44 397 LEU A N 1
ATOM 3230 C CA . LEU A 1 397 ? -9.756 2.413 14.811 1.00 74.44 397 LEU A CA 1
ATOM 3231 C C . LEU A 1 397 ? -10.805 3.146 13.975 1.00 74.44 397 LEU A C 1
ATOM 3233 O O . LEU A 1 397 ? -10.999 2.797 12.816 1.00 74.44 397 LEU A O 1
ATOM 3237 N N . THR A 1 398 ? -11.461 4.167 14.531 1.00 71.12 398 THR A N 1
ATOM 3238 C CA . THR A 1 398 ? -12.450 4.967 13.784 1.00 71.12 398 THR A CA 1
ATOM 3239 C C . THR A 1 398 ? -12.282 6.472 13.982 1.00 71.12 398 THR A C 1
ATOM 3241 O O . THR A 1 398 ? -11.986 6.929 15.086 1.00 71.12 398 THR A O 1
ATOM 3244 N N . GLY A 1 399 ? -12.488 7.257 12.920 1.00 68.12 399 GLY A N 1
ATOM 3245 C CA . GLY A 1 399 ? -12.343 8.719 12.920 1.00 68.12 399 GLY A CA 1
ATOM 3246 C C . GLY A 1 399 ? -13.673 9.477 13.033 1.00 68.12 399 GLY A C 1
ATOM 3247 O O . GLY A 1 399 ? -14.493 9.372 12.137 1.00 68.12 399 GLY A O 1
ATOM 3248 N N . LEU A 1 400 ? -13.894 10.298 14.066 1.00 62.09 400 LEU A N 1
ATOM 3249 C CA . LEU A 1 400 ? -15.121 11.095 14.250 1.00 62.09 400 LEU A CA 1
ATOM 3250 C C . LEU A 1 400 ? -14.895 12.609 14.138 1.00 62.09 400 LEU A C 1
ATOM 3252 O O . LEU A 1 400 ? -13.860 13.152 14.536 1.00 62.09 400 LEU A O 1
ATOM 3256 N N . LYS A 1 401 ? -15.926 13.324 13.669 1.00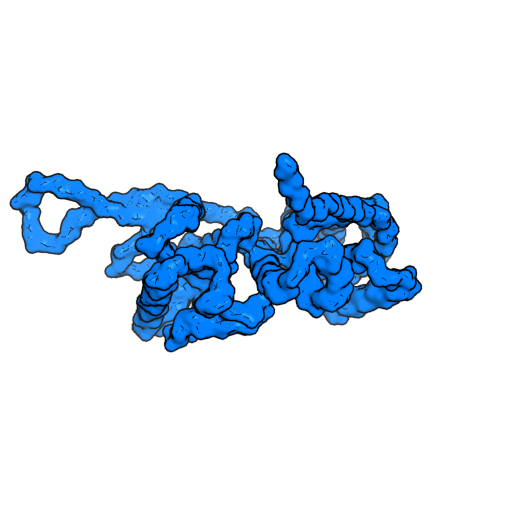 56.50 401 LYS A N 1
ATOM 3257 C CA . LYS A 1 401 ? -15.983 14.788 13.721 1.00 56.50 401 LYS A CA 1
ATOM 3258 C C . LYS A 1 401 ? -16.437 15.240 15.093 1.00 56.50 401 LYS A C 1
ATOM 3260 O O . LYS A 1 401 ? -17.489 14.840 15.594 1.00 56.50 401 LYS A O 1
ATOM 3265 N N . GLN A 1 402 ? -15.686 16.168 15.663 1.00 48.00 402 GLN A N 1
ATOM 3266 C CA . GLN A 1 402 ? -16.062 16.747 16.936 1.00 48.00 402 GLN A CA 1
ATOM 3267 C C . GLN A 1 402 ? -17.261 17.697 16.777 1.00 48.00 402 GLN A C 1
ATOM 3269 O O . GLN A 1 402 ? -17.168 18.746 16.134 1.00 48.00 402 GLN A O 1
ATOM 3274 N N . LYS A 1 403 ? -18.408 17.357 17.377 1.00 44.06 403 LYS A N 1
ATOM 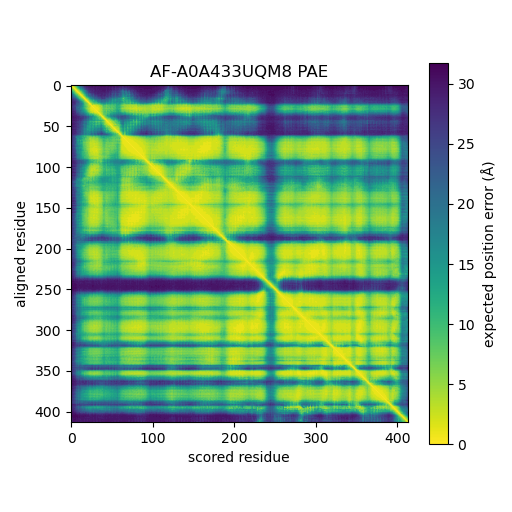3275 C CA . LYS A 1 403 ? -19.512 18.312 17.561 1.00 44.06 403 LYS A CA 1
ATOM 3276 C C . LYS A 1 403 ? -19.236 19.144 18.813 1.00 44.06 403 LYS A C 1
ATOM 3278 O O . LYS A 1 403 ? -18.959 18.582 19.868 1.00 44.06 403 LYS A O 1
ATOM 3283 N N . LYS A 1 404 ? -19.430 20.469 18.733 1.00 35.62 404 LYS A N 1
ATOM 3284 C CA . LYS A 1 404 ? -19.311 21.456 19.838 1.00 35.62 404 LYS A CA 1
ATOM 3285 C C . LYS A 1 404 ? -20.148 21.155 21.109 1.00 35.62 404 LYS A C 1
ATOM 3287 O O . LYS A 1 404 ? -20.199 21.990 22.003 1.00 35.62 404 LYS A O 1
ATOM 3292 N N . LYS A 1 405 ? -20.826 20.005 21.216 1.00 31.77 405 LYS A N 1
ATOM 3293 C CA . LYS A 1 405 ? -21.697 19.642 22.348 1.00 31.77 405 LYS A CA 1
ATOM 3294 C C . LYS A 1 405 ? -21.503 18.233 22.923 1.00 31.77 405 LYS A C 1
ATOM 3296 O O . LYS A 1 405 ? -22.257 17.870 23.817 1.00 31.77 405 LYS A O 1
ATOM 3301 N N . GLN A 1 406 ? -20.503 17.461 22.498 1.00 30.47 406 GLN A N 1
ATOM 3302 C CA . GLN A 1 406 ? -20.148 16.223 23.203 1.00 30.47 406 GLN A CA 1
ATOM 3303 C C . GLN A 1 406 ? -18.662 16.232 23.555 1.00 30.47 406 GLN A C 1
ATOM 3305 O O . GLN A 1 406 ? -17.792 16.213 22.688 1.00 30.47 406 GLN A O 1
ATOM 3310 N N . LYS A 1 407 ? -18.396 16.335 24.860 1.00 33.34 407 LYS A N 1
ATOM 3311 C CA . LYS A 1 407 ? -17.069 16.228 25.463 1.00 33.34 407 LYS A CA 1
ATOM 3312 C C . LYS A 1 407 ? -16.510 14.830 25.170 1.00 33.34 407 LYS A C 1
ATOM 3314 O O . LYS A 1 407 ? -16.994 13.869 25.757 1.00 33.34 407 LYS A O 1
ATOM 3319 N N . LYS A 1 408 ? -15.534 14.733 24.266 1.00 33.34 408 LYS A N 1
ATOM 3320 C CA . LYS A 1 408 ? -14.389 13.802 24.292 1.00 33.34 408 LYS A CA 1
ATOM 3321 C C . LYS A 1 408 ? -13.447 14.140 23.122 1.00 33.34 408 LYS A C 1
ATOM 3323 O O . LYS A 1 408 ? -13.916 14.423 22.023 1.00 33.34 408 LYS A O 1
ATOM 3328 N N . VAL A 1 409 ? -12.148 14.195 23.443 1.00 35.59 409 VAL A N 1
ATOM 3329 C CA . VAL A 1 409 ? -10.941 14.338 22.593 1.00 35.59 409 VAL A CA 1
ATOM 3330 C C . VAL A 1 409 ? -10.999 15.426 21.496 1.00 35.59 409 VAL A C 1
ATOM 3332 O O . VAL A 1 409 ? -11.584 15.220 20.438 1.00 35.59 409 VAL A O 1
ATOM 3335 N N . MET A 1 410 ? -10.386 16.599 21.733 1.00 34.78 410 MET A N 1
ATOM 3336 C CA . MET A 1 410 ? -10.012 17.550 20.657 1.00 34.78 410 MET A CA 1
ATOM 3337 C C . MET A 1 410 ? -8.570 17.246 20.200 1.00 34.78 410 MET A C 1
ATOM 3339 O O . MET A 1 410 ? -7.789 16.666 20.939 1.00 34.78 410 MET A O 1
ATOM 3343 N N . MET A 1 411 ? -8.197 17.665 18.996 1.00 31.61 411 MET A N 1
ATOM 3344 C CA . MET A 1 411 ? -6.799 17.812 18.570 1.00 31.61 411 MET A CA 1
ATOM 3345 C C . MET A 1 411 ? -6.485 19.311 18.505 1.00 31.61 411 MET A C 1
ATOM 3347 O O . MET A 1 411 ? -7.357 20.096 18.122 1.00 31.61 411 MET A O 1
ATOM 3351 N N . GLN A 1 412 ? -5.269 19.712 18.879 1.00 28.67 412 GLN A N 1
ATOM 3352 C CA . GLN A 1 412 ? -4.726 21.053 18.625 1.00 28.67 412 GLN A CA 1
ATOM 3353 C C . GLN A 1 412 ? -3.572 20.953 17.620 1.00 28.67 412 GLN A C 1
ATOM 3355 O O . GLN A 1 412 ? -2.918 19.915 17.547 1.00 28.67 412 GLN A O 1
ATOM 3360 N N . ARG A 1 413 ? -3.426 22.007 16.811 1.00 32.28 413 ARG A N 1
ATOM 3361 C CA . ARG A 1 413 ? -2.424 22.138 15.747 1.00 32.28 413 ARG A CA 1
ATOM 3362 C C . ARG A 1 413 ? -1.029 22.360 16.301 1.00 32.28 413 ARG A C 1
ATOM 3364 O O . ARG A 1 413 ? -0.940 23.072 17.326 1.00 32.28 413 ARG A O 1
#

Sequence (413 aa):
MMNQESGFSVSKPVKFWNKSINADFRELFKSLGKAGIGGVLGKWEEVAKDTVEATAALGLTDKPEEIAWLLIYRSLTQALFDLVEGNKELLIEKPNTSDFELLSNNLNQSLESIEVRIDQDFFKYPKNLPIIKDIQIALIDWLQYFSINKSQAETISNRLPTYFIFSLRQEWSKQPQKYSYLKEEINTPFTKAAEKEQAWQLYLAWLQKQVEEPIFDEAFGLKQIYIPLRAYYQRQIETGKDDDFAPRGRDNQKYEQIVINLEHELEDWLKANDPDDAIRVISGGPGSGKSSFAKIFAANQAEKGHIRVLFIPLHHFEPSDDLVDAVGKFVRDDGFLRYNPLEVDKSEATLLIIFDGLDELAMQGKIATETAQQFIREVQKKVERFYGRGETRLKVLTGLKQKKKQKKVMMQR

Solvent-accessible surface area (backbone atoms only — not comparable to full-atom values): 23763 Å² total; per-residue (Å²): 137,82,82,82,79,92,70,82,86,83,74,79,84,83,71,78,44,79,58,84,71,93,62,74,48,29,63,52,52,50,48,49,55,51,30,45,69,64,72,52,65,81,53,54,66,51,52,57,46,50,54,48,50,51,46,57,70,67,62,68,59,101,42,56,63,59,52,52,46,52,49,51,53,53,10,46,50,50,19,51,47,56,53,44,61,62,44,27,90,57,47,75,56,82,77,54,70,69,62,49,50,52,50,22,50,53,50,21,61,66,55,60,73,58,76,58,75,53,51,78,58,40,82,75,43,57,70,71,44,70,66,55,59,57,51,32,52,47,45,27,57,54,36,39,74,26,72,30,51,69,69,45,20,47,49,44,33,72,45,43,51,49,34,26,51,28,28,40,40,48,54,45,69,74,41,51,76,80,50,38,67,54,48,71,76,56,79,65,99,44,69,68,63,49,50,54,50,50,26,48,54,31,45,34,29,43,42,42,35,65,34,52,43,53,45,94,85,37,60,47,19,53,66,79,73,61,73,90,53,58,36,39,46,74,45,79,52,87,76,70,90,82,68,87,79,68,77,97,70,78,85,84,74,49,64,47,78,49,77,42,54,44,66,62,52,52,52,52,51,63,70,64,67,45,78,94,63,32,70,50,74,50,40,27,59,91,90,67,47,62,61,60,49,50,50,48,52,47,17,53,44,31,71,69,61,85,45,51,67,45,82,40,64,38,85,78,58,66,81,86,50,57,70,61,58,44,51,33,49,51,35,56,73,70,61,50,40,96,61,43,70,77,39,81,94,63,56,71,73,45,32,38,40,37,39,33,45,44,37,64,52,30,65,67,55,77,65,13,48,54,47,41,52,50,45,51,51,52,50,51,58,49,45,52,53,39,44,76,69,74,41,79,31,62,38,39,40,37,36,39,60,64,55,104,83,60,98,70,41,66,55,73,136

Organism: NCBI:txid447716